Protein 3I7U (pdb70)

Structure (mmCIF, N/CA/C/O backbone):
data_3I7U
#
_entry.id   3I7U
#
_cell.length_a   85.589
_cell.length_b   38.049
_cell.length_c   87.592
_cell.angle_alpha   90.00
_cell.angle_beta   93.10
_cell.angle_gamma   90.00
#
_symmetry.space_group_name_H-M   'P 1 21 1'
#
loop_
_entity.id
_entity.type
_entity.pdbx_description
1 polymer 'AP4A hydrolase'
2 non-polymer 'CHLORIDE ION'
3 non-polymer 1,2-ETHANEDIOL
4 non-polymer DI(HYDROXYETHYL)ETHER
5 non-polymer 2-AMINO-2-HYDROXYMETHYL-PROPANE-1,3-DIOL
6 non-polymer 'TRIETHYLENE GLYCOL'
7 non-polymer 'TETRAETHYLENE GLYCOL'
8 water water
#
loop_
_atom_site.group_PDB
_atom_site.id
_atom_site.type_symbol
_atom_site.label_atom_id
_atom_site.label_alt_id
_atom_site.label_comp_id
_atom_site.label_asym_id
_atom_site.label_entity_id
_atom_site.label_seq_id
_atom_site.pdbx_PDB_ins_code
_atom_site.Cartn_x
_atom_site.Cartn_y
_atom_site.Cartn_z
_atom_site.occupancy
_atom_site.B_iso_or_equiv
_atom_site.auth_seq_id
_atom_site.auth_comp_id
_atom_site.auth_asym_id
_atom_site.auth_atom_id
_atom_site.pdbx_PDB_model_num
ATOM 1 N N . MET A 1 1 ? 95.328 -3.117 47.151 1.00 33.37 1 MET A N 1
ATOM 2 C CA . MET A 1 1 ? 94.194 -3.164 48.115 1.00 32.14 1 MET A CA 1
ATOM 3 C C . MET A 1 1 ? 94.278 -2.037 49.138 1.00 31.42 1 MET A C 1
ATOM 4 O O . MET A 1 1 ? 95.339 -1.449 49.350 1.00 27.94 1 MET A O 1
ATOM 9 N N . LYS A 1 2 ? 93.149 -1.741 49.772 1.00 29.95 2 LYS A N 1
ATOM 10 C CA . LYS A 1 2 ? 93.094 -0.680 50.765 1.00 29.26 2 LYS A CA 1
ATOM 11 C C . LYS A 1 2 ? 92.026 -0.954 51.813 1.00 27.40 2 LYS A C 1
ATOM 12 O O . LYS A 1 2 ? 91.223 -1.881 51.681 1.00 25.48 2 LYS A O 1
ATOM 18 N N . LYS A 1 3 ? 92.02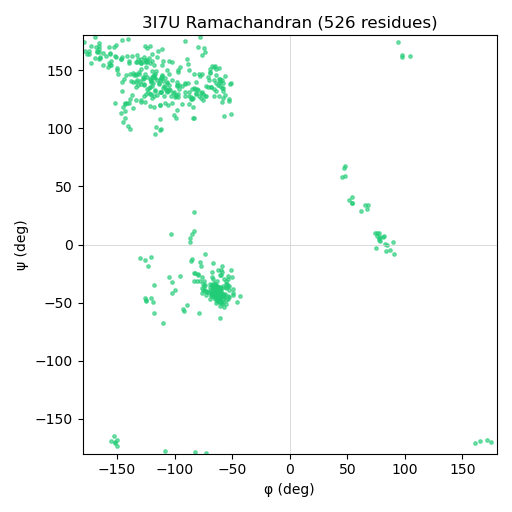3 -0.135 52.855 1.00 26.03 3 LYS A N 1
ATOM 19 C CA . LYS A 1 3 ? 91.064 -0.279 53.936 1.00 24.49 3 LYS A CA 1
ATOM 20 C C . LYS A 1 3 ? 90.090 0.893 53.911 1.00 23.55 3 LYS A C 1
ATOM 21 O O . LYS A 1 3 ? 90.453 2.016 53.560 1.00 22.67 3 LYS A O 1
ATOM 27 N N . GLU A 1 4 ? 88.848 0.622 54.285 1.00 21.40 4 GLU A N 1
ATOM 28 C CA . GLU A 1 4 ? 87.822 1.651 54.303 1.00 20.58 4 GLU A CA 1
ATOM 29 C C . GLU A 1 4 ? 87.269 1.753 55.715 1.00 20.04 4 GLU A C 1
ATOM 30 O O . GLU A 1 4 ? 87.001 0.736 56.357 1.00 20.40 4 GLU A O 1
ATOM 36 N N . PHE A 1 5 ? 87.109 2.982 56.197 1.00 18.75 5 PHE A N 1
ATOM 37 C CA . PHE A 1 5 ? 86.586 3.226 57.536 1.00 19.57 5 PHE A CA 1
ATOM 38 C C . PHE A 1 5 ? 85.216 3.888 57.456 1.00 19.55 5 PHE A C 1
ATOM 39 O O . PHE A 1 5 ? 85.079 4.980 56.896 1.00 18.67 5 PHE A O 1
ATOM 47 N N . SER A 1 6 ? 84.208 3.224 58.015 1.00 18.77 6 SER A N 1
ATOM 48 C CA . SER A 1 6 ? 82.850 3.754 58.009 1.00 18.15 6 SER A CA 1
ATOM 49 C C . SER A 1 6 ? 82.231 3.665 59.394 1.00 16.91 6 SER A C 1
ATOM 50 O O . SER A 1 6 ? 82.675 2.897 60.248 1.00 15.87 6 SER A O 1
ATOM 53 N N . ALA A 1 7 ? 81.199 4.466 59.610 1.00 16.11 7 ALA A N 1
ATOM 54 C CA . ALA A 1 7 ? 80.498 4.468 60.876 1.00 15.53 7 ALA A CA 1
ATOM 55 C C . ALA A 1 7 ? 79.052 4.821 60.573 1.00 17.14 7 ALA A C 1
ATOM 56 O O . ALA A 1 7 ? 78.767 5.572 59.638 1.00 16.92 7 ALA A O 1
ATOM 58 N N . GLY A 1 8 ? 78.137 4.258 61.349 1.00 17.25 8 GLY A N 1
ATOM 59 C CA . GLY A 1 8 ? 76.734 4.529 61.123 1.00 17.50 8 GLY A CA 1
ATOM 60 C C . GLY A 1 8 ? 75.972 4.375 62.414 1.00 16.76 8 GLY A C 1
ATOM 61 O O . GLY A 1 8 ? 76.566 4.324 63.491 1.00 16.89 8 GLY A O 1
ATOM 62 N N . GLY A 1 9 ? 74.654 4.282 62.320 1.00 17.50 9 GLY A N 1
ATOM 63 C CA . GLY A 1 9 ? 73.887 4.140 63.535 1.00 16.18 9 GLY A CA 1
ATOM 64 C C . GLY A 1 9 ? 72.580 3.398 63.416 1.00 18.59 9 GLY A C 1
ATOM 65 O O . GLY A 1 9 ? 72.039 3.196 62.327 1.00 16.12 9 GLY A O 1
ATOM 66 N N . VAL A 1 10 ? 72.107 2.948 64.567 1.00 18.75 10 VAL A N 1
ATOM 67 C CA . VAL A 1 10 ? 70.833 2.267 64.674 1.00 20.63 10 VAL A CA 1
ATOM 68 C C . VAL A 1 10 ? 70.082 3.324 65.471 1.00 23.46 10 VAL A C 1
ATOM 69 O O . VAL A 1 10 ? 70.244 3.438 66.689 1.00 23.26 10 VAL A O 1
ATOM 73 N N . LEU A 1 11 ? 69.299 4.123 64.753 1.00 24.74 11 LEU A N 1
ATOM 74 C CA . LEU A 1 11 ? 68.557 5.229 65.331 1.00 26.75 11 LEU A CA 1
ATOM 75 C C . LEU A 1 11 ? 67.093 4.886 65.580 1.00 27.87 11 LEU A C 1
ATOM 76 O O . LEU A 1 11 ? 66.383 4.439 64.677 1.00 28.04 11 LEU A O 1
ATOM 81 N N . PHE A 1 12 ? 66.655 5.115 66.812 1.00 28.94 12 PHE A N 1
ATOM 82 C CA . PHE A 1 12 ? 65.286 4.820 67.224 1.00 31.93 12 PHE A CA 1
ATOM 83 C C . PHE A 1 12 ? 64.405 6.047 67.418 1.00 33.96 12 PHE A C 1
ATOM 84 O O . PHE A 1 12 ? 64.845 7.063 67.954 1.00 33.36 12 PHE A O 1
ATOM 92 N N . LYS A 1 13 ? 63.154 5.937 66.981 1.00 36.86 13 LYS A N 1
ATOM 93 C CA . LYS A 1 13 ? 62.188 7.015 67.138 1.00 40.80 13 LYS A CA 1
ATOM 94 C C . LYS A 1 13 ? 60.847 6.413 67.543 1.00 41.44 13 LYS A C 1
ATOM 95 O O . LYS A 1 13 ? 60.107 5.899 66.703 1.00 41.29 13 LYS A O 1
ATOM 101 N N . ASP A 1 14 ? 60.557 6.466 68.839 1.00 42.40 14 ASP A N 1
ATOM 102 C CA . ASP A 1 14 ? 59.310 5.943 69.386 1.00 43.19 14 ASP A CA 1
ATOM 103 C C . ASP A 1 14 ? 58.974 4.538 68.896 1.00 43.01 14 ASP A C 1
ATOM 104 O O . ASP A 1 14 ? 58.013 4.343 68.150 1.00 42.70 14 ASP A O 1
ATOM 109 N N . GLY A 1 15 ? 59.776 3.564 69.316 1.00 42.57 15 GLY A N 1
ATOM 110 C CA . GLY A 1 15 ? 59.536 2.186 68.929 1.00 42.01 15 GLY A CA 1
ATOM 111 C C . GLY A 1 15 ? 59.901 1.816 67.504 1.00 41.64 15 GLY A C 1
ATOM 112 O O . GLY A 1 15 ? 59.773 0.653 67.118 1.00 41.38 15 GLY A O 1
ATOM 113 N N . GLU A 1 16 ? 60.349 2.787 66.715 1.00 40.57 16 GLU A N 1
ATOM 114 C CA . GLU A 1 16 ? 60.727 2.510 65.333 1.00 40.41 16 GLU A CA 1
ATOM 115 C C . GLU A 1 16 ? 62.212 2.764 65.103 1.00 39.00 16 GLU A C 1
ATOM 116 O O . GLU A 1 16 ? 62.816 3.621 65.747 1.00 38.92 16 GLU A O 1
ATOM 122 N N . VAL A 1 17 ? 62.793 2.007 64.180 1.00 37.87 17 VAL A N 1
ATOM 123 C CA . VAL A 1 17 ? 64.205 2.141 63.858 1.00 35.68 17 VAL A CA 1
ATOM 124 C C . VAL A 1 17 ? 64.373 2.571 62.403 1.00 34.53 17 VAL A C 1
ATOM 125 O O . VAL A 1 17 ? 63.584 2.192 61.535 1.00 34.11 17 VAL A O 1
ATOM 129 N N . LEU A 1 18 ? 65.404 3.368 62.147 1.00 32.53 18 LEU A N 1
ATOM 130 C CA . LEU A 1 18 ? 65.678 3.867 60.807 1.00 31.33 18 LEU A CA 1
ATOM 131 C C . LEU A 1 18 ? 66.487 2.868 59.991 1.00 31.20 18 LEU A C 1
ATOM 132 O O . LEU A 1 18 ? 67.556 2.424 60.413 1.00 28.76 18 LEU A O 1
ATOM 137 N N . LEU A 1 19 ? 65.965 2.516 58.819 1.00 30.51 19 LEU A N 1
ATOM 138 C CA . LEU A 1 19 ? 66.636 1.568 57.940 1.00 29.83 19 LEU A CA 1
ATOM 139 C C . LEU A 1 19 ? 66.758 2.127 56.529 1.00 29.39 19 LEU A C 1
ATOM 140 O O . LEU A 1 19 ? 66.033 3.046 56.151 1.00 30.18 19 LEU A O 1
ATOM 145 N N . ILE A 1 20 ? 67.689 1.571 55.761 1.00 28.52 20 ILE A N 1
ATOM 146 C CA . ILE A 1 20 ? 67.892 1.984 54.380 1.00 27.43 20 ILE A CA 1
ATOM 147 C C . ILE A 1 20 ? 67.982 0.733 53.512 1.00 27.89 20 ILE A C 1
ATOM 148 O O . ILE A 1 20 ? 68.292 -0.353 54.006 1.00 26.94 20 ILE A O 1
ATOM 153 N N . LYS A 1 21 ? 67.693 0.880 52.223 1.00 27.49 21 LYS A N 1
ATOM 154 C CA . LYS A 1 21 ? 67.757 -0.247 51.302 1.00 28.50 21 LYS A CA 1
ATOM 155 C C . LYS A 1 21 ? 68.903 0.007 50.334 1.00 28.35 21 LYS A C 1
ATOM 156 O O . LYS A 1 21 ? 68.912 1.008 49.621 1.00 28.27 21 LYS A O 1
ATOM 162 N N . THR A 1 22 ? 69.872 -0.903 50.321 1.00 30.49 22 THR A N 1
ATOM 163 C CA . THR A 1 22 ? 71.042 -0.772 49.459 1.00 31.85 22 THR A CA 1
ATOM 164 C C . THR A 1 22 ? 70.729 -1.108 48.003 1.00 33.52 22 THR A C 1
ATOM 165 O O . THR A 1 22 ? 69.707 -1.728 47.701 1.00 33.62 22 THR A O 1
ATOM 169 N N . PRO A 1 23 ? 71.615 -0.700 47.079 1.00 34.40 23 PRO A N 1
ATOM 170 C CA . PRO A 1 23 ? 71.429 -0.963 45.649 1.00 35.43 23 PRO A CA 1
ATOM 171 C C . PRO A 1 23 ? 71.122 -2.432 45.362 1.00 35.98 23 PRO A C 1
ATOM 172 O O . PRO A 1 23 ? 70.452 -2.752 44.378 1.00 36.26 23 PRO A O 1
ATOM 176 N N . SER A 1 24 ? 71.615 -3.316 46.225 1.00 36.12 24 SER A N 1
ATOM 177 C CA . SER A 1 24 ? 71.402 -4.753 46.069 1.00 36.55 24 SER A CA 1
ATOM 178 C C . SER A 1 24 ? 70.056 -5.210 46.627 1.00 35.95 24 SER A C 1
ATOM 179 O O . SER A 1 24 ? 69.817 -6.410 46.775 1.00 36.65 24 SER A O 1
ATOM 182 N N . ASN A 1 25 ? 69.188 -4.249 46.936 1.00 34.91 25 ASN A N 1
ATOM 183 C CA . ASN A 1 25 ? 67.857 -4.527 47.475 1.00 34.34 25 ASN A CA 1
ATOM 184 C C . ASN A 1 25 ? 67.880 -5.135 48.870 1.00 33.80 25 ASN A C 1
ATOM 185 O O . ASN A 1 25 ? 66.991 -5.904 49.237 1.00 34.34 25 ASN A O 1
ATOM 190 N N . VAL A 1 26 ? 68.895 -4.784 49.652 1.00 32.79 26 VAL A N 1
ATOM 191 C CA . VAL A 1 26 ? 69.010 -5.305 51.005 1.00 32.47 26 VAL A CA 1
ATOM 192 C C . VAL A 1 26 ? 68.794 -4.201 52.024 1.00 31.83 26 VAL A C 1
ATOM 193 O O . VAL A 1 26 ? 69.377 -3.123 51.913 1.00 30.63 26 VAL A O 1
ATOM 197 N N . TRP A 1 27 ? 67.945 -4.465 53.011 1.00 31.45 27 TRP A N 1
ATOM 198 C CA . TRP A 1 27 ? 67.695 -3.480 54.051 1.00 31.03 27 TRP A CA 1
ATOM 199 C C . TRP A 1 27 ? 68.775 -3.596 55.116 1.00 30.31 27 TRP A C 1
ATOM 200 O O . TRP A 1 27 ? 69.027 -4.678 55.651 1.00 29.41 27 TRP A O 1
ATOM 211 N N . SER A 1 28 ? 69.424 -2.475 55.405 1.00 27.96 28 SER A N 1
ATOM 212 C CA . SER A 1 28 ? 70.474 -2.451 56.404 1.00 27.19 28 SER A CA 1
ATOM 213 C C . SER A 1 28 ? 70.478 -1.063 57.027 1.00 25.77 28 SER A C 1
ATOM 214 O O . SER A 1 28 ? 69.608 -0.240 56.740 1.00 24.71 28 SER A O 1
ATOM 217 N N . PHE A 1 29 ? 71.461 -0.803 57.880 1.00 24.37 29 PHE A N 1
ATOM 218 C CA . PHE A 1 29 ? 71.561 0.491 58.541 1.00 23.66 29 PHE A CA 1
ATOM 219 C C . PHE A 1 29 ? 72.321 1.591 57.822 1.00 23.11 29 PHE A C 1
ATOM 220 O O . PHE A 1 29 ? 73.250 1.322 57.057 1.00 24.26 29 PHE A O 1
ATOM 228 N N . PRO A 1 30 ? 71.926 2.851 58.050 1.00 21.14 30 PRO A N 1
ATOM 229 C CA . PRO A 1 30 ? 72.596 3.986 57.417 1.00 20.80 30 PRO A CA 1
ATOM 230 C C . PRO A 1 30 ? 74.022 4.102 57.936 1.00 22.08 30 PRO A C 1
ATOM 231 O O . PRO A 1 30 ? 74.261 4.021 59.141 1.00 21.86 30 PRO A O 1
ATOM 235 N N . LYS A 1 31 ? 74.966 4.287 57.020 1.00 22.37 31 LYS A N 1
ATOM 236 C CA . LYS A 1 31 ? 76.370 4.414 57.386 1.00 23.00 31 LYS A CA 1
ATOM 237 C C . LYS A 1 31 ? 77.121 5.149 56.287 1.00 23.33 31 LYS A C 1
ATOM 238 O O . LYS A 1 31 ? 76.577 5.382 55.206 1.00 24.25 31 LYS A O 1
ATOM 244 N N . GLY A 1 32 ? 78.367 5.517 56.568 1.00 21.88 32 GLY A N 1
ATOM 245 C CA . GLY A 1 32 ? 79.167 6.223 55.581 1.00 21.43 32 GLY A CA 1
ATOM 246 C C . GLY A 1 32 ? 80.638 6.309 55.945 1.00 22.19 32 GLY A C 1
ATOM 247 O O . GLY A 1 32 ? 81.019 6.046 57.086 1.00 19.88 32 GLY A O 1
ATOM 248 N N . ASN A 1 33 ? 81.457 6.685 54.964 1.00 22.79 33 ASN A N 1
ATOM 249 C CA . ASN A 1 33 ? 82.908 6.815 55.123 1.00 23.20 33 ASN A CA 1
ATOM 250 C C . ASN A 1 33 ? 83.376 7.967 56.003 1.00 21.92 33 ASN A C 1
ATOM 251 O O . ASN A 1 33 ? 82.752 9.029 56.055 1.00 22.92 33 ASN A O 1
ATOM 256 N N . ILE A 1 34 ? 84.502 7.749 56.673 1.00 21.45 34 ILE A N 1
ATOM 257 C CA . ILE A 1 34 ? 85.107 8.747 57.543 1.00 21.76 34 ILE A CA 1
ATOM 258 C C . ILE A 1 34 ? 85.589 9.950 56.733 1.00 23.30 34 ILE A C 1
ATOM 259 O O . ILE A 1 34 ? 85.892 9.834 55.547 1.00 22.45 34 ILE A O 1
ATOM 264 N N . GLU A 1 35 ? 85.635 11.104 57.386 1.00 25.87 35 GLU A N 1
ATOM 265 C CA . GLU A 1 35 ? 86.122 12.332 56.774 1.00 29.03 35 GLU A CA 1
ATOM 266 C C . GLU A 1 35 ? 87.418 12.565 57.536 1.00 29.31 35 GLU A C 1
ATOM 267 O O . GLU A 1 35 ? 87.566 12.105 58.666 1.00 27.97 35 GLU A O 1
ATOM 273 N N . PRO A 1 36 ? 88.375 13.282 56.929 1.00 31.55 36 PRO A N 1
ATOM 274 C CA . PRO A 1 36 ? 89.663 13.560 57.572 1.00 31.65 36 PRO A CA 1
ATOM 275 C C . PRO A 1 36 ? 89.543 14.175 58.970 1.00 32.05 36 PRO A C 1
ATOM 276 O O . PRO A 1 36 ? 88.902 15.211 59.153 1.00 32.20 36 PRO A O 1
ATOM 280 N N . GLY A 1 37 ? 90.158 13.517 59.949 1.00 31.16 37 GLY A N 1
ATOM 281 C CA . GLY A 1 37 ? 90.151 14.012 61.315 1.00 31.97 37 GLY A CA 1
ATOM 282 C C . GLY A 1 37 ? 88.939 13.697 62.177 1.00 31.70 37 GLY A C 1
ATOM 283 O O . GLY A 1 37 ? 88.895 14.101 63.337 1.00 33.35 37 GLY A O 1
ATOM 284 N N . GLU A 1 38 ? 87.959 12.984 61.637 1.00 31.06 38 GLU A N 1
ATOM 285 C CA . GLU A 1 38 ? 86.766 12.654 62.416 1.00 29.06 38 GLU A CA 1
ATOM 286 C C . GLU A 1 38 ? 86.956 11.426 63.296 1.00 27.78 38 GLU A C 1
ATOM 287 O O . GLU A 1 38 ? 87.680 10.493 62.936 1.00 27.71 38 GLU A O 1
ATOM 293 N N . LYS A 1 39 ? 86.300 11.432 64.452 1.00 26.44 39 LYS A N 1
ATOM 294 C CA . LYS A 1 39 ? 86.329 10.283 65.346 1.00 25.06 39 LYS A CA 1
ATOM 295 C C . LYS A 1 39 ? 85.136 9.489 64.826 1.00 22.65 39 LYS A C 1
ATOM 296 O O . LYS A 1 39 ? 84.264 10.053 64.165 1.00 21.67 39 LYS A O 1
ATOM 302 N N . PRO A 1 40 ? 85.073 8.180 65.106 1.00 21.88 40 PRO A N 1
ATOM 303 C CA . PRO A 1 40 ? 83.933 7.403 64.604 1.00 21.19 40 PRO A CA 1
ATOM 304 C C . PRO A 1 40 ? 82.551 7.932 64.999 1.00 21.00 40 PRO A C 1
ATOM 305 O O . PRO A 1 40 ? 81.609 7.854 64.210 1.00 20.38 40 PRO A O 1
ATOM 309 N N . GLU A 1 41 ? 82.420 8.468 66.210 1.00 22.78 41 GLU A N 1
ATOM 310 C CA . GLU A 1 41 ? 81.131 9.004 66.641 1.00 24.46 41 GLU A CA 1
ATOM 311 C C . GLU A 1 41 ? 80.717 10.172 65.758 1.00 23.72 41 GLU A C 1
ATOM 312 O O . GLU A 1 41 ? 79.539 10.344 65.455 1.00 23.67 41 GLU A O 1
ATOM 318 N N . GLU A 1 42 ? 81.693 10.974 65.345 1.00 25.01 42 GLU A N 1
ATOM 319 C CA . GLU A 1 42 ? 81.417 12.126 64.496 1.00 24.21 42 GLU A CA 1
ATOM 320 C C . GLU A 1 42 ? 80.972 11.668 63.114 1.00 23.23 42 GLU A C 1
ATOM 321 O O . GLU A 1 42 ? 80.015 12.198 62.545 1.00 23.28 42 GLU A O 1
ATOM 327 N N . THR A 1 43 ? 81.678 10.678 62.578 1.00 21.34 43 THR A N 1
ATOM 328 C CA . THR A 1 43 ? 81.361 10.136 61.265 1.00 19.48 43 THR A CA 1
ATOM 329 C C . THR A 1 43 ? 79.950 9.551 61.260 1.00 18.88 43 THR A C 1
ATOM 330 O O . THR A 1 43 ? 79.179 9.779 60.330 1.00 20.64 43 THR A O 1
ATOM 334 N N . ALA A 1 44 ? 79.626 8.797 62.305 1.00 18.23 44 ALA A N 1
ATOM 335 C CA . ALA A 1 44 ? 78.323 8.151 62.431 1.00 19.20 44 ALA A CA 1
ATOM 336 C C . ALA A 1 44 ? 77.161 9.133 62.324 1.00 21.03 44 ALA A C 1
ATOM 337 O O . ALA A 1 44 ? 76.232 8.929 61.544 1.00 20.89 44 ALA A O 1
ATOM 339 N N . VAL A 1 45 ? 77.212 10.197 63.110 1.00 22.61 45 VAL A N 1
ATOM 340 C CA . VAL A 1 45 ? 76.145 11.189 63.090 1.00 26.09 45 VAL A CA 1
ATOM 341 C C . VAL A 1 45 ? 75.998 11.866 61.731 1.00 26.21 45 VAL A C 1
ATOM 342 O O . VAL A 1 45 ? 74.893 11.958 61.195 1.00 27.46 45 VAL A O 1
ATOM 346 N N . ARG A 1 46 ? 77.116 12.329 61.178 1.00 26.49 46 ARG A N 1
ATOM 347 C CA . ARG A 1 46 ? 77.121 13.017 59.893 1.00 26.38 46 ARG A CA 1
ATOM 348 C C . ARG A 1 46 ? 76.604 12.158 58.739 1.00 27.45 46 ARG A C 1
ATOM 349 O O . ARG A 1 46 ? 75.767 12.604 57.954 1.00 28.10 46 ARG A O 1
ATOM 357 N N . GLU A 1 47 ? 77.095 10.928 58.635 1.00 25.14 47 GLU A N 1
ATOM 358 C CA . GLU A 1 47 ? 76.675 10.045 57.554 1.00 26.36 47 GLU A CA 1
ATOM 359 C C . GLU A 1 47 ? 75.214 9.604 57.623 1.00 25.61 47 GLU A C 1
ATOM 360 O O . GLU A 1 47 ? 74.564 9.439 56.587 1.00 25.07 47 GLU A O 1
ATOM 366 N N . VAL A 1 48 ? 74.693 9.410 58.830 1.00 25.30 48 VAL A N 1
ATOM 367 C CA . VAL A 1 48 ? 73.296 9.013 58.971 1.00 26.28 48 VAL A CA 1
ATOM 368 C C . VAL A 1 48 ? 72.416 10.143 58.445 1.00 28.44 48 VAL A C 1
ATOM 369 O O . VAL A 1 48 ? 71.447 9.905 57.724 1.00 26.64 48 VAL A O 1
ATOM 373 N N . TRP A 1 49 ? 72.768 11.375 58.799 1.00 30.71 49 TRP A N 1
ATOM 374 C CA . TRP A 1 49 ? 72.011 12.534 58.353 1.00 34.84 49 TRP A CA 1
ATOM 375 C C . TRP A 1 49 ? 72.098 12.721 56.839 1.00 34.70 49 TRP A C 1
ATOM 376 O O . TRP A 1 49 ? 71.101 13.019 56.184 1.00 34.59 49 TRP A O 1
ATOM 387 N N . GLU A 1 50 ? 73.293 12.554 56.284 1.00 32.06 50 GLU A N 1
ATOM 388 C CA . GLU A 1 50 ? 73.484 12.722 54.850 1.00 32.88 50 GLU A CA 1
ATOM 389 C C . GLU A 1 50 ? 72.783 11.646 54.032 1.00 32.51 50 GLU A C 1
ATOM 390 O O . GLU A 1 50 ? 72.285 11.910 52.935 1.00 30.82 50 GLU A O 1
ATOM 396 N N . GLU A 1 51 ? 72.737 10.434 54.571 1.00 31.01 51 GLU A N 1
ATOM 397 C CA . GLU A 1 51 ? 72.122 9.322 53.860 1.00 31.26 51 GLU A CA 1
ATOM 398 C C . GLU A 1 51 ? 70.608 9.237 54.010 1.00 31.90 51 GLU A C 1
ATOM 399 O O . GLU A 1 51 ? 69.914 8.802 53.088 1.00 32.46 51 GLU A O 1
ATOM 405 N N . THR A 1 52 ? 70.095 9.664 55.158 1.00 31.54 52 THR A N 1
ATOM 406 C CA . THR A 1 52 ? 68.659 9.591 55.413 1.00 32.99 52 THR A CA 1
ATOM 407 C C . THR A 1 52 ? 68.004 10.938 55.691 1.00 34.64 52 THR A C 1
ATOM 408 O O . THR A 1 52 ? 66.779 11.035 55.737 1.00 35.96 52 THR A O 1
ATOM 412 N N . GLY A 1 53 ? 68.817 11.969 55.888 1.00 36.71 53 GLY A N 1
ATOM 413 C CA . GLY A 1 53 ? 68.270 13.284 56.170 1.00 38.82 53 GLY A CA 1
ATOM 414 C C . GLY A 1 53 ? 67.758 13.375 57.594 1.00 40.12 53 GLY A C 1
ATOM 415 O O . GLY A 1 53 ? 67.138 14.367 57.977 1.00 40.62 53 GLY A O 1
ATOM 416 N N . VAL A 1 54 ? 68.018 12.335 58.380 1.00 40.89 54 VAL A N 1
ATOM 417 C CA . VAL A 1 54 ? 67.584 12.294 59.771 1.00 42.23 54 VAL A CA 1
ATOM 418 C C . VAL A 1 54 ? 68.759 12.560 60.704 1.00 43.29 54 VAL A C 1
ATOM 419 O O . VAL A 1 54 ? 69.830 11.974 60.545 1.00 42.45 54 VAL A O 1
ATOM 423 N N . LYS A 1 55 ? 68.553 13.445 61.675 1.00 43.79 55 LYS A N 1
ATOM 424 C CA . LYS A 1 55 ? 69.596 13.784 62.638 1.00 45.91 55 LYS A CA 1
ATOM 425 C C . LYS A 1 55 ? 69.375 13.007 63.930 1.00 45.59 55 LYS A C 1
ATOM 426 O O . LYS A 1 55 ? 68.284 13.035 64.496 1.00 45.90 55 LYS A O 1
ATOM 432 N N . GLY A 1 56 ? 70.411 12.314 64.394 1.00 45.08 56 GLY A N 1
ATOM 433 C CA . GLY A 1 56 ? 70.280 11.533 65.611 1.00 44.79 56 GLY A CA 1
ATOM 434 C C . GLY A 1 56 ? 71.301 11.836 66.691 1.00 43.92 56 GLY A C 1
ATOM 435 O O . GLY A 1 56 ? 72.273 12.557 66.465 1.00 44.21 56 GLY A O 1
ATOM 436 N N . GLU A 1 57 ? 71.071 11.269 67.872 1.00 42.73 57 GLU A N 1
ATOM 437 C CA . GLU A 1 57 ? 71.945 11.453 69.026 1.00 42.51 57 GLU A CA 1
ATOM 438 C C . GLU A 1 57 ? 72.549 10.122 69.464 1.00 41.28 57 GLU A C 1
ATOM 439 O O . GLU A 1 57 ? 71.828 9.149 69.680 1.00 40.90 57 GLU A O 1
ATOM 445 N N . ILE A 1 58 ? 73.871 10.085 69.605 1.00 39.98 58 ILE A N 1
ATOM 446 C CA . ILE A 1 58 ? 74.563 8.865 70.015 1.00 38.18 58 ILE A CA 1
ATOM 447 C C . ILE A 1 58 ? 74.405 8.575 71.502 1.00 38.71 58 ILE A C 1
ATOM 448 O O . ILE A 1 58 ? 74.728 9.413 72.343 1.00 40.04 58 ILE A O 1
ATOM 453 N N . LEU A 1 59 ? 73.912 7.381 71.819 1.00 37.27 59 LEU A N 1
ATOM 454 C CA . LEU A 1 59 ? 73.725 6.974 73.205 1.00 35.73 59 LEU A CA 1
ATOM 455 C C . LEU A 1 59 ? 74.828 6.024 73.650 1.00 34.83 59 LEU A C 1
ATOM 456 O O . LEU A 1 59 ? 75.210 6.018 74.823 1.00 34.70 59 LEU A O 1
ATOM 461 N N . ASP A 1 60 ? 75.335 5.222 72.717 1.00 31.40 60 ASP A N 1
ATOM 462 C CA . ASP A 1 60 ? 76.402 4.281 73.034 1.00 30.50 60 ASP A CA 1
ATOM 463 C C . ASP A 1 60 ? 76.945 3.542 71.811 1.00 28.19 60 ASP A C 1
ATOM 464 O O . ASP A 1 60 ? 76.345 3.567 70.737 1.00 28.80 60 ASP A O 1
ATOM 469 N N . TYR A 1 61 ? 78.094 2.895 71.986 1.00 26.62 61 TYR A N 1
ATOM 470 C CA . TYR A 1 61 ? 78.733 2.126 70.921 1.00 24.76 61 TYR A CA 1
ATOM 471 C C . TYR A 1 61 ? 78.170 0.711 70.961 1.00 24.67 61 TYR A C 1
ATOM 472 O O . TYR A 1 61 ? 78.172 0.075 72.011 1.00 24.98 61 TYR A O 1
ATOM 481 N N . ILE A 1 62 ? 77.689 0.223 69.822 1.00 22.59 62 ILE A N 1
ATOM 482 C CA . ILE A 1 62 ? 77.115 -1.115 69.757 1.00 21.56 62 ILE A CA 1
ATOM 483 C C . ILE A 1 62 ? 78.153 -2.150 69.386 1.00 21.44 62 ILE A C 1
ATOM 484 O O . ILE A 1 62 ? 78.371 -3.119 70.112 1.00 21.20 62 ILE A O 1
ATOM 489 N N . GLY A 1 63 ? 78.783 -1.947 68.238 1.00 20.12 63 GLY A N 1
ATOM 490 C CA . GLY A 1 63 ? 79.781 -2.888 67.787 1.00 20.94 63 GLY A CA 1
ATOM 491 C C . GLY A 1 63 ? 80.304 -2.559 66.408 1.00 22.49 63 GLY A C 1
ATOM 492 O O . GLY A 1 63 ? 80.013 -1.506 65.840 1.00 21.37 63 GLY A O 1
ATOM 493 N N . GLU A 1 64 ? 81.062 -3.492 65.855 1.00 22.40 64 GLU A N 1
ATOM 494 C CA . GLU A 1 64 ? 81.668 -3.304 64.555 1.00 25.10 64 GLU A CA 1
ATOM 495 C C . GLU A 1 64 ? 81.575 -4.566 63.705 1.00 26.11 64 GLU A C 1
ATOM 496 O O . GLU A 1 64 ? 81.705 -5.675 64.217 1.00 27.35 64 GLU A O 1
ATOM 502 N N . ILE A 1 65 ? 81.310 -4.396 62.414 1.00 26.68 65 ILE A N 1
ATOM 503 C CA . ILE A 1 65 ? 81.265 -5.529 61.494 1.00 27.80 65 ILE A CA 1
ATOM 504 C C . ILE A 1 65 ? 82.237 -5.166 60.382 1.00 28.06 65 ILE A C 1
ATOM 505 O O . ILE A 1 65 ? 82.529 -3.986 60.164 1.00 27.25 65 ILE A O 1
ATOM 510 N N . HIS A 1 66 ? 82.746 -6.173 59.686 1.00 28.07 66 HIS A N 1
ATOM 511 C CA . HIS A 1 66 ? 83.712 -5.935 58.627 1.00 29.43 66 HIS A CA 1
ATOM 512 C C . HIS A 1 66 ? 83.543 -6.941 57.502 1.00 29.92 66 HIS A C 1
ATOM 513 O O . HIS A 1 66 ? 82.971 -8.013 57.696 1.00 30.36 66 HIS A O 1
ATOM 520 N N . TYR A 1 67 ? 84.050 -6.593 56.326 1.00 29.82 67 TYR A N 1
ATOM 521 C CA . TYR A 1 67 ? 83.956 -7.481 55.176 1.00 30.79 67 TYR A CA 1
ATOM 522 C C . TYR A 1 67 ? 84.752 -6.975 53.990 1.00 30.89 67 TYR A C 1
ATOM 523 O O . TYR A 1 67 ? 85.027 -5.778 53.871 1.00 29.50 67 TYR A O 1
ATOM 532 N N . TRP A 1 68 ? 85.128 -7.906 53.121 1.00 31.39 68 TRP A N 1
ATOM 533 C CA . TRP A 1 68 ? 85.879 -7.577 51.922 1.00 31.82 68 TRP A CA 1
ATOM 534 C C . TRP A 1 68 ? 84.916 -7.420 50.758 1.00 31.93 68 TRP A C 1
ATOM 535 O O . TRP A 1 68 ? 83.836 -8.006 50.748 1.00 32.27 68 TRP A O 1
ATOM 546 N N . TYR A 1 69 ? 85.315 -6.619 49.780 1.00 31.78 69 TYR A N 1
ATOM 547 C CA . TYR A 1 69 ? 84.516 -6.402 48.586 1.00 32.22 69 TYR A CA 1
ATOM 548 C C . TYR A 1 69 ? 85.433 -5.745 47.564 1.00 33.50 69 TYR A C 1
ATOM 549 O O . TYR A 1 69 ? 86.472 -5.194 47.926 1.00 33.13 69 TYR A O 1
ATOM 558 N N . THR A 1 70 ? 85.064 -5.821 46.290 1.00 34.97 70 THR A N 1
ATOM 559 C CA . THR A 1 70 ? 85.888 -5.245 45.239 1.00 36.25 70 THR A CA 1
ATOM 560 C C . THR A 1 70 ? 85.225 -4.047 44.576 1.00 37.72 70 THR A C 1
ATOM 561 O O . THR A 1 70 ? 84.009 -4.015 44.390 1.00 37.54 70 THR A O 1
ATOM 565 N N . LEU A 1 71 ? 86.041 -3.061 44.225 1.00 38.31 71 LEU A N 1
ATOM 566 C CA . LEU A 1 71 ? 85.553 -1.854 43.580 1.00 40.18 71 LEU A CA 1
ATOM 567 C C . LEU A 1 71 ? 86.568 -1.398 42.540 1.00 40.72 71 LEU A C 1
ATOM 568 O O . LEU A 1 71 ? 87.653 -0.931 42.881 1.00 40.49 71 LEU A O 1
ATOM 573 N N . LYS A 1 72 ? 86.204 -1.549 41.270 1.00 41.70 72 LYS A N 1
ATOM 574 C CA . LYS A 1 72 ? 87.061 -1.165 40.155 1.00 42.10 72 LYS A CA 1
ATOM 575 C C . LYS A 1 72 ? 88.328 -2.013 40.096 1.00 40.71 72 LYS A C 1
ATOM 576 O O . LYS A 1 72 ? 89.394 -1.530 39.719 1.00 39.74 72 LYS A O 1
ATOM 582 N N . GLY A 1 73 ? 88.208 -3.280 40.479 1.00 39.62 73 GLY A N 1
ATOM 583 C CA . GLY A 1 73 ? 89.350 -4.175 40.434 1.00 38.61 73 GLY A CA 1
ATOM 584 C C . GLY A 1 73 ? 90.223 -4.257 41.675 1.00 37.54 73 GLY A C 1
ATOM 585 O O . GLY A 1 73 ? 91.109 -5.107 41.743 1.00 38.16 73 GLY A O 1
ATOM 586 N N . GLU A 1 74 ? 89.995 -3.391 42.658 1.00 36.28 74 GLU A N 1
ATOM 587 C CA . GLU A 1 74 ? 90.810 -3.433 43.869 1.00 35.19 74 GLU A CA 1
ATOM 588 C C . GLU A 1 74 ? 90.041 -4.000 45.053 1.00 33.71 74 GLU A C 1
ATOM 589 O O . GLU A 1 74 ? 88.862 -3.699 45.247 1.00 32.96 74 GLU A O 1
ATOM 595 N N . ARG A 1 75 ? 90.717 -4.831 45.838 1.00 31.44 75 ARG A N 1
ATOM 596 C CA . ARG A 1 75 ? 90.111 -5.443 47.013 1.00 29.60 75 ARG A CA 1
ATOM 597 C C . ARG A 1 75 ? 90.082 -4.432 48.149 1.00 29.27 75 ARG A C 1
ATOM 598 O O . ARG A 1 75 ? 91.103 -3.834 48.486 1.00 27.61 75 ARG A O 1
ATOM 606 N N . ILE A 1 76 ? 88.904 -4.251 48.738 1.00 27.48 76 ILE A N 1
ATOM 607 C CA . ILE A 1 76 ? 88.728 -3.299 49.824 1.00 25.68 76 ILE A CA 1
ATOM 608 C C . ILE A 1 76 ? 88.248 -3.969 51.104 1.00 24.86 76 ILE A C 1
ATOM 609 O O . ILE A 1 76 ? 87.249 -4.686 51.102 1.00 25.85 76 ILE A O 1
ATOM 614 N N . PHE A 1 77 ? 88.968 -3.747 52.199 1.00 22.81 77 PHE A N 1
ATOM 615 C CA . PHE A 1 77 ? 88.559 -4.306 53.477 1.00 21.70 77 PHE A CA 1
ATOM 616 C C . PHE A 1 77 ? 87.826 -3.184 54.193 1.00 21.62 77 PHE A C 1
ATOM 617 O O . PHE A 1 77 ? 88.413 -2.148 54.509 1.00 21.06 77 PHE A O 1
ATOM 625 N N . LYS A 1 78 ? 86.540 -3.388 54.443 1.00 20.68 78 LYS A N 1
ATOM 626 C CA . LYS A 1 78 ? 85.737 -2.362 55.082 1.00 21.54 78 LYS A CA 1
ATOM 627 C C . LYS A 1 78 ? 85.332 -2.697 56.506 1.00 21.59 78 LYS A C 1
ATOM 628 O O . LYS A 1 78 ? 84.951 -3.829 56.809 1.00 21.40 78 LYS A O 1
ATOM 634 N N . THR A 1 79 ? 85.438 -1.702 57.382 1.00 19.76 79 THR A N 1
ATOM 635 C CA . THR A 1 79 ? 85.043 -1.859 58.774 1.00 19.52 79 THR A CA 1
ATOM 636 C C . THR A 1 79 ? 84.018 -0.775 59.064 1.00 19.43 79 THR A C 1
ATOM 637 O O . THR A 1 79 ? 84.208 0.386 58.691 1.00 18.30 79 THR A O 1
ATOM 641 N N . VAL A 1 80 ? 82.923 -1.159 59.709 1.00 17.62 80 VAL A N 1
ATOM 642 C CA . VAL A 1 80 ? 81.879 -0.205 60.041 1.00 17.67 80 VAL A CA 1
ATOM 643 C C . VAL A 1 80 ? 81.586 -0.261 61.531 1.00 16.45 80 VAL A C 1
ATOM 644 O O . VAL A 1 80 ? 81.270 -1.321 62.069 1.00 17.89 80 VAL A O 1
ATOM 648 N N . LYS A 1 81 ? 81.718 0.874 62.205 1.00 14.60 81 LYS A N 1
ATOM 649 C CA . LYS A 1 81 ? 81.410 0.928 63.627 1.00 13.87 81 LYS A CA 1
ATOM 650 C C . LYS A 1 81 ? 79.982 1.438 63.729 1.00 15.67 81 LYS A C 1
ATOM 651 O O . LYS A 1 81 ? 79.620 2.392 63.042 1.00 12.64 81 LYS A O 1
ATOM 657 N N . TYR A 1 82 ? 79.171 0.790 64.562 1.00 13.40 82 TYR A N 1
ATOM 658 C CA . TYR A 1 82 ? 77.777 1.190 64.738 1.00 14.94 82 TYR A CA 1
ATOM 659 C C . TYR A 1 82 ? 77.490 1.747 66.126 1.00 15.04 82 TYR A C 1
ATOM 660 O O . TYR A 1 82 ? 78.010 1.255 67.127 1.00 14.54 82 TYR A O 1
ATOM 669 N N . TYR A 1 83 ? 76.656 2.780 66.171 1.00 14.64 83 TYR A N 1
ATOM 670 C CA . TYR A 1 83 ? 76.295 3.432 67.427 1.00 18.94 83 TYR A CA 1
ATOM 671 C C . TYR A 1 83 ? 74.785 3.508 67.623 1.00 20.41 83 TYR A C 1
ATOM 672 O O . TYR A 1 83 ? 74.033 3.705 66.669 1.00 20.14 83 TYR A O 1
ATOM 681 N N . LEU A 1 84 ? 74.356 3.354 68.871 1.00 22.29 84 LEU A N 1
ATOM 682 C CA . LEU A 1 84 ? 72.942 3.434 69.223 1.00 24.14 84 LEU A CA 1
ATOM 683 C C . LEU A 1 84 ? 72.571 4.911 69.235 1.00 24.33 84 LEU A C 1
ATOM 684 O O . LEU A 1 84 ? 73.224 5.709 69.905 1.00 24.36 84 LEU A O 1
ATOM 689 N N . MET A 1 85 ? 71.531 5.277 68.494 1.00 26.96 85 MET A N 1
ATOM 690 C CA . MET A 1 85 ? 71.106 6.671 68.427 1.00 30.21 85 MET A CA 1
ATOM 691 C C . MET A 1 85 ? 69.632 6.862 68.747 1.00 33.50 85 MET A C 1
ATOM 692 O O . MET A 1 85 ? 68.845 5.919 68.691 1.00 33.06 85 MET A O 1
ATOM 697 N N . LYS A 1 86 ? 69.269 8.099 69.074 1.00 37.40 86 LYS A N 1
ATOM 698 C CA . LYS A 1 86 ? 67.888 8.442 69.370 1.00 42.24 86 LYS A CA 1
ATOM 699 C C . LYS A 1 86 ? 67.505 9.620 68.479 1.00 44.71 86 LYS A C 1
ATOM 700 O O . LYS A 1 86 ? 68.291 10.549 68.291 1.00 44.67 86 LYS A O 1
ATOM 706 N N . TYR A 1 87 ? 66.297 9.566 67.928 1.00 47.83 87 TYR A N 1
ATOM 707 C CA . TYR A 1 87 ? 65.789 10.602 67.033 1.00 50.83 87 TYR A CA 1
ATOM 708 C C . TYR A 1 87 ? 65.893 12.024 67.579 1.00 52.41 87 TYR A C 1
ATOM 709 O O . TYR A 1 87 ? 65.624 12.272 68.753 1.00 52.30 87 TYR A O 1
ATOM 718 N N . LYS A 1 88 ? 66.288 12.951 66.710 1.00 55.47 88 LYS A N 1
ATOM 719 C CA . LYS A 1 88 ? 66.410 14.363 67.064 1.00 58.53 88 LYS A CA 1
ATOM 720 C C . LYS A 1 88 ? 65.449 15.184 66.208 1.00 59.94 88 LYS A C 1
ATOM 721 O O . LYS A 1 88 ? 64.573 15.875 66.728 1.00 60.41 88 LYS A O 1
ATOM 727 N N . GLU A 1 89 ? 65.623 15.103 64.891 1.00 61.15 89 GLU A N 1
ATOM 728 C CA . GLU A 1 89 ? 64.767 15.831 63.960 1.00 62.86 89 GLU A CA 1
ATOM 729 C C . GLU A 1 89 ? 64.994 15.379 62.521 1.00 63.21 89 GLU A C 1
ATOM 730 O O . GLU A 1 89 ? 65.843 14.528 62.250 1.00 62.80 89 GLU A O 1
ATOM 736 N N . GLY A 1 90 ? 64.230 15.963 61.602 1.00 62.83 90 GLY A N 1
ATOM 737 C CA . GLY A 1 90 ? 64.361 15.622 60.198 1.00 63.48 90 GLY A CA 1
ATOM 738 C C . GLY A 1 90 ? 63.401 14.538 59.756 1.00 62.99 90 GLY A C 1
ATOM 739 O O . GLY A 1 90 ? 62.687 13.960 60.572 1.00 62.31 90 GLY A O 1
ATOM 740 N N . GLU A 1 91 ? 63.384 14.261 58.456 1.00 62.93 91 GLU A N 1
ATOM 741 C CA . GLU A 1 91 ? 62.505 13.238 57.908 1.00 62.55 91 GLU A CA 1
ATOM 742 C C . GLU A 1 91 ? 63.275 12.339 56.946 1.00 60.48 91 GLU A C 1
ATOM 743 O O . GLU A 1 91 ? 64.107 12.809 56.168 1.00 59.15 91 GLU A O 1
ATOM 749 N N . PRO A 1 92 ? 63.001 11.026 56.985 1.00 58.65 92 PRO A N 1
ATOM 750 C CA . PRO A 1 92 ? 63.670 10.049 56.121 1.00 57.57 92 PRO A CA 1
ATOM 751 C C . PRO A 1 92 ? 63.556 10.301 54.619 1.00 56.30 92 PRO A C 1
ATOM 752 O O . PRO A 1 92 ? 62.483 10.174 54.030 1.00 55.30 92 PRO A O 1
ATOM 756 N N . ARG A 1 93 ? 64.682 10.664 54.013 1.00 54.54 93 ARG A N 1
ATOM 757 C CA . ARG A 1 93 ? 64.762 10.915 52.579 1.00 53.20 93 ARG A CA 1
ATOM 758 C C . ARG A 1 93 ? 66.081 10.352 52.070 1.00 50.88 93 ARG A C 1
ATOM 759 O O . ARG A 1 93 ? 67.134 10.966 52.236 1.00 49.94 93 ARG A O 1
ATOM 767 N N . PRO A 1 94 ? 66.036 9.172 51.435 1.00 48.94 94 PRO A N 1
ATOM 768 C CA . PRO A 1 94 ? 67.221 8.502 50.896 1.00 47.85 94 PRO A CA 1
ATOM 769 C C . PRO A 1 94 ? 68.005 9.302 49.863 1.00 46.10 94 PRO A C 1
ATOM 770 O O . PRO A 1 94 ? 67.429 9.903 48.957 1.00 45.21 94 PRO A O 1
ATOM 774 N N . SER A 1 95 ? 69.326 9.309 50.016 1.00 43.92 95 SER A N 1
ATOM 775 C CA . SER A 1 95 ? 70.198 10.000 49.079 1.00 41.57 95 SER A CA 1
ATOM 776 C C . SER A 1 95 ? 70.171 9.137 47.826 1.00 41.31 95 SER A C 1
ATOM 777 O O . SER A 1 95 ? 69.493 8.108 47.799 1.00 40.42 95 SER A O 1
ATOM 780 N N . TRP A 1 96 ? 70.906 9.539 46.796 1.00 40.45 96 TRP A N 1
ATOM 781 C CA . TRP A 1 96 ? 70.928 8.765 45.562 1.00 40.10 96 TRP A CA 1
ATOM 782 C C . TRP A 1 96 ? 71.732 7.473 45.707 1.00 40.25 96 TRP A C 1
ATOM 783 O O . TRP A 1 96 ? 71.717 6.626 44.813 1.00 39.02 96 TRP A O 1
ATOM 794 N N . GLU A 1 97 ? 72.422 7.318 46.836 1.00 40.19 97 GLU A N 1
ATOM 795 C CA . GLU A 1 97 ? 73.234 6.127 47.076 1.00 40.67 97 GLU A CA 1
ATOM 796 C C . GLU A 1 97 ? 72.465 4.944 47.656 1.00 39.99 97 GLU A C 1
ATOM 797 O O . GLU A 1 97 ? 72.973 3.823 47.693 1.00 38.43 97 GLU A O 1
ATOM 803 N N . VAL A 1 98 ? 71.247 5.195 48.118 1.00 40.32 98 VAL A N 1
ATOM 804 C CA . VAL A 1 98 ? 70.422 4.135 48.681 1.00 41.05 98 VAL A CA 1
ATOM 805 C C . VAL A 1 98 ? 69.066 4.130 47.996 1.00 41.44 98 VAL A C 1
ATOM 806 O O . VAL A 1 98 ? 68.539 5.184 47.645 1.00 42.16 98 VAL A O 1
ATOM 810 N N . LYS A 1 99 ? 68.510 2.939 47.801 1.00 41.41 99 LYS A N 1
ATOM 811 C CA . LYS A 1 99 ? 67.217 2.808 47.148 1.00 42.15 99 LYS A CA 1
ATOM 812 C C . LYS A 1 99 ? 66.099 3.403 47.993 1.00 42.10 99 LYS A C 1
ATOM 813 O O . LYS A 1 99 ? 65.096 3.877 47.459 1.00 41.99 99 LYS A O 1
ATOM 819 N N . ASP A 1 100 ? 66.269 3.382 49.311 1.00 42.23 100 ASP A N 1
ATOM 820 C CA . ASP A 1 100 ? 65.252 3.934 50.196 1.00 41.79 100 ASP A CA 1
ATOM 821 C C . ASP A 1 100 ? 65.709 4.076 51.646 1.00 41.57 100 ASP A C 1
ATOM 822 O O . ASP A 1 100 ? 66.678 3.448 52.078 1.00 40.00 100 ASP A O 1
ATOM 827 N N . ALA A 1 101 ? 64.994 4.925 52.378 1.00 42.34 101 ALA A N 1
ATOM 828 C CA . ALA A 1 101 ? 65.252 5.194 53.788 1.00 42.97 101 ALA A CA 1
ATOM 829 C C . ALA A 1 101 ? 63.886 5.380 54.442 1.00 43.77 101 ALA A C 1
ATOM 830 O O . ALA A 1 101 ? 63.163 6.327 54.125 1.00 43.50 101 ALA A O 1
ATOM 832 N N . LYS A 1 102 ? 63.535 4.480 55.354 1.00 44.03 102 LYS A N 1
ATOM 833 C CA . LYS A 1 102 ? 62.237 4.549 56.014 1.00 44.55 102 LYS A CA 1
ATOM 834 C C . LYS A 1 102 ? 62.267 3.991 57.434 1.00 44.06 102 LYS A C 1
ATOM 835 O O . LYS A 1 102 ? 63.060 3.100 57.748 1.00 42.82 102 LYS A O 1
ATOM 841 N N . PHE A 1 103 ? 61.402 4.531 58.288 1.00 43.12 103 PHE A N 1
ATOM 842 C CA . PHE A 1 103 ? 61.293 4.075 59.669 1.00 42.64 103 PHE A CA 1
ATOM 843 C C . PHE A 1 103 ? 60.435 2.818 59.702 1.00 42.64 103 PHE A C 1
ATOM 844 O O . PHE A 1 103 ? 59.431 2.719 58.996 1.00 42.72 103 PHE A O 1
ATOM 852 N N . PHE A 1 104 ? 60.833 1.857 60.524 1.00 41.59 104 PHE A N 1
ATOM 853 C CA . PHE A 1 104 ? 60.093 0.612 60.642 1.00 41.65 104 PHE A CA 1
ATOM 854 C C . PHE A 1 104 ? 59.955 0.201 62.094 1.00 40.71 104 PHE A C 1
ATOM 855 O O . PHE A 1 104 ? 60.891 0.344 62.879 1.00 40.79 104 PHE A O 1
ATOM 863 N N . PRO A 1 105 ? 58.775 -0.303 62.478 1.00 39.90 105 PRO A N 1
ATOM 864 C CA . PRO A 1 105 ? 58.603 -0.724 63.869 1.00 38.81 105 PRO A CA 1
ATOM 865 C C . PRO A 1 105 ? 59.634 -1.819 64.131 1.00 37.53 105 PRO A C 1
ATOM 866 O O . PRO A 1 105 ? 59.913 -2.629 63.246 1.00 37.83 105 PRO A O 1
ATOM 870 N N . ILE A 1 106 ? 60.205 -1.834 65.331 1.00 35.58 106 ILE A N 1
ATOM 871 C CA . ILE A 1 106 ? 61.212 -2.829 65.692 1.00 35.06 106 ILE A CA 1
ATOM 872 C C . ILE A 1 106 ? 60.828 -4.231 65.221 1.00 36.22 106 ILE A C 1
ATOM 873 O O . ILE A 1 106 ? 61.657 -4.969 64.688 1.00 34.96 106 ILE A O 1
ATOM 878 N N . LYS A 1 107 ? 59.564 -4.582 65.428 1.00 37.90 107 LYS A N 1
ATOM 879 C CA . LYS A 1 107 ? 59.014 -5.877 65.038 1.00 39.90 107 LYS A CA 1
ATOM 880 C C . LYS A 1 107 ? 59.206 -6.129 63.540 1.00 40.26 107 LYS A C 1
ATOM 881 O O . LYS A 1 107 ? 59.605 -7.218 63.119 1.00 38.78 107 LYS A O 1
ATOM 887 N N . GLU A 1 108 ? 58.928 -5.101 62.748 1.00 41.10 108 GLU A N 1
ATOM 888 C CA . GLU A 1 108 ? 59.037 -5.174 61.297 1.00 43.19 108 GLU A CA 1
ATOM 889 C C . GLU A 1 108 ? 60.496 -5.230 60.839 1.00 43.85 108 GLU A C 1
ATOM 890 O O . GLU A 1 108 ? 60.846 -5.979 59.924 1.00 44.26 108 GLU A O 1
ATOM 896 N N . ALA A 1 109 ? 61.342 -4.439 61.492 1.00 42.28 109 ALA A N 1
ATOM 897 C CA . ALA A 1 109 ? 62.759 -4.373 61.159 1.00 41.30 109 ALA A CA 1
ATOM 898 C C . ALA A 1 109 ? 63.496 -5.700 61.323 1.00 40.87 109 ALA A C 1
ATOM 899 O O . ALA A 1 109 ? 64.301 -6.076 60.472 1.00 39.92 109 ALA A O 1
ATOM 901 N N . LYS A 1 110 ? 63.224 -6.406 62.415 1.00 41.60 110 LYS A N 1
ATOM 902 C CA . LYS A 1 110 ? 63.887 -7.681 62.679 1.00 42.14 110 LYS A CA 1
ATOM 903 C C . LYS A 1 110 ? 63.874 -8.652 61.504 1.00 42.77 110 LYS A C 1
ATOM 904 O O . LYS A 1 110 ? 64.876 -9.308 61.223 1.00 42.21 110 LYS A O 1
ATOM 910 N N . LYS A 1 111 ? 62.738 -8.746 60.821 1.00 43.34 111 LYS A N 1
ATOM 911 C CA . LYS A 1 111 ? 62.607 -9.668 59.698 1.00 43.96 111 LYS A CA 1
ATOM 912 C C . LYS A 1 111 ? 63.296 -9.192 58.422 1.00 43.70 111 LYS A C 1
ATOM 913 O O . LYS A 1 111 ? 63.871 -9.994 57.687 1.00 43.94 111 LYS A O 1
ATOM 919 N N . LEU A 1 112 ? 63.246 -7.889 58.169 1.00 43.89 112 LEU A N 1
ATOM 920 C CA . LEU A 1 112 ? 63.851 -7.313 56.971 1.00 43.72 112 LEU A CA 1
ATOM 921 C C . LEU A 1 112 ? 65.366 -7.499 56.853 1.00 44.15 112 LEU A C 1
ATOM 922 O O . LEU A 1 112 ? 65.886 -7.699 55.755 1.00 43.10 112 LEU A O 1
ATOM 927 N N . LEU A 1 113 ? 66.072 -7.432 57.978 1.00 44.42 113 LEU A N 1
ATOM 928 C CA . LEU A 1 113 ? 67.525 -7.584 57.976 1.00 45.47 113 LEU A CA 1
ATOM 929 C C . LEU A 1 113 ? 67.976 -8.917 57.381 1.00 47.06 113 LEU A C 1
ATOM 930 O O . LEU A 1 113 ? 67.372 -9.958 57.638 1.00 47.57 113 LEU A O 1
ATOM 935 N N . LYS A 1 114 ? 69.044 -8.876 56.587 1.00 48.08 114 LYS A N 1
ATOM 936 C CA . LYS A 1 114 ? 69.582 -10.076 55.952 1.00 49.94 114 LYS A CA 1
ATOM 937 C C . LYS A 1 114 ? 70.930 -10.504 56.519 1.00 49.85 114 LYS A C 1
ATOM 938 O O . LYS A 1 114 ? 71.043 -11.553 57.154 1.00 50.31 114 LYS A O 1
ATOM 944 N N . TYR A 1 115 ? 71.953 -9.690 56.276 1.00 50.02 115 TYR A N 1
ATOM 945 C CA . TYR A 1 115 ? 73.300 -9.985 56.746 1.00 49.92 115 TYR A CA 1
ATOM 946 C C . TYR A 1 115 ? 73.325 -10.271 58.241 1.00 50.66 115 TYR A C 1
ATOM 947 O O . TYR A 1 115 ? 72.864 -9.463 59.051 1.00 50.10 115 TYR A O 1
ATOM 956 N N . LYS A 1 116 ? 73.867 -11.429 58.602 1.00 50.67 116 LYS A N 1
ATOM 957 C CA . LYS A 1 116 ? 73.955 -11.824 59.999 1.00 51.09 116 LYS A CA 1
ATOM 958 C C . LYS A 1 116 ? 74.643 -10.730 60.809 1.00 49.76 116 LYS A C 1
ATOM 959 O O . LYS A 1 116 ? 74.363 -10.552 61.995 1.00 49.27 116 LYS A O 1
ATOM 965 N N . GLY A 1 117 ? 75.538 -9.994 60.157 1.00 48.72 117 GLY A N 1
ATOM 966 C CA . GLY A 1 117 ? 76.244 -8.918 60.830 1.00 46.58 117 GLY A CA 1
ATOM 967 C C . GLY A 1 117 ? 75.288 -7.845 61.318 1.00 45.53 117 GLY A C 1
ATOM 968 O O . GLY A 1 117 ? 75.364 -7.416 62.473 1.00 44.85 117 GLY A O 1
ATOM 969 N N . ASP A 1 118 ? 74.386 -7.411 60.442 1.00 42.46 118 ASP A N 1
ATOM 970 C CA . ASP A 1 118 ? 73.414 -6.388 60.803 1.00 41.36 118 ASP A CA 1
ATOM 971 C C . ASP A 1 118 ? 72.459 -6.893 61.878 1.00 40.85 118 ASP A C 1
ATOM 972 O O . ASP A 1 118 ? 72.086 -6.152 62.785 1.00 39.19 118 ASP A O 1
ATOM 977 N N . LYS A 1 119 ? 72.062 -8.157 61.772 1.00 40.49 119 LYS A N 1
ATOM 978 C CA . LYS A 1 119 ? 71.141 -8.729 62.743 1.00 40.25 119 LYS A CA 1
ATOM 979 C C . LYS A 1 119 ? 71.773 -8.813 64.130 1.00 39.48 119 LYS A C 1
ATOM 980 O O . LYS A 1 119 ? 71.096 -8.613 65.140 1.00 38.95 119 LYS A O 1
ATOM 986 N N . GLU A 1 120 ? 73.069 -9.099 64.182 1.00 37.99 120 GLU A N 1
ATOM 987 C CA . GLU A 1 120 ? 73.764 -9.176 65.463 1.00 38.99 120 GLU A CA 1
ATOM 988 C C . GLU A 1 120 ? 73.809 -7.781 66.074 1.00 36.63 120 GLU A C 1
ATOM 989 O O . GLU A 1 120 ? 73.589 -7.607 67.272 1.00 36.16 120 GLU A O 1
ATOM 995 N N . ILE A 1 121 ? 74.098 -6.791 65.235 1.00 34.76 121 ILE A N 1
ATOM 996 C CA . ILE A 1 121 ? 74.171 -5.403 65.675 1.00 31.88 121 ILE A CA 1
ATOM 997 C C . ILE A 1 121 ? 72.824 -4.946 66.220 1.00 31.37 121 ILE A C 1
ATOM 998 O O . ILE A 1 121 ? 72.753 -4.315 67.274 1.00 29.66 121 ILE A O 1
ATOM 1003 N N . PHE A 1 122 ? 71.756 -5.269 65.495 1.00 31.52 122 PHE A N 1
ATOM 1004 C CA . PHE A 1 122 ? 70.408 -4.888 65.904 1.00 31.51 122 PHE A CA 1
ATOM 1005 C C . PHE A 1 122 ? 70.076 -5.515 67.251 1.00 32.45 122 PHE A C 1
ATOM 1006 O O . PHE A 1 122 ? 69.541 -4.852 68.138 1.00 30.75 122 PHE A O 1
ATOM 1014 N N . GLU A 1 123 ? 70.400 -6.796 67.397 1.00 33.98 123 GLU A N 1
ATOM 1015 C CA . GLU A 1 123 ? 70.150 -7.512 68.642 1.00 36.74 123 GLU A CA 1
ATOM 1016 C C . GLU A 1 123 ? 70.847 -6.781 69.785 1.00 35.89 123 GLU A C 1
ATOM 1017 O O . GLU A 1 123 ? 70.222 -6.441 70.791 1.00 34.64 123 GLU A O 1
ATOM 1023 N N . LYS A 1 124 ? 72.146 -6.541 69.621 1.00 35.53 124 LYS A N 1
ATOM 1024 C CA . LYS A 1 124 ? 72.926 -5.832 70.630 1.00 34.93 124 LYS A CA 1
ATOM 1025 C C . LYS A 1 124 ? 72.274 -4.487 70.907 1.00 33.66 124 LYS A C 1
ATOM 1026 O O . LYS A 1 124 ? 72.074 -4.106 72.060 1.00 34.21 124 LYS A O 1
ATOM 1032 N N . ALA A 1 125 ? 71.945 -3.773 69.835 1.00 31.43 125 ALA A N 1
ATOM 1033 C CA . ALA A 1 125 ? 71.320 -2.460 69.938 1.00 31.36 125 ALA A CA 1
ATOM 1034 C C . ALA A 1 125 ? 70.058 -2.476 70.801 1.00 31.80 125 ALA A C 1
ATOM 1035 O O . ALA A 1 125 ? 69.879 -1.618 71.667 1.00 30.44 125 ALA A O 1
ATOM 1037 N N . LEU A 1 126 ? 69.180 -3.447 70.565 1.00 32.66 126 LEU A N 1
ATOM 1038 C CA . LEU A 1 126 ? 67.946 -3.537 71.337 1.00 34.56 126 LEU A CA 1
ATOM 1039 C C . LEU A 1 126 ? 68.238 -3.687 72.831 1.00 35.73 126 LEU A C 1
ATOM 1040 O O . LEU A 1 126 ? 67.604 -3.034 73.661 1.00 35.19 126 LEU A O 1
ATOM 1045 N N . LYS A 1 127 ? 69.205 -4.538 73.164 1.00 38.10 127 LYS A N 1
ATOM 1046 C CA . LYS A 1 127 ? 69.591 -4.766 74.555 1.00 40.61 127 LYS A CA 1
ATOM 1047 C C . LYS A 1 127 ? 70.073 -3.474 75.209 1.00 41.84 127 LYS A C 1
ATOM 1048 O O . LYS A 1 127 ? 69.641 -3.123 76.310 1.00 42.03 127 LYS A O 1
ATOM 1054 N N . LEU A 1 128 ? 70.974 -2.772 74.529 1.00 42.84 128 LEU A N 1
ATOM 1055 C CA . LEU A 1 128 ? 71.503 -1.513 75.039 1.00 44.16 128 LEU A CA 1
ATOM 1056 C C . LEU A 1 128 ? 70.379 -0.490 75.142 1.00 46.55 128 LEU A C 1
ATOM 1057 O O . LEU A 1 128 ? 70.356 0.334 76.054 1.00 46.72 128 LEU A O 1
ATOM 1062 N N . LYS A 1 129 ? 69.444 -0.550 74.199 1.00 49.40 129 LYS A N 1
ATOM 1063 C CA . LYS A 1 129 ? 68.315 0.371 74.185 1.00 52.57 129 LYS A CA 1
ATOM 1064 C C . LYS A 1 129 ? 67.560 0.310 75.510 1.00 55.02 129 LYS A C 1
ATOM 1065 O O . LYS A 1 129 ? 67.030 1.317 75.982 1.00 54.84 129 LYS A O 1
ATOM 1071 N N . GLU A 1 130 ? 67.520 -0.876 76.108 1.00 58.07 130 GLU A N 1
ATOM 1072 C CA . GLU A 1 130 ? 66.827 -1.077 77.376 1.00 61.30 130 GLU A CA 1
ATOM 1073 C C . GLU A 1 130 ? 67.397 -0.212 78.495 1.00 62.12 130 GLU A C 1
ATOM 1074 O O . GLU A 1 130 ? 66.704 0.648 79.038 1.00 61.60 130 GLU A O 1
ATOM 1080 N N . LYS A 1 131 ? 68.662 -0.444 78.833 1.00 63.05 131 LYS A N 1
ATOM 1081 C CA . LYS A 1 131 ? 69.322 0.302 79.898 1.00 64.29 131 LYS A CA 1
ATOM 1082 C C . LYS A 1 131 ? 69.201 1.817 79.756 1.00 64.49 131 LYS A C 1
ATOM 1083 O O . LYS A 1 131 ? 69.335 2.546 80.738 1.00 64.10 131 LYS A O 1
ATOM 1089 N N . PHE A 1 132 ? 68.948 2.292 78.540 1.00 65.18 132 PHE A N 1
ATOM 1090 C CA . PHE A 1 132 ? 68.818 3.728 78.304 1.00 66.04 132 PHE A CA 1
ATOM 1091 C C . PHE A 1 132 ? 67.374 4.214 78.333 1.00 66.98 132 PHE A C 1
ATOM 1092 O O . PHE A 1 132 ? 67.110 5.373 78.651 1.00 67.29 132 PHE A O 1
ATOM 1100 N N . LYS A 1 133 ? 66.443 3.328 77.999 1.00 68.19 133 LYS A N 1
ATOM 1101 C CA . LYS A 1 133 ? 65.031 3.687 77.978 1.00 69.38 133 LYS A CA 1
ATOM 1102 C C . LYS A 1 133 ? 64.187 2.628 78.674 1.00 70.21 133 LYS A C 1
ATOM 1103 O O . LYS A 1 133 ? 63.475 2.986 79.636 1.00 70.95 133 LYS A O 1
ATOM 1109 N N . MET B 1 1 ? 119.862 -2.226 65.902 1.00 23.10 1 MET B N 1
ATOM 1110 C CA . MET B 1 1 ? 118.853 -3.133 66.514 1.00 21.28 1 MET B CA 1
ATOM 1111 C C . MET B 1 1 ? 117.528 -2.397 66.725 1.00 20.23 1 MET B C 1
ATOM 1112 O O . MET B 1 1 ? 117.478 -1.412 67.459 1.00 18.74 1 MET B O 1
ATOM 1117 N N . LYS B 1 2 ? 116.457 -2.868 66.090 1.00 18.21 2 LYS B N 1
ATOM 1118 C CA . LYS B 1 2 ? 115.162 -2.211 66.250 1.00 17.34 2 LYS B CA 1
ATOM 1119 C C . LYS B 1 2 ? 114.600 -2.502 67.638 1.00 17.33 2 LYS B C 1
ATOM 1120 O O . LYS B 1 2 ? 114.518 -3.657 68.057 1.00 15.15 2 LYS B O 1
ATOM 1126 N N . LYS B 1 3 ? 114.219 -1.445 68.346 1.00 15.19 3 LYS B N 1
ATOM 1127 C CA . LYS B 1 3 ? 113.677 -1.575 69.695 1.00 15.99 3 LYS B CA 1
ATOM 1128 C C . LYS B 1 3 ? 112.366 -0.811 69.771 1.00 16.72 3 LYS B C 1
ATOM 1129 O O . LYS B 1 3 ? 112.314 0.380 69.467 1.00 17.98 3 LYS B O 1
ATOM 1135 N N . GLU B 1 4 ? 111.305 -1.495 70.175 1.00 14.14 4 GLU B N 1
ATOM 1136 C CA . GLU B 1 4 ? 110.002 -0.865 70.279 1.00 13.81 4 GLU B CA 1
ATOM 1137 C C . GLU B 1 4 ? 109.571 -0.784 71.736 1.00 15.35 4 GLU B C 1
ATOM 1138 O O . GLU B 1 4 ? 109.232 -1.790 72.354 1.00 15.35 4 GLU B O 1
ATOM 1144 N N . PHE B 1 5 ? 109.594 0.426 72.284 1.00 11.71 5 PHE B N 1
ATOM 1145 C CA . PHE B 1 5 ? 109.214 0.628 73.674 1.00 12.46 5 PHE B CA 1
ATOM 1146 C C . PHE B 1 5 ? 107.840 1.280 73.763 1.00 11.16 5 PHE B C 1
ATOM 1147 O O . PHE B 1 5 ? 107.616 2.376 73.238 1.00 10.11 5 PHE B O 1
ATOM 1155 N N . SER B 1 6 ? 106.914 0.586 74.417 1.00 10.31 6 SER B N 1
ATOM 1156 C CA . SER B 1 6 ? 105.544 1.072 74.572 1.00 10.74 6 SER B CA 1
ATOM 1157 C C . SER B 1 6 ? 105.160 1.211 76.047 1.00 10.34 6 SER B C 1
ATOM 1158 O O . SER B 1 6 ? 105.895 0.778 76.941 1.00 11.02 6 SER B O 1
ATOM 1161 N N . ALA B 1 7 ? 104.006 1.826 76.289 1.00 10.47 7 ALA B N 1
ATOM 1162 C CA . ALA B 1 7 ? 103.487 2.006 77.644 1.00 10.59 7 ALA B CA 1
ATOM 1163 C C . ALA B 1 7 ? 101.971 1.865 77.608 1.00 10.51 7 ALA B C 1
ATOM 1164 O O . ALA B 1 7 ? 101.322 2.308 76.663 1.00 11.93 7 ALA B O 1
ATOM 1166 N N . GLY B 1 8 ? 101.410 1.252 78.642 1.00 12.30 8 GLY B N 1
ATOM 1167 C CA . GLY B 1 8 ? 99.973 1.066 78.687 1.00 12.35 8 GLY B CA 1
ATOM 1168 C C . GLY B 1 8 ? 99.402 1.266 80.075 1.00 14.01 8 GLY B C 1
ATOM 1169 O O . GLY B 1 8 ? 100.138 1.494 81.041 1.00 13.00 8 GLY B O 1
ATOM 1170 N N . GLY B 1 9 ? 98.082 1.176 80.182 1.00 13.82 9 GLY B N 1
ATOM 1171 C CA . GLY B 1 9 ? 97.459 1.368 81.476 1.00 16.21 9 GLY B CA 1
ATOM 1172 C C . GLY B 1 9 ? 96.455 0.308 81.873 1.00 15.45 9 GLY B C 1
ATOM 1173 O O . GLY B 1 9 ? 95.765 -0.265 81.029 1.00 16.15 9 GLY B O 1
ATOM 1174 N N . VAL B 1 10 ? 96.402 0.037 83.173 1.00 15.62 10 VAL B N 1
ATOM 1175 C CA . VAL B 1 10 ? 95.455 -0.913 83.742 1.00 16.67 10 VAL B CA 1
ATOM 1176 C C . VAL B 1 10 ? 94.628 0.006 84.637 1.00 18.70 10 VAL B C 1
ATOM 1177 O O . VAL B 1 10 ? 95.016 0.305 85.767 1.00 18.86 10 VAL B O 1
ATOM 1181 N N . LEU B 1 11 ? 93.506 0.478 84.102 1.00 20.50 11 LEU B N 1
ATOM 1182 C CA . LEU B 1 11 ? 92.643 1.416 84.809 1.00 22.00 11 LEU B CA 1
ATOM 1183 C C . LEU B 1 11 ? 91.458 0.758 85.508 1.00 22.35 11 LEU B C 1
ATOM 1184 O O . LEU B 1 11 ? 90.788 -0.111 84.946 1.00 20.69 11 LEU B O 1
ATOM 1189 N N . PHE B 1 12 ? 91.211 1.192 86.741 1.00 23.30 12 PHE B N 1
ATOM 1190 C CA . PHE B 1 12 ? 90.129 0.656 87.559 1.00 25.59 12 PHE B CA 1
ATOM 1191 C C . PHE B 1 12 ? 89.057 1.682 87.909 1.00 28.17 12 PHE B C 1
ATOM 1192 O O . PHE B 1 12 ? 89.342 2.867 88.097 1.00 26.89 12 PHE B O 1
ATOM 1200 N N . LYS B 1 13 ? 87.821 1.202 88.002 1.00 31.95 13 LYS B N 1
ATOM 1201 C CA . LYS B 1 13 ? 86.682 2.031 88.374 1.00 36.12 13 LYS B CA 1
ATOM 1202 C C . LYS B 1 13 ? 85.733 1.176 89.207 1.00 36.86 13 LYS B C 1
ATOM 1203 O O . LYS B 1 13 ? 85.039 0.310 88.676 1.00 37.17 13 LYS B O 1
ATOM 1209 N N . ASP B 1 14 ? 85.724 1.412 90.513 1.00 39.31 14 ASP B N 1
ATOM 1210 C CA . ASP B 1 14 ? 84.855 0.683 91.430 1.00 40.38 14 ASP B CA 1
ATOM 1211 C C . ASP B 1 14 ? 84.875 -0.836 91.255 1.00 39.57 14 ASP B C 1
ATOM 1212 O O . ASP B 1 14 ? 83.841 -1.449 90.987 1.00 40.18 14 ASP B O 1
ATOM 1217 N N . GLY B 1 15 ? 86.051 -1.438 91.406 1.00 38.07 15 GLY B N 1
ATOM 1218 C CA . GLY B 1 15 ? 86.162 -2.881 91.282 1.00 36.29 15 GLY B CA 1
ATOM 1219 C C . GLY B 1 15 ? 86.164 -3.445 89.873 1.00 35.01 15 GLY B C 1
ATOM 1220 O O . GLY B 1 15 ? 86.170 -4.661 89.693 1.00 35.95 15 GLY B O 1
ATOM 1221 N N . GLU B 1 16 ? 86.150 -2.575 88.869 1.00 33.78 16 GLU B N 1
ATOM 1222 C CA . GLU B 1 16 ? 86.168 -3.023 87.479 1.00 32.36 16 GLU B CA 1
ATOM 1223 C C . GLU B 1 16 ? 87.430 -2.522 86.786 1.00 28.42 16 GLU B C 1
ATOM 1224 O O . GLU B 1 16 ? 88.004 -1.512 87.186 1.00 28.03 16 GLU B O 1
ATOM 1230 N N . VAL B 1 17 ? 87.852 -3.229 85.743 1.00 26.68 17 VAL B N 1
ATOM 1231 C CA . VAL B 1 17 ? 89.041 -2.834 84.996 1.00 24.01 17 VAL B CA 1
ATOM 1232 C C . VAL B 1 17 ? 88.677 -2.556 83.539 1.00 23.18 17 VAL B C 1
ATOM 1233 O O . VAL B 1 17 ? 87.809 -3.215 82.968 1.00 22.33 17 VAL B O 1
ATOM 1237 N N . LEU B 1 18 ? 89.341 -1.568 82.950 1.00 22.31 18 LEU B N 1
ATOM 1238 C CA . LEU B 1 18 ? 89.093 -1.179 81.568 1.00 21.24 18 LEU B CA 1
ATOM 1239 C C . LEU B 1 18 ? 89.894 -2.021 80.581 1.00 22.09 18 LEU B C 1
ATOM 1240 O O . LEU B 1 18 ? 91.118 -2.119 80.680 1.00 23.69 18 LEU B O 1
ATOM 1245 N N . LEU B 1 19 ? 89.199 -2.626 79.624 1.00 21.99 19 LEU B N 1
ATOM 1246 C CA . LEU B 1 19 ? 89.855 -3.448 78.616 1.00 21.78 19 LEU B CA 1
ATOM 1247 C C . LEU B 1 19 ? 89.410 -3.039 77.224 1.00 21.29 19 LEU B C 1
ATOM 1248 O O . LEU B 1 19 ? 88.341 -2.456 77.053 1.00 20.55 19 LEU B O 1
ATOM 1253 N N . ILE B 1 20 ? 90.243 -3.339 76.235 1.00 21.51 20 ILE B N 1
ATOM 1254 C CA . ILE B 1 20 ? 89.915 -3.047 74.849 1.00 19.35 20 ILE B CA 1
ATOM 1255 C C . ILE B 1 20 ? 90.025 -4.345 74.068 1.00 20.35 20 ILE B C 1
ATOM 1256 O O . ILE B 1 20 ? 90.756 -5.256 74.461 1.00 21.00 20 ILE B O 1
ATOM 1261 N N . LYS B 1 21 ? 89.275 -4.445 72.976 1.00 20.03 21 LYS B N 1
ATOM 1262 C CA . LYS B 1 21 ? 89.317 -5.633 72.143 1.00 21.10 21 LYS B CA 1
ATOM 1263 C C . LYS B 1 21 ? 90.174 -5.295 70.929 1.00 20.80 21 LYS B C 1
ATOM 1264 O O . LYS B 1 21 ? 89.881 -4.348 70.205 1.00 23.01 21 LYS B O 1
ATOM 1270 N N . THR B 1 22 ? 91.237 -6.060 70.719 1.00 21.50 22 THR B N 1
ATOM 1271 C CA . THR B 1 22 ? 92.141 -5.818 69.597 1.00 23.37 22 THR B CA 1
ATOM 1272 C C . THR B 1 22 ? 91.590 -6.373 68.289 1.00 25.57 22 THR B C 1
ATOM 1273 O O . THR B 1 22 ? 90.593 -7.101 68.281 1.00 24.95 22 THR B O 1
ATOM 1277 N N . PRO B 1 23 ? 92.230 -6.022 67.160 1.00 27.80 23 PRO B N 1
ATOM 1278 C CA . PRO B 1 23 ? 91.798 -6.499 65.845 1.00 30.24 23 PRO B CA 1
ATOM 1279 C C . PRO B 1 23 ? 91.814 -8.025 65.768 1.00 31.59 23 PRO B C 1
ATOM 1280 O O . PRO B 1 23 ? 91.180 -8.618 64.896 1.00 34.07 23 PRO B O 1
ATOM 1284 N N . SER B 1 24 ? 92.543 -8.652 66.688 1.00 33.02 24 SER B N 1
ATOM 1285 C CA . SER B 1 24 ? 92.634 -10.109 66.742 1.00 32.17 24 SER B CA 1
ATOM 1286 C C . SER B 1 24 ? 91.488 -10.683 67.571 1.00 32.65 24 SER B C 1
ATOM 1287 O O . SER B 1 24 ? 91.412 -11.893 67.783 1.00 33.12 24 SER B O 1
ATOM 1290 N N . ASN B 1 25 ? 90.609 -9.803 68.044 1.00 31.20 25 ASN B N 1
ATOM 1291 C CA . ASN B 1 25 ? 89.459 -10.188 68.862 1.00 32.69 25 ASN B CA 1
ATOM 1292 C C . ASN B 1 25 ? 89.836 -10.568 70.290 1.00 30.96 25 ASN B C 1
ATOM 1293 O O . ASN B 1 25 ? 89.009 -11.082 71.044 1.00 32.24 25 ASN B O 1
ATOM 1298 N N . VAL B 1 26 ? 91.084 -10.307 70.660 1.00 29.42 26 VAL B N 1
ATOM 1299 C CA . VAL B 1 26 ? 91.553 -10.610 72.007 1.00 26.14 26 VAL B CA 1
ATOM 1300 C C . VAL B 1 26 ? 91.405 -9.378 72.897 1.00 25.19 26 VAL B C 1
ATOM 1301 O O . VAL B 1 26 ? 91.712 -8.260 72.475 1.00 22.71 26 VAL B O 1
ATOM 1305 N N . TRP B 1 27 ? 90.921 -9.574 74.121 1.00 22.12 27 TRP B N 1
ATOM 1306 C CA . TRP B 1 27 ? 90.779 -8.457 75.048 1.00 21.97 27 TRP B CA 1
ATOM 1307 C C . TRP B 1 27 ? 92.126 -8.227 75.728 1.00 20.46 27 TRP B C 1
ATOM 1308 O O . TRP B 1 27 ? 92.778 -9.175 76.170 1.00 19.45 27 TRP B O 1
ATOM 1319 N N . SER B 1 28 ? 92.541 -6.967 75.808 1.00 20.20 28 SER B N 1
ATOM 1320 C CA . SER B 1 28 ? 93.825 -6.620 76.413 1.00 19.98 28 SER B CA 1
ATOM 1321 C C . SER B 1 28 ? 93.769 -5.208 77.001 1.00 19.61 28 SER B C 1
ATOM 1322 O O . SER B 1 28 ? 92.700 -4.604 77.080 1.00 19.41 28 SER B O 1
ATOM 1325 N N . PHE B 1 29 ? 94.922 -4.687 77.415 1.00 18.68 29 PHE B N 1
ATOM 1326 C CA . PHE B 1 29 ? 94.995 -3.345 77.989 1.00 18.07 29 PHE B CA 1
ATOM 1327 C C . PHE B 1 29 ? 95.414 -2.334 76.923 1.00 16.80 29 PHE B C 1
ATOM 1328 O O . PHE B 1 29 ? 96.133 -2.673 75.986 1.00 18.70 29 PHE B O 1
ATOM 1336 N N . PRO B 1 30 ? 94.959 -1.078 77.047 1.00 17.16 30 PRO B N 1
ATOM 1337 C CA . PRO B 1 30 ? 95.337 -0.056 76.063 1.00 16.09 30 PRO B CA 1
ATOM 1338 C C . PRO B 1 30 ? 96.833 0.235 76.218 1.00 14.55 30 PRO B C 1
ATOM 1339 O O . PRO B 1 30 ? 97.326 0.382 77.337 1.00 13.35 30 PRO B O 1
ATOM 1343 N N . LYS B 1 31 ? 97.544 0.320 75.100 1.00 12.00 31 LYS B N 1
ATOM 1344 C CA . LYS B 1 31 ? 98.977 0.598 75.118 1.00 11.63 31 LYS B CA 1
ATOM 1345 C C . LYS B 1 31 ? 99.387 1.210 73.788 1.00 11.64 31 LYS B C 1
ATOM 1346 O O . LYS B 1 31 ? 98.649 1.130 72.808 1.00 11.84 31 LYS B O 1
ATOM 1352 N N . GLY B 1 32 ? 100.567 1.818 73.755 1.00 11.92 32 GLY B N 1
ATOM 1353 C CA . GLY B 1 32 ? 101.040 2.424 72.526 1.00 10.35 32 GLY B CA 1
ATOM 1354 C C . GLY B 1 32 ? 102.506 2.801 72.595 1.00 9.71 32 GLY B C 1
ATOM 1355 O O . GLY B 1 32 ? 103.096 2.839 73.672 1.00 9.51 32 GLY B O 1
ATOM 1356 N N . ASN B 1 33 ? 103.092 3.086 71.437 1.00 10.42 33 ASN B N 1
ATOM 1357 C CA . ASN B 1 33 ? 104.493 3.466 71.367 1.00 12.73 33 ASN B CA 1
ATOM 1358 C C . ASN B 1 33 ? 104.789 4.733 72.169 1.00 12.31 33 ASN B C 1
ATOM 1359 O O . ASN B 1 33 ? 104.000 5.679 72.170 1.00 14.04 33 ASN B O 1
ATOM 1364 N N . ILE B 1 34 ? 105.925 4.743 72.858 1.00 12.25 34 ILE B N 1
ATOM 1365 C CA . ILE B 1 34 ? 106.338 5.910 73.631 1.00 10.32 34 ILE B CA 1
ATOM 1366 C C . ILE B 1 34 ? 107.043 6.831 72.630 1.00 13.48 34 ILE B C 1
ATOM 1367 O O . ILE B 1 34 ? 108.138 6.525 72.156 1.00 13.16 34 ILE B O 1
ATOM 1372 N N . GLU B 1 35 ? 106.406 7.947 72.294 1.00 12.13 35 GLU B N 1
ATOM 1373 C CA . GLU B 1 35 ? 106.985 8.882 71.337 1.00 13.50 35 GLU B CA 1
ATOM 1374 C C . GLU B 1 35 ? 108.21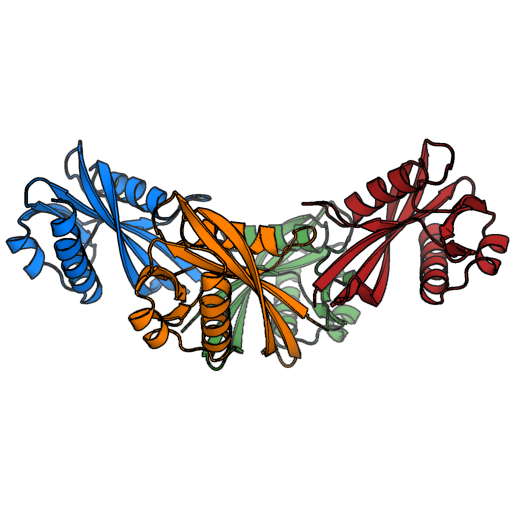4 9.578 71.910 1.00 13.48 35 GLU B C 1
ATOM 1375 O O . GLU B 1 35 ? 108.331 9.750 73.115 1.00 13.55 35 GLU B O 1
ATOM 1381 N N . PRO B 1 36 ? 109.163 9.965 71.044 1.00 14.13 36 PRO B N 1
ATOM 1382 C CA . PRO B 1 36 ? 110.372 10.642 71.524 1.00 15.18 36 PRO B CA 1
ATOM 1383 C C . PRO B 1 36 ? 110.012 11.895 72.323 1.00 15.90 36 PRO B C 1
ATOM 1384 O O . PRO B 1 36 ? 109.228 12.730 71.862 1.00 19.94 36 PRO B O 1
ATOM 1388 N N . GLY B 1 37 ? 110.572 12.013 73.519 1.00 16.77 37 GLY B N 1
ATOM 1389 C CA . GLY B 1 37 ? 110.308 13.171 74.351 1.00 19.37 37 GLY B CA 1
ATOM 1390 C C . GLY B 1 37 ? 109.106 13.007 75.258 1.00 21.35 37 GLY B C 1
ATOM 1391 O O . GLY B 1 37 ? 108.742 13.928 75.995 1.00 22.07 37 GLY B O 1
ATOM 1392 N N . GLU B 1 38 ? 108.484 11.836 75.203 1.00 18.97 38 GLU B N 1
ATOM 1393 C CA . GLU B 1 38 ? 107.317 11.550 76.024 1.00 18.89 38 GLU B CA 1
ATOM 1394 C C . GLU B 1 38 ? 107.719 10.628 77.169 1.00 18.64 38 GLU B C 1
ATOM 1395 O O . GLU B 1 38 ? 108.436 9.650 76.955 1.00 19.36 38 GLU B O 1
ATOM 1401 N N . LYS B 1 39 ? 107.275 10.944 78.383 1.00 17.03 39 LYS B N 1
ATOM 1402 C CA . LYS B 1 39 ? 107.567 10.098 79.534 1.00 17.92 39 LYS B CA 1
ATOM 1403 C C . LYS B 1 39 ? 106.620 8.904 79.401 1.00 18.00 39 LYS B C 1
ATOM 1404 O O . LYS B 1 39 ? 105.500 9.055 78.911 1.00 17.00 39 LYS B O 1
ATOM 1410 N N . PRO B 1 40 ? 107.049 7.708 79.834 1.00 17.43 40 PRO B N 1
ATOM 1411 C CA . PRO B 1 40 ? 106.164 6.542 79.717 1.00 17.02 40 PRO B CA 1
ATOM 1412 C C . PRO B 1 40 ? 104.788 6.777 80.338 1.00 16.75 40 PRO B C 1
ATOM 1413 O O . PRO B 1 40 ? 103.771 6.341 79.793 1.00 15.84 40 PRO B O 1
ATOM 1417 N N . GLU B 1 41 ? 104.759 7.472 81.473 1.00 16.94 41 GLU B N 1
ATOM 1418 C CA . GLU B 1 41 ? 103.503 7.764 82.165 1.00 18.03 41 GLU B CA 1
ATOM 1419 C C . GLU B 1 41 ? 102.565 8.585 81.282 1.00 18.00 41 GLU B C 1
ATOM 1420 O O . GLU B 1 41 ? 101.353 8.371 81.279 1.00 17.11 41 GLU B O 1
ATOM 1426 N N . GLU B 1 42 ? 103.127 9.535 80.544 1.00 17.36 42 GLU B N 1
ATOM 1427 C CA . GLU B 1 42 ? 102.324 10.382 79.668 1.00 16.49 42 GLU B CA 1
ATOM 1428 C C . GLU B 1 42 ? 101.785 9.560 78.502 1.00 15.23 42 GLU B C 1
ATOM 1429 O O . GLU B 1 42 ? 100.660 9.775 78.047 1.00 14.64 42 GLU B O 1
ATOM 1435 N N . THR B 1 43 ? 102.590 8.617 78.024 1.00 13.86 43 THR B N 1
ATOM 1436 C CA . THR B 1 43 ? 102.178 7.756 76.921 1.00 13.14 43 THR B CA 1
ATOM 1437 C C . THR B 1 43 ? 101.000 6.904 77.383 1.00 14.43 43 THR B C 1
ATOM 1438 O O . THR B 1 43 ? 100.006 6.773 76.677 1.00 12.94 43 THR B O 1
ATOM 1442 N N . ALA B 1 44 ? 101.123 6.325 78.573 1.00 14.39 44 ALA B N 1
ATOM 1443 C CA . ALA B 1 44 ? 100.063 5.485 79.127 1.00 15.11 44 ALA B CA 1
ATOM 1444 C C . ALA B 1 44 ? 98.731 6.234 79.247 1.00 14.84 44 ALA B C 1
ATOM 1445 O O . ALA B 1 44 ? 97.690 5.743 78.809 1.00 14.66 44 ALA B O 1
ATOM 1447 N N . VAL B 1 45 ? 98.758 7.422 79.840 1.00 15.49 45 VAL B N 1
ATOM 1448 C CA . VAL B 1 45 ? 97.530 8.200 79.995 1.00 15.65 45 VAL B CA 1
ATOM 1449 C C . VAL B 1 45 ? 96.930 8.557 78.640 1.00 15.98 45 VAL B C 1
ATOM 1450 O O . VAL B 1 45 ? 95.718 8.431 78.434 1.00 16.11 45 VAL B O 1
ATOM 1454 N N . ARG B 1 46 ? 97.779 8.997 77.715 1.00 14.59 46 ARG B N 1
ATOM 1455 C CA . ARG B 1 46 ? 97.332 9.372 76.378 1.00 15.88 46 ARG B CA 1
ATOM 1456 C C . ARG B 1 46 ? 96.719 8.207 75.605 1.00 15.74 46 ARG B C 1
ATOM 1457 O O . ARG B 1 46 ? 95.651 8.349 75.007 1.00 15.16 46 ARG B O 1
ATOM 1465 N N . GLU B 1 47 ? 97.393 7.058 75.606 1.00 14.30 47 GLU B N 1
ATOM 1466 C CA . GLU B 1 47 ? 96.880 5.901 74.886 1.00 14.16 47 GLU B CA 1
ATOM 1467 C C . GLU B 1 47 ? 95.554 5.413 75.449 1.00 13.83 47 GLU B C 1
ATOM 1468 O O . GLU B 1 47 ? 94.671 5.004 74.698 1.00 14.45 47 GLU B O 1
ATOM 1474 N N . VAL B 1 48 ? 95.410 5.433 76.766 1.00 14.41 48 VAL B N 1
ATOM 1475 C CA . VAL B 1 48 ? 94.146 5.000 77.350 1.00 16.12 48 VAL B CA 1
ATOM 1476 C C . VAL B 1 48 ? 93.075 5.975 76.883 1.00 17.59 48 VAL B C 1
ATOM 1477 O O . VAL B 1 48 ? 91.984 5.576 76.483 1.00 17.61 48 VAL B O 1
ATOM 1481 N N . TRP B 1 49 ? 93.411 7.258 76.923 1.00 19.69 49 TRP B N 1
ATOM 1482 C CA . TRP B 1 49 ? 92.495 8.308 76.503 1.00 21.35 49 TRP B CA 1
ATOM 1483 C C . TRP B 1 49 ? 92.101 8.150 75.033 1.00 22.67 49 TRP B C 1
ATOM 1484 O O . TRP B 1 49 ? 90.920 8.118 74.696 1.00 22.43 49 TRP B O 1
ATOM 1495 N N . GLU B 1 50 ? 93.098 8.038 74.162 1.00 21.73 50 GLU B N 1
ATOM 1496 C CA . GLU B 1 50 ? 92.848 7.904 72.733 1.00 20.92 50 GLU B CA 1
ATOM 1497 C C . GLU B 1 50 ? 92.074 6.660 72.324 1.00 21.50 50 GLU B C 1
ATOM 1498 O O . GLU B 1 50 ? 91.196 6.731 71.466 1.00 21.02 50 GLU B O 1
ATOM 1504 N N . GLU B 1 51 ? 92.395 5.521 72.929 1.00 19.40 51 GLU B N 1
ATOM 1505 C CA . GLU B 1 51 ? 91.733 4.279 72.559 1.00 20.58 51 GLU B CA 1
ATOM 1506 C C . GLU B 1 51 ? 90.380 4.020 73.193 1.00 21.43 51 GLU B C 1
ATOM 1507 O O . GLU B 1 51 ? 89.568 3.283 72.624 1.00 21.48 51 GLU B O 1
ATOM 1513 N N . THR B 1 52 ? 90.130 4.621 74.352 1.00 20.09 52 THR B N 1
ATOM 1514 C CA . THR B 1 52 ? 88.872 4.383 75.054 1.00 21.85 52 THR B CA 1
ATOM 1515 C C . THR B 1 52 ? 88.022 5.601 75.374 1.00 21.82 52 THR B C 1
ATOM 1516 O O . THR B 1 52 ? 86.836 5.463 75.668 1.00 24.39 52 THR B O 1
ATOM 1520 N N . GLY B 1 53 ? 88.618 6.785 75.338 1.00 23.46 53 GLY B N 1
ATOM 1521 C CA . GLY B 1 53 ? 87.865 7.984 75.656 1.00 24.89 53 GLY B CA 1
ATOM 1522 C C . GLY B 1 53 ? 87.747 8.173 77.159 1.00 25.67 53 GLY B C 1
ATOM 1523 O O . GLY B 1 53 ? 87.041 9.064 77.634 1.00 25.14 53 GLY B O 1
ATOM 1524 N N . VAL B 1 54 ? 88.444 7.326 77.909 1.00 24.92 54 VAL B N 1
ATOM 1525 C CA . VAL B 1 54 ? 88.434 7.396 79.364 1.00 24.85 54 VAL B CA 1
ATOM 1526 C C . VAL B 1 54 ? 89.696 8.087 79.862 1.00 27.36 54 VAL B C 1
ATOM 1527 O O . VAL B 1 54 ? 90.807 7.756 79.440 1.00 26.39 54 VAL B O 1
ATOM 1531 N N . LYS B 1 55 ? 89.525 9.056 80.752 1.00 27.00 55 LYS B N 1
ATOM 1532 C CA . LYS B 1 55 ? 90.667 9.759 81.307 1.00 29.24 55 LYS B CA 1
ATOM 1533 C C . LYS B 1 55 ? 91.008 9.123 82.646 1.00 29.08 55 LYS B C 1
ATOM 1534 O O . LYS B 1 55 ? 90.137 8.941 83.497 1.00 29.39 55 LYS B O 1
ATOM 1540 N N . GLY B 1 56 ? 92.277 8.775 82.825 1.00 28.90 56 GLY B N 1
ATOM 1541 C CA . GLY B 1 56 ? 92.690 8.162 84.071 1.00 29.58 56 GLY B CA 1
ATOM 1542 C C . GLY B 1 56 ? 93.843 8.881 84.735 1.00 29.85 56 GLY B C 1
ATOM 1543 O O . GLY B 1 56 ? 94.581 9.627 84.090 1.00 29.92 56 GLY B O 1
ATOM 1544 N N . GLU B 1 57 ? 93.984 8.662 86.038 1.00 29.98 57 GLU B N 1
A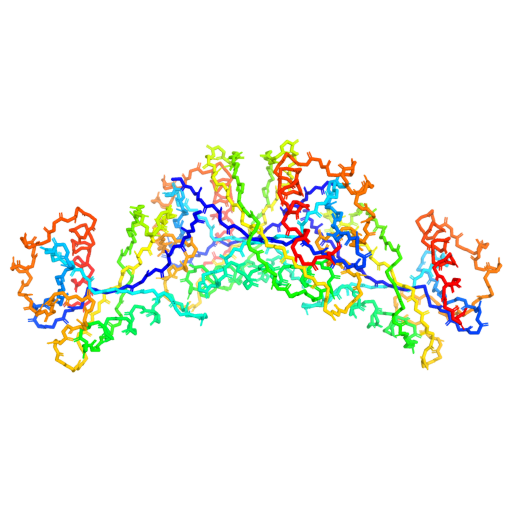TOM 1545 C CA . GLU B 1 57 ? 95.056 9.259 86.820 1.00 30.18 57 GLU B CA 1
ATOM 1546 C C . GLU B 1 57 ? 95.977 8.123 87.250 1.00 28.73 57 GLU B C 1
ATOM 1547 O O . GLU B 1 57 ? 95.511 7.102 87.755 1.00 27.09 57 GLU B O 1
ATOM 1553 N N . ILE B 1 58 ? 97.276 8.299 87.046 1.00 27.34 58 ILE B N 1
ATOM 1554 C CA . ILE B 1 58 ? 98.243 7.269 87.409 1.00 27.30 58 ILE B CA 1
ATOM 1555 C C . ILE B 1 58 ? 98.485 7.206 88.910 1.00 26.33 58 ILE B C 1
ATOM 1556 O O . ILE B 1 58 ? 98.752 8.222 89.549 1.00 27.66 58 ILE B O 1
ATOM 1561 N N . LEU B 1 59 ? 98.385 6.000 89.461 1.00 24.92 59 LEU B N 1
ATOM 1562 C CA . LEU B 1 59 ? 98.588 5.776 90.886 1.00 25.09 59 LEU B CA 1
ATOM 1563 C C . LEU B 1 59 ? 99.982 5.245 91.172 1.00 25.81 59 LEU B C 1
ATOM 1564 O O . LEU B 1 59 ? 100.607 5.630 92.158 1.00 27.17 59 LEU B O 1
ATOM 1569 N N . ASP B 1 60 ? 100.469 4.355 90.314 1.00 25.05 60 ASP B N 1
ATOM 1570 C CA . ASP B 1 60 ? 101.795 3.784 90.513 1.00 25.68 60 ASP B CA 1
ATOM 1571 C C . ASP B 1 60 ? 102.273 3.014 89.283 1.00 23.76 60 ASP B C 1
ATOM 1572 O O . ASP B 1 60 ? 101.507 2.779 88.347 1.00 22.47 60 ASP B O 1
ATOM 1577 N N . TYR B 1 61 ? 103.548 2.630 89.299 1.00 22.37 61 TYR B N 1
ATOM 1578 C CA . TYR B 1 61 ? 104.160 1.872 88.212 1.00 20.98 61 TYR B CA 1
ATOM 1579 C C . TYR B 1 61 ? 104.061 0.384 88.532 1.00 20.16 61 TYR B C 1
ATOM 1580 O O . TYR B 1 61 ? 104.572 -0.077 89.555 1.00 21.23 61 TYR B O 1
ATOM 1589 N N . ILE B 1 62 ? 103.408 -0.367 87.653 1.00 18.24 62 ILE B N 1
ATOM 1590 C CA . ILE B 1 62 ? 103.224 -1.797 87.867 1.00 19.08 62 ILE B CA 1
ATOM 1591 C C . ILE B 1 62 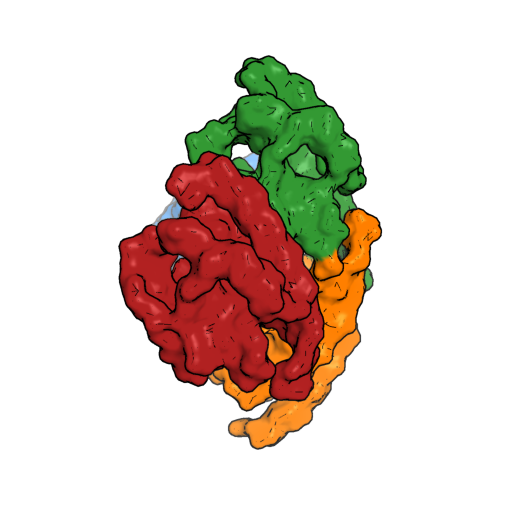? 104.457 -2.623 87.529 1.00 18.51 62 ILE B C 1
ATOM 1592 O O . ILE B 1 62 ? 104.996 -3.342 88.371 1.00 17.96 62 ILE B O 1
ATOM 1597 N N . GLY B 1 63 ? 104.901 -2.524 86.287 1.00 18.32 63 GLY B N 1
ATOM 1598 C CA . GLY B 1 63 ? 106.053 -3.292 85.878 1.00 16.10 63 GLY B CA 1
ATOM 1599 C C . GLY B 1 63 ? 106.239 -3.193 84.386 1.00 15.66 63 GLY B C 1
ATOM 1600 O O . GLY B 1 63 ? 105.580 -2.399 83.721 1.00 14.16 63 GLY B O 1
ATOM 1601 N N . GLU B 1 64 ? 107.108 -4.043 83.863 1.00 16.03 64 GLU B N 1
ATOM 1602 C CA . GLU B 1 64 ? 107.442 -4.036 82.452 1.00 16.50 64 GLU B CA 1
ATOM 1603 C C . GLU B 1 64 ? 107.551 -5.464 81.934 1.00 18.11 64 GLU B C 1
ATOM 1604 O O . GLU B 1 64 ? 107.951 -6.364 82.671 1.00 19.00 64 GLU B O 1
ATOM 1610 N N . ILE B 1 65 ? 107.182 -5.671 80.674 1.00 17.16 65 ILE B N 1
ATOM 1611 C CA . ILE B 1 65 ? 107.285 -6.987 80.053 1.00 18.17 65 ILE B CA 1
ATOM 1612 C C . ILE B 1 65 ? 108.092 -6.862 78.763 1.00 18.05 65 ILE B C 1
ATOM 1613 O O . ILE B 1 65 ? 108.038 -5.833 78.080 1.00 16.76 65 ILE B O 1
ATOM 1618 N N . HIS B 1 66 ? 108.851 -7.907 78.447 1.00 17.88 66 HIS B N 1
ATOM 1619 C CA . HIS B 1 66 ? 109.696 -7.931 77.255 1.00 17.96 66 HIS B CA 1
ATOM 1620 C C . HIS B 1 66 ? 109.383 -9.125 76.366 1.00 18.05 66 HIS B C 1
ATOM 1621 O O . HIS B 1 66 ? 109.078 -10.211 76.853 1.00 17.61 66 HIS B O 1
ATOM 1628 N N . TYR B 1 67 ? 109.472 -8.922 75.059 1.00 16.47 67 TYR B N 1
ATOM 1629 C CA . TYR B 1 67 ? 109.266 -10.007 74.114 1.00 18.03 67 TYR B CA 1
ATOM 1630 C C . TYR B 1 67 ? 109.835 -9.634 72.757 1.00 19.12 67 TYR B C 1
ATOM 1631 O O . TYR B 1 67 ? 109.992 -8.455 72.434 1.00 19.28 67 TYR B O 1
ATOM 1640 N N . TRP B 1 68 ? 110.186 -10.648 71.979 1.00 18.86 68 TRP B N 1
ATOM 1641 C CA . TRP B 1 68 ? 110.746 -10.426 70.657 1.00 17.82 68 TRP B CA 1
ATOM 1642 C C . TRP B 1 68 ? 109.795 -10.969 69.611 1.00 18.16 68 TRP B C 1
ATOM 1643 O O . TRP B 1 68 ? 108.914 -11.771 69.909 1.00 19.50 68 TRP B O 1
ATOM 1654 N N . TYR B 1 69 ? 109.979 -10.514 68.380 1.00 15.46 69 TYR B N 1
ATOM 1655 C CA . TYR B 1 69 ? 109.194 -11.011 67.272 1.00 15.48 69 TYR B CA 1
ATOM 1656 C C . TYR B 1 69 ? 110.016 -10.784 66.016 1.00 15.16 69 TYR B C 1
ATOM 1657 O O . TYR B 1 69 ? 110.936 -9.968 66.006 1.00 16.02 69 TYR B O 1
ATOM 1666 N N . THR B 1 70 ? 109.713 -11.539 64.969 1.00 14.73 70 THR B N 1
ATOM 1667 C CA . THR B 1 70 ? 110.456 -11.431 63.731 1.00 15.31 70 THR B CA 1
ATOM 1668 C C . THR B 1 70 ? 109.611 -10.797 62.646 1.00 14.55 70 THR B C 1
ATOM 1669 O O . THR B 1 70 ? 108.442 -11.150 62.456 1.00 14.27 70 THR B O 1
ATOM 1673 N N . LEU B 1 71 ? 110.225 -9.855 61.942 1.00 14.65 71 LEU B N 1
ATOM 1674 C CA . LEU B 1 71 ? 109.565 -9.126 60.869 1.00 14.81 71 LEU B CA 1
ATOM 1675 C C . LEU B 1 71 ? 110.531 -8.932 59.707 1.00 14.32 71 LEU B C 1
ATOM 1676 O O . LEU B 1 71 ? 111.600 -8.342 59.864 1.00 14.98 71 LEU B O 1
ATOM 1681 N N . LYS B 1 72 ? 110.146 -9.427 58.537 1.00 16.11 72 LYS B N 1
ATOM 1682 C CA . LYS B 1 72 ? 110.973 -9.321 57.344 1.00 17.88 72 LYS B CA 1
ATOM 1683 C C . LYS B 1 72 ? 112.374 -9.880 57.586 1.00 18.71 72 LYS B C 1
ATOM 1684 O O . LYS B 1 72 ? 113.373 -9.301 57.150 1.00 16.70 72 LYS B O 1
ATOM 1690 N N . GLY B 1 73 ? 112.442 -11.006 58.293 1.00 18.26 73 GLY B N 1
ATOM 1691 C CA . GLY B 1 73 ? 113.725 -11.633 58.559 1.00 17.64 73 GLY B CA 1
ATOM 1692 C C . GLY B 1 73 ? 114.566 -10.988 59.645 1.00 17.39 73 GLY B C 1
ATOM 1693 O O . GLY B 1 73 ? 115.711 -11.393 59.864 1.00 17.51 73 GLY B O 1
ATOM 1694 N N . GLU B 1 74 ? 114.012 -9.994 60.334 1.00 14.71 74 GLU B N 1
ATOM 1695 C CA . GLU B 1 74 ? 114.752 -9.316 61.390 1.00 15.23 74 GLU B CA 1
ATOM 1696 C C . GLU B 1 74 ? 114.122 -9.479 62.763 1.00 15.55 74 GLU B C 1
ATOM 1697 O O . GLU B 1 74 ? 112.896 -9.485 62.909 1.00 14.88 74 GLU B O 1
ATOM 1703 N N . ARG B 1 75 ? 114.972 -9.606 63.778 1.00 14.37 75 ARG B N 1
ATOM 1704 C CA . ARG B 1 75 ? 114.496 -9.752 65.144 1.00 16.07 75 ARG B CA 1
ATOM 1705 C C . ARG B 1 75 ? 114.256 -8.378 65.750 1.00 16.48 75 ARG B C 1
ATOM 1706 O O . ARG B 1 75 ? 115.135 -7.518 65.729 1.00 19.43 75 ARG B O 1
ATOM 1714 N N . ILE B 1 76 ? 113.062 -8.177 66.285 1.00 14.84 76 ILE B N 1
ATOM 1715 C CA . ILE B 1 76 ? 112.709 -6.904 66.899 1.00 15.86 76 ILE B CA 1
ATOM 1716 C C . ILE B 1 76 ? 112.439 -7.131 68.379 1.00 13.81 76 ILE B C 1
ATOM 1717 O O . ILE B 1 76 ? 111.746 -8.073 68.759 1.00 14.37 76 ILE B O 1
ATOM 1722 N N . PHE B 1 77 ? 113.018 -6.270 69.204 1.00 14.97 77 PHE B N 1
ATOM 1723 C CA . PHE B 1 77 ? 112.869 -6.335 70.653 1.00 13.17 77 PHE B CA 1
ATOM 1724 C C . PHE B 1 77 ? 111.807 -5.331 71.072 1.00 14.30 77 PHE B C 1
ATOM 1725 O O . PHE B 1 77 ? 111.874 -4.157 70.695 1.00 13.15 77 PHE B O 1
ATOM 1733 N N . LYS B 1 78 ? 110.828 -5.792 71.845 1.00 13.57 78 LYS B N 1
ATOM 1734 C CA . LYS B 1 78 ? 109.759 -4.923 72.307 1.00 15.51 78 LYS B CA 1
ATOM 1735 C C . LYS B 1 78 ? 109.551 -5.033 73.810 1.00 16.84 78 LYS B C 1
ATOM 1736 O O . LYS B 1 78 ? 109.650 -6.120 74.384 1.00 15.61 78 LYS B O 1
ATOM 1742 N N . THR B 1 79 ? 109.286 -3.896 74.445 1.00 14.61 79 THR B N 1
ATOM 1743 C CA . THR B 1 79 ? 109.033 -3.856 75.883 1.00 15.59 79 THR B CA 1
ATOM 1744 C C . THR B 1 79 ? 107.844 -2.940 76.123 1.00 15.61 79 THR B C 1
ATOM 1745 O O . THR B 1 79 ? 107.641 -1.967 75.389 1.00 14.33 79 THR B O 1
ATOM 1749 N N . VAL B 1 80 ? 107.062 -3.255 77.148 1.00 11.96 80 VAL B N 1
ATOM 1750 C CA . VAL B 1 80 ? 105.897 -2.450 77.486 1.00 12.47 80 VAL B CA 1
ATOM 1751 C C . VAL B 1 80 ? 105.858 -2.190 78.987 1.00 12.72 80 VAL B C 1
ATOM 1752 O O . VAL B 1 80 ? 105.912 -3.120 79.792 1.00 12.23 80 VAL B O 1
ATOM 1756 N N . LYS B 1 81 ? 105.798 -0.916 79.356 1.00 10.96 81 LYS B N 1
ATOM 1757 C CA . LYS B 1 81 ? 105.707 -0.528 80.759 1.00 12.35 81 LYS B CA 1
ATOM 1758 C C . LYS B 1 81 ? 104.228 -0.309 81.062 1.00 12.78 81 LYS B C 1
ATOM 1759 O O . LYS B 1 81 ? 103.516 0.296 80.262 1.00 13.22 81 LYS B O 1
ATOM 1765 N N . TYR B 1 82 ? 103.770 -0.795 82.208 1.00 12.84 82 TYR B N 1
ATOM 1766 C CA . TYR B 1 82 ? 102.370 -0.639 82.596 1.00 13.53 82 TYR B CA 1
ATOM 1767 C C . TYR B 1 82 ? 102.199 0.152 83.882 1.00 13.43 82 TYR B C 1
ATOM 1768 O O . TYR B 1 82 ? 102.955 -0.027 84.839 1.00 14.67 82 TYR B O 1
ATOM 1777 N N . TYR B 1 83 ? 101.194 1.028 83.889 1.00 14.50 83 TYR B N 1
ATOM 1778 C CA . TYR B 1 83 ? 100.889 1.870 85.040 1.00 13.45 83 TYR B CA 1
ATOM 1779 C C . TYR B 1 83 ? 99.476 1.629 85.562 1.00 15.56 83 TYR B C 1
ATOM 1780 O O . TYR B 1 83 ? 98.537 1.430 84.787 1.00 14.89 83 TYR B O 1
ATOM 1789 N N . LEU B 1 84 ? 99.347 1.632 86.886 1.00 16.46 84 LEU B N 1
ATOM 1790 C CA . LEU B 1 84 ? 98.068 1.442 87.557 1.00 17.39 84 LEU B CA 1
ATOM 1791 C C . LEU B 1 84 ? 97.359 2.784 87.533 1.00 18.26 84 LEU B C 1
ATOM 1792 O O . LEU B 1 84 ? 97.939 3.809 87.910 1.00 18.92 84 LEU B O 1
ATOM 1797 N N . MET B 1 85 ? 96.108 2.782 87.092 1.00 17.99 85 MET B N 1
ATOM 1798 C CA . MET B 1 85 ? 95.343 4.013 87.005 1.00 19.99 85 MET B CA 1
ATOM 1799 C C . MET B 1 85 ? 93.985 3.902 87.681 1.00 20.58 85 MET B C 1
ATOM 1800 O O . MET B 1 85 ? 93.443 2.806 87.848 1.00 19.79 85 MET B O 1
ATOM 1805 N N . LYS B 1 86 ? 93.448 5.051 88.070 1.00 23.21 86 LYS B N 1
ATOM 1806 C CA . LYS B 1 86 ? 92.129 5.105 88.678 1.00 25.93 86 LYS B CA 1
ATOM 1807 C C . LYS B 1 86 ? 91.301 5.997 87.759 1.00 26.72 86 LYS B C 1
ATOM 1808 O O . LYS B 1 86 ? 91.799 7.000 87.240 1.00 26.49 86 LYS B O 1
ATOM 1814 N N . TYR B 1 87 ? 90.049 5.610 87.540 1.00 28.32 87 TYR B N 1
ATOM 1815 C CA . TYR B 1 87 ? 89.134 6.356 86.682 1.00 29.77 87 TYR B CA 1
ATOM 1816 C C . TYR B 1 87 ? 88.985 7.804 87.132 1.00 31.37 87 TYR B C 1
ATOM 1817 O O . TYR B 1 87 ? 89.020 8.100 88.326 1.00 31.74 87 TYR B O 1
ATOM 1826 N N . LYS B 1 88 ? 88.824 8.704 86.168 1.00 32.93 88 LYS B N 1
ATOM 1827 C CA . LYS B 1 88 ? 88.636 10.119 86.464 1.00 35.22 88 LYS B CA 1
ATOM 1828 C C . LYS B 1 88 ? 87.373 10.638 85.792 1.00 35.78 88 LYS B C 1
ATOM 1829 O O . LYS B 1 88 ? 86.574 11.340 86.412 1.00 35.85 88 LYS B O 1
ATOM 1835 N N . GLU B 1 89 ? 87.197 10.287 84.523 1.00 36.03 89 GLU B N 1
ATOM 1836 C CA . GLU B 1 89 ? 86.026 10.714 83.773 1.00 36.44 89 GLU B CA 1
ATOM 1837 C C . GLU B 1 89 ? 86.040 10.155 82.361 1.00 36.10 89 GLU B C 1
ATOM 1838 O O . GLU B 1 89 ? 87.010 9.527 81.939 1.00 34.82 89 GLU B O 1
ATOM 1844 N N . GLY B 1 90 ? 84.956 10.396 81.634 1.00 35.60 90 GLY B N 1
ATOM 1845 C CA . GLY B 1 90 ? 84.855 9.909 80.275 1.00 34.98 90 GLY B CA 1
ATOM 1846 C C . GLY B 1 90 ? 84.067 8.621 80.226 1.00 35.77 90 GLY B C 1
ATOM 1847 O O . GLY B 1 90 ? 83.900 7.947 81.243 1.00 35.16 90 GLY B O 1
ATOM 1848 N N . GLU B 1 91 ? 83.575 8.278 79.042 1.00 36.40 91 GLU B N 1
ATOM 1849 C CA . GLU B 1 91 ? 82.804 7.059 78.866 1.00 37.02 91 GLU B CA 1
ATOM 1850 C C . GLU B 1 91 ? 83.489 6.190 77.817 1.00 36.13 91 GLU B C 1
ATOM 1851 O O . GLU B 1 91 ? 83.907 6.683 76.768 1.00 36.03 91 GLU B O 1
ATOM 1857 N N . PRO B 1 92 ? 83.623 4.883 78.094 1.00 34.05 92 PRO B N 1
ATOM 1858 C CA . PRO B 1 92 ? 84.261 3.928 77.184 1.00 33.41 92 PRO B CA 1
ATOM 1859 C C . PRO B 1 92 ? 83.731 3.953 75.753 1.00 32.04 92 PRO B C 1
ATOM 1860 O O . PRO B 1 92 ? 82.585 3.582 75.499 1.00 31.43 92 PRO B O 1
ATOM 1864 N N . ARG B 1 93 ? 84.582 4.394 74.830 1.00 29.68 93 ARG B N 1
ATOM 1865 C CA . ARG B 1 93 ? 84.258 4.473 73.406 1.00 28.44 93 ARG B CA 1
ATOM 1866 C C . ARG B 1 93 ? 85.525 4.154 72.621 1.00 25.74 93 ARG B C 1
ATOM 1867 O O . ARG B 1 93 ? 86.517 4.872 72.715 1.00 26.23 93 ARG B O 1
ATOM 1875 N N . PRO B 1 94 ? 85.503 3.076 71.824 1.00 24.81 94 PRO B N 1
ATOM 1876 C CA . PRO B 1 94 ? 86.662 2.667 71.028 1.00 23.62 94 PRO B CA 1
ATOM 1877 C C . PRO B 1 94 ? 87.076 3.649 69.944 1.00 23.75 94 PRO B C 1
ATOM 1878 O O . PRO B 1 94 ? 86.265 4.426 69.437 1.00 22.78 94 PRO B O 1
ATOM 1882 N N . SER B 1 95 ? 88.357 3.607 69.599 1.00 23.61 95 SER B N 1
ATOM 1883 C CA . SER B 1 95 ? 88.897 4.458 68.549 1.00 22.84 95 SER B CA 1
ATOM 1884 C C . SER B 1 95 ? 88.775 3.641 67.267 1.00 22.30 95 SER B C 1
ATOM 1885 O O . SER B 1 95 ? 88.364 2.481 67.311 1.00 21.84 95 SER B O 1
ATOM 1888 N N . TRP B 1 96 ? 89.118 4.233 66.126 1.00 23.06 96 TRP B N 1
ATOM 1889 C CA . TRP B 1 96 ? 89.052 3.495 64.870 1.00 24.83 96 TRP B CA 1
ATOM 1890 C C . TRP B 1 96 ? 89.977 2.287 64.973 1.00 27.50 96 TRP B C 1
ATOM 1891 O O . TRP B 1 96 ? 89.813 1.300 64.260 1.00 29.23 96 TRP B O 1
ATOM 1902 N N . GLU B 1 97 ? 90.944 2.380 65.880 1.00 31.64 97 GLU B N 1
ATOM 1903 C CA . GLU B 1 97 ? 91.942 1.335 66.091 1.00 34.88 97 GLU B CA 1
ATOM 1904 C C . GLU B 1 97 ? 91.429 0.033 66.703 1.00 34.48 97 GLU B C 1
ATOM 1905 O O . GLU B 1 97 ? 91.757 -1.054 66.224 1.00 35.29 97 GLU B O 1
ATOM 1911 N N . VAL B 1 98 ? 90.633 0.138 67.762 1.00 31.88 98 VAL B N 1
ATOM 1912 C CA . VAL B 1 98 ? 90.136 -1.053 68.435 1.00 29.90 98 VAL B CA 1
ATOM 1913 C C . VAL B 1 98 ? 88.672 -1.395 68.170 1.00 28.66 98 VAL B C 1
ATOM 1914 O O . VAL B 1 98 ? 87.873 -0.536 67.791 1.00 26.90 98 VAL B O 1
ATOM 1918 N N . LYS B 1 99 ? 88.343 -2.667 68.381 1.00 27.45 99 LYS B N 1
ATOM 1919 C CA . LYS B 1 99 ? 86.996 -3.188 68.166 1.00 28.77 99 LYS B CA 1
ATOM 1920 C C . LYS B 1 99 ? 85.998 -2.815 69.254 1.00 27.50 99 LYS B C 1
ATOM 1921 O O . LYS B 1 99 ? 84.798 -2.725 68.995 1.00 28.69 99 LYS B O 1
ATOM 1927 N N . ASP B 1 100 ? 86.485 -2.611 70.471 1.00 25.79 100 ASP B N 1
ATOM 1928 C CA . ASP B 1 100 ? 85.599 -2.274 71.576 1.00 25.42 100 ASP B CA 1
ATOM 1929 C C . ASP B 1 100 ? 86.415 -1.756 72.754 1.00 25.86 100 ASP B C 1
ATOM 1930 O O . ASP B 1 100 ? 87.647 -1.826 72.755 1.00 25.67 100 ASP B O 1
ATOM 1935 N N . ALA B 1 101 ? 85.708 -1.236 73.747 1.00 24.46 101 ALA B N 1
ATOM 1936 C CA . ALA B 1 101 ? 86.300 -0.714 74.973 1.00 25.55 101 ALA B CA 1
ATOM 1937 C C . ALA B 1 101 ? 85.216 -0.904 76.028 1.00 25.59 101 ALA B C 1
ATOM 1938 O O . ALA B 1 101 ? 84.105 -0.392 75.879 1.00 24.16 101 ALA B O 1
ATOM 1940 N N . LYS B 1 102 ? 85.530 -1.644 77.085 1.00 24.76 102 LYS B N 1
ATOM 1941 C CA . LYS B 1 102 ? 84.540 -1.907 78.121 1.00 25.98 102 LYS B CA 1
ATOM 1942 C C . LYS B 1 102 ? 85.158 -2.211 79.481 1.00 26.26 102 LYS B C 1
ATOM 1943 O O . LYS B 1 102 ? 86.300 -2.659 79.570 1.00 24.53 102 LYS B O 1
ATOM 1949 N N . PHE B 1 103 ? 84.392 -1.947 80.537 1.00 26.53 103 PHE B N 1
ATOM 1950 C CA . PHE B 1 103 ? 84.819 -2.216 81.902 1.00 27.40 103 PHE B CA 1
ATOM 1951 C C . PHE B 1 103 ? 84.348 -3.621 82.254 1.00 29.33 103 PHE B C 1
ATOM 1952 O O . PHE B 1 103 ? 83.226 -4.001 81.922 1.00 30.19 103 PHE B O 1
ATOM 1960 N N . PHE B 1 104 ? 85.203 -4.391 82.918 1.00 29.22 104 PHE B N 1
ATOM 1961 C CA . PHE B 1 104 ? 84.851 -5.753 83.300 1.00 30.84 104 PHE B CA 1
ATOM 1962 C C . PHE B 1 104 ? 85.173 -6.063 84.752 1.00 32.01 104 PHE B C 1
ATOM 1963 O O . PHE B 1 104 ? 86.188 -5.615 85.284 1.00 30.80 104 PHE B O 1
ATOM 1971 N N . PRO B 1 105 ? 84.299 -6.828 85.422 1.00 32.93 105 PRO B N 1
ATOM 1972 C CA . PRO B 1 105 ? 84.582 -7.162 86.818 1.00 33.30 105 PRO B CA 1
ATOM 1973 C C . PRO B 1 105 ? 85.894 -7.944 86.813 1.00 33.36 105 PRO B C 1
ATOM 1974 O O . PRO B 1 105 ? 86.145 -8.729 85.899 1.00 33.68 105 PRO B O 1
ATOM 1978 N N . ILE B 1 106 ? 86.727 -7.720 87.821 1.00 34.25 106 ILE B N 1
ATOM 1979 C CA . ILE B 1 106 ? 88.016 -8.395 87.914 1.00 34.54 106 ILE B CA 1
ATOM 1980 C C . ILE B 1 106 ? 87.941 -9.893 87.635 1.00 35.23 106 ILE B C 1
ATOM 1981 O O . ILE B 1 106 ? 88.721 -10.417 86.840 1.00 33.41 106 ILE B O 1
ATOM 1986 N N . LYS B 1 107 ? 87.001 -10.578 88.281 1.00 36.59 107 LYS B N 1
ATOM 1987 C CA . LYS B 1 107 ? 86.845 -12.018 88.095 1.00 38.06 107 LYS B CA 1
ATOM 1988 C C . LYS B 1 107 ? 86.714 -12.385 86.622 1.00 37.42 107 LYS B C 1
ATOM 1989 O O . LYS B 1 107 ? 87.336 -13.335 86.152 1.00 37.54 107 LYS B O 1
ATOM 1995 N N . GLU B 1 108 ? 85.897 -11.627 85.901 1.00 37.60 108 GLU B N 1
ATOM 1996 C CA . GLU B 1 108 ? 85.673 -11.875 84.482 1.00 38.26 108 GLU B CA 1
ATOM 1997 C C . GLU B 1 108 ? 86.867 -11.455 83.630 1.00 36.97 108 GLU B C 1
ATOM 1998 O O . GLU B 1 108 ? 87.179 -12.097 82.626 1.00 36.18 108 GLU B O 1
ATOM 2004 N N . ALA B 1 109 ? 87.533 -10.378 84.035 1.00 35.96 109 ALA B N 1
ATOM 2005 C CA . ALA B 1 109 ? 88.695 -9.887 83.302 1.00 34.88 109 ALA B CA 1
ATOM 2006 C C . ALA B 1 109 ? 89.777 -10.959 83.253 1.00 34.29 109 ALA B C 1
ATOM 2007 O O . ALA B 1 109 ? 90.380 -11.196 82.207 1.00 32.60 109 ALA B O 1
ATOM 2009 N N . LYS B 1 110 ? 90.018 -11.611 84.387 1.00 34.44 110 LYS B N 1
ATOM 2010 C CA . LYS B 1 110 ? 91.030 -12.660 84.455 1.00 35.38 110 LYS B CA 1
ATOM 2011 C C . LYS B 1 110 ? 90.737 -13.744 83.429 1.00 35.30 110 LYS B C 1
ATOM 2012 O O . LYS B 1 110 ? 91.648 -14.401 82.925 1.00 35.85 110 LYS B O 1
ATOM 2018 N N . LYS B 1 111 ? 89.458 -13.923 83.123 1.00 35.95 111 LYS B N 1
ATOM 2019 C CA . LYS B 1 111 ? 89.036 -14.937 82.168 1.00 37.20 111 LYS B CA 1
ATOM 2020 C C . LYS B 1 111 ? 89.299 -14.509 80.727 1.00 35.09 111 LYS B C 1
ATOM 2021 O O . LYS B 1 111 ? 89.744 -15.308 79.905 1.00 35.48 111 LYS B O 1
ATOM 2027 N N . LEU B 1 112 ? 89.020 -13.243 80.430 1.00 33.79 112 LEU B N 1
ATOM 2028 C CA . LEU B 1 112 ? 89.204 -12.710 79.085 1.00 32.30 112 LEU B CA 1
ATOM 2029 C C . LEU B 1 112 ? 90.662 -12.590 78.647 1.00 31.42 112 LEU B C 1
ATOM 2030 O O . LEU B 1 112 ? 90.999 -12.924 77.510 1.00 30.91 112 LEU B O 1
ATOM 2035 N N . LEU B 1 113 ? 91.526 -12.114 79.537 1.00 29.98 113 LEU B N 1
ATOM 2036 C CA . LEU B 1 113 ? 92.939 -11.963 79.197 1.00 28.81 113 LEU B CA 1
ATOM 2037 C C . LEU B 1 113 ? 93.512 -13.247 78.603 1.00 29.07 113 LEU B C 1
ATOM 2038 O O . LEU B 1 113 ? 93.211 -14.348 79.067 1.00 27.66 113 LEU B O 1
ATOM 2043 N N . LYS B 1 114 ? 94.339 -13.096 77.572 1.00 28.69 114 LYS B N 1
ATOM 2044 C CA . LYS B 1 114 ? 94.949 -14.230 76.888 1.00 29.39 114 LYS B CA 1
ATOM 2045 C C . LYS B 1 114 ? 96.473 -14.237 76.960 1.00 29.84 114 LYS B C 1
ATOM 2046 O O . LYS B 1 114 ? 97.083 -15.251 77.299 1.00 30.25 114 LYS B O 1
ATOM 2052 N N . TYR B 1 115 ? 97.086 -13.107 76.629 1.00 29.66 115 TYR B N 1
ATOM 2053 C CA . TYR B 1 115 ? 98.538 -13.007 76.641 1.00 29.71 115 TYR B CA 1
ATOM 2054 C C . TYR B 1 115 ? 99.133 -13.181 78.031 1.00 30.21 115 TYR B C 1
ATOM 2055 O O . TYR B 1 115 ? 98.680 -12.571 79.002 1.00 28.86 115 TYR B O 1
ATOM 2064 N N . LYS B 1 116 ? 100.153 -14.028 78.110 1.00 30.80 116 LYS B N 1
ATOM 2065 C CA . LYS B 1 116 ? 100.833 -14.308 79.365 1.00 33.53 116 LYS B CA 1
ATOM 2066 C C . LYS B 1 116 ? 101.312 -13.013 80.007 1.00 32.32 116 LYS B C 1
ATOM 2067 O O . LYS B 1 116 ? 101.324 -12.885 81.231 1.00 32.45 116 LYS B O 1
ATOM 2073 N N . GLY B 1 117 ? 101.699 -12.054 79.171 1.00 30.88 117 GLY B N 1
ATOM 2074 C CA . GLY B 1 117 ? 102.167 -10.778 79.673 1.00 28.21 117 GLY B CA 1
ATOM 2075 C C . GLY B 1 117 ? 101.054 -10.013 80.359 1.00 26.75 117 GLY B C 1
ATOM 2076 O O . GLY B 1 117 ? 101.259 -9.444 81.434 1.00 26.15 117 GLY B O 1
ATOM 2077 N N . ASP B 1 118 ? 99.876 -9.992 79.741 1.00 24.11 118 ASP B N 1
ATOM 2078 C CA . ASP B 1 118 ? 98.734 -9.293 80.318 1.00 24.58 118 ASP B CA 1
ATOM 2079 C C . ASP B 1 118 ? 98.363 -9.903 81.668 1.00 24.14 118 ASP B C 1
ATOM 2080 O O . ASP B 1 118 ? 98.053 -9.188 82.619 1.00 23.25 118 ASP B O 1
ATOM 2085 N N . LYS B 1 119 ? 98.401 -11.227 81.746 1.00 24.89 119 LYS B N 1
ATOM 2086 C CA . LYS B 1 119 ? 98.064 -11.923 82.983 1.00 25.36 119 LYS B CA 1
ATOM 2087 C C . LYS B 1 119 ? 99.037 -11.565 84.105 1.00 24.58 119 LYS B C 1
ATOM 2088 O O . LYS B 1 119 ? 98.618 -11.235 85.213 1.00 24.19 119 LYS B O 1
ATOM 2094 N N . GLU B 1 120 ? 100.334 -11.622 83.812 1.00 24.68 120 GLU B N 1
ATOM 2095 C CA . GLU B 1 120 ? 101.350 -11.294 84.808 1.00 24.88 120 GLU B CA 1
ATOM 2096 C C . GLU B 1 120 ? 101.181 -9.856 85.281 1.00 22.88 120 GLU B C 1
ATOM 2097 O O . GLU B 1 120 ? 101.250 -9.568 86.473 1.00 20.73 120 GLU B O 1
ATOM 2103 N N . ILE B 1 121 ? 100.964 -8.954 84.333 1.00 21.77 121 ILE B N 1
ATOM 2104 C CA . ILE B 1 121 ? 100.787 -7.549 84.658 1.00 21.42 121 ILE B CA 1
ATOM 2105 C C . ILE B 1 121 ? 99.526 -7.310 85.481 1.00 21.56 121 ILE B C 1
ATOM 2106 O O . ILE B 1 121 ? 99.540 -6.525 86.429 1.00 22.74 121 ILE B O 1
ATOM 2111 N N . PHE B 1 122 ? 98.440 -7.987 85.119 1.00 21.65 122 PHE B N 1
ATOM 2112 C CA . PHE B 1 122 ? 97.174 -7.829 85.829 1.00 23.15 122 PHE B CA 1
ATOM 2113 C C . PHE B 1 122 ? 97.310 -8.295 87.280 1.00 23.34 122 PHE B C 1
ATOM 2114 O O . PHE B 1 122 ? 96.840 -7.630 88.201 1.00 23.01 122 PHE B O 1
ATOM 2122 N N . GLU B 1 123 ? 97.959 -9.436 87.481 1.00 25.01 123 GLU B N 1
ATOM 2123 C CA . GLU B 1 123 ? 98.156 -9.954 88.829 1.00 26.54 123 GLU B CA 1
ATOM 2124 C C . GLU B 1 123 ? 98.944 -8.949 89.675 1.00 25.57 123 GLU B C 1
ATOM 2125 O O . GLU B 1 123 ? 98.585 -8.680 90.823 1.00 24.61 123 GLU B O 1
ATOM 2131 N N . LYS B 1 124 ? 100.014 -8.393 89.108 1.00 23.43 124 LYS B N 1
ATOM 2132 C CA . LYS B 1 124 ? 100.823 -7.404 89.821 1.00 23.86 124 LYS B CA 1
ATOM 2133 C C . LYS B 1 124 ? 99.990 -6.159 90.122 1.00 23.18 124 LYS B C 1
ATOM 2134 O O . LYS B 1 124 ? 100.143 -5.535 91.173 1.00 23.09 124 LYS B O 1
ATOM 2140 N N . ALA B 1 125 ? 99.119 -5.800 89.183 1.00 23.15 125 ALA B N 1
ATOM 2141 C CA . ALA B 1 125 ? 98.272 -4.621 89.321 1.00 23.28 125 ALA B CA 1
ATOM 2142 C C . ALA B 1 125 ? 97.276 -4.760 90.465 1.00 24.32 125 ALA B C 1
ATOM 2143 O O . ALA B 1 125 ? 96.997 -3.797 91.177 1.00 24.30 125 ALA B O 1
ATOM 2145 N N . LEU B 1 126 ? 96.741 -5.963 90.635 1.00 25.46 126 LEU B N 1
ATOM 2146 C CA . LEU B 1 126 ? 95.780 -6.216 91.698 1.00 27.84 126 LEU B CA 1
ATOM 2147 C C . LEU B 1 126 ? 96.429 -6.100 93.078 1.00 29.43 126 LEU B C 1
ATOM 2148 O O . LEU B 1 126 ? 95.800 -5.634 94.024 1.00 30.70 126 LEU B O 1
ATOM 2153 N N . LYS B 1 127 ? 97.689 -6.510 93.192 1.00 29.95 127 LYS B N 1
ATOM 2154 C CA . LYS B 1 127 ? 98.387 -6.418 94.470 1.00 32.87 127 LYS B CA 1
ATOM 2155 C C . LYS B 1 127 ? 98.741 -4.971 94.791 1.00 32.60 127 LYS B C 1
ATOM 2156 O O . LYS B 1 127 ? 98.582 -4.515 95.923 1.00 32.32 127 LYS B O 1
ATOM 2162 N N . LEU B 1 128 ? 99.224 -4.254 93.784 1.00 32.61 128 LEU B N 1
ATOM 2163 C CA . LEU B 1 128 ? 99.614 -2.864 93.954 1.00 32.94 128 LEU B CA 1
ATOM 2164 C C . LEU B 1 128 ? 98.386 -2.003 94.231 1.00 33.63 128 LEU B C 1
ATOM 2165 O O . LEU B 1 128 ? 98.469 -0.970 94.897 1.00 32.24 128 LEU B O 1
ATOM 2170 N N . LYS B 1 129 ? 97.244 -2.453 93.723 1.00 36.44 129 LYS B N 1
ATOM 2171 C CA . LYS B 1 129 ? 95.975 -1.750 93.880 1.00 39.73 129 LYS B CA 1
ATOM 2172 C C . LYS B 1 129 ? 95.527 -1.645 95.337 1.00 41.89 129 LYS B C 1
ATOM 2173 O O . LYS B 1 129 ? 94.943 -0.638 95.745 1.00 40.89 129 LYS B O 1
ATOM 2179 N N . GLU B 1 130 ? 95.800 -2.686 96.115 1.00 44.44 130 GLU B N 1
ATOM 2180 C CA . GLU B 1 130 ? 95.418 -2.705 97.522 1.00 47.89 130 GLU B CA 1
ATOM 2181 C C . GLU B 1 130 ? 96.022 -1.532 98.279 1.00 49.29 130 GLU B C 1
ATOM 2182 O O . GLU B 1 130 ? 95.402 -0.985 99.195 1.00 49.19 130 GLU B O 1
ATOM 2188 N N . LYS B 1 131 ? 97.237 -1.156 97.894 1.00 50.35 131 LYS B N 1
ATOM 2189 C CA . LYS B 1 131 ? 97.932 -0.047 98.530 1.00 51.70 131 LYS B CA 1
ATOM 2190 C C . LYS B 1 131 ? 96.971 1.133 98.586 1.00 52.34 131 LYS B C 1
ATOM 2191 O O . LYS B 1 131 ? 96.938 1.878 99.563 1.00 52.62 131 LYS B O 1
ATOM 2197 N N . PHE B 1 132 ? 96.186 1.286 97.523 1.00 53.59 132 PHE B N 1
ATOM 2198 C CA . PHE B 1 132 ? 95.208 2.361 97.426 1.00 54.54 132 PHE B CA 1
ATOM 2199 C C . PHE B 1 132 ? 93.820 1.749 97.566 1.00 57.52 132 PHE B C 1
ATOM 2200 O O . PHE B 1 132 ? 93.686 0.541 97.768 1.00 58.14 132 PHE B O 1
ATOM 2208 N N . LYS B 1 133 ? 92.796 2.591 97.451 1.00 60.18 133 LYS B N 1
ATOM 2209 C CA . LYS B 1 133 ? 91.403 2.162 97.546 1.00 62.62 133 LYS B CA 1
ATOM 2210 C C . LYS B 1 133 ? 90.492 3.356 97.798 1.00 63.06 133 LYS B C 1
ATOM 2211 O O . LYS B 1 133 ? 91.021 4.482 97.911 1.00 63.29 133 LYS B O 1
ATOM 2217 N N . MET C 1 1 ? 91.855 -11.786 61.440 1.00 41.14 1 MET C N 1
ATOM 2218 C CA . MET C 1 1 ? 93.249 -11.460 61.853 1.00 39.01 1 MET C CA 1
ATOM 2219 C C . MET C 1 1 ? 93.541 -9.986 61.602 1.00 36.53 1 MET C C 1
ATOM 2220 O O . MET C 1 1 ? 92.896 -9.352 60.766 1.00 36.18 1 MET C O 1
ATOM 2225 N N . LYS C 1 2 ? 94.520 -9.450 62.324 1.00 32.44 2 LYS C N 1
ATOM 2226 C CA . LYS C 1 2 ? 94.900 -8.052 62.176 1.00 28.30 2 LYS C CA 1
ATOM 2227 C C . LYS C 1 2 ? 95.549 -7.802 60.819 1.00 26.17 2 LYS C C 1
ATOM 2228 O O . LYS C 1 2 ? 96.392 -8.578 60.367 1.00 25.15 2 LYS C O 1
ATOM 2234 N N . LYS C 1 3 ? 95.148 -6.710 60.178 1.00 25.27 3 LYS C N 1
ATOM 2235 C CA . LYS C 1 3 ? 95.673 -6.330 58.870 1.00 24.43 3 LYS C CA 1
ATOM 2236 C C . LYS C 1 3 ? 96.196 -4.899 58.927 1.00 23.29 3 LYS C C 1
ATOM 2237 O O . LYS C 1 3 ? 95.480 -3.990 59.349 1.00 23.74 3 LYS C O 1
ATOM 2243 N N . GLU C 1 4 ? 97.441 -4.704 58.501 1.00 20.41 4 GLU C N 1
ATOM 2244 C CA . GLU C 1 4 ? 98.060 -3.378 58.517 1.00 19.28 4 GLU C CA 1
ATOM 2245 C C . GLU C 1 4 ? 98.298 -2.848 57.106 1.00 18.71 4 GLU C C 1
ATOM 2246 O O . GLU C 1 4 ? 98.842 -3.548 56.254 1.00 19.00 4 GLU C O 1
ATOM 2252 N N . PHE C 1 5 ? 97.890 -1.602 56.877 1.00 16.84 5 PHE C N 1
ATOM 2253 C CA . PHE C 1 5 ? 98.017 -0.959 55.576 1.00 16.08 5 PHE C CA 1
ATOM 2254 C C . PHE C 1 5 ? 98.917 0.266 55.660 1.00 16.06 5 PHE C C 1
ATOM 2255 O O . PHE C 1 5 ? 98.615 1.227 56.370 1.00 15.57 5 PHE C O 1
ATOM 2263 N N . SER C 1 6 ? 100.019 0.230 54.922 1.00 15.19 6 SER C N 1
ATOM 2264 C CA . SER C 1 6 ? 100.968 1.331 54.919 1.00 14.87 6 SER C CA 1
ATOM 2265 C C . SER C 1 6 ? 101.215 1.860 53.512 1.00 14.01 6 SER C C 1
ATOM 2266 O O . SER C 1 6 ? 100.802 1.251 52.529 1.00 13.68 6 SER C O 1
ATOM 2269 N N . ALA C 1 7 ? 101.883 3.006 53.434 1.00 12.78 7 ALA C N 1
ATOM 2270 C CA . ALA C 1 7 ? 102.223 3.627 52.161 1.00 13.17 7 ALA C CA 1
ATOM 2271 C C . ALA C 1 7 ? 103.606 4.244 52.306 1.00 14.54 7 ALA C C 1
ATOM 2272 O O . ALA C 1 7 ? 103.962 4.739 53.377 1.00 13.57 7 ALA C O 1
ATOM 2274 N N . GLY C 1 8 ? 104.373 4.225 51.224 1.00 12.51 8 GLY C N 1
ATOM 2275 C CA . GLY C 1 8 ? 105.714 4.778 51.260 1.00 13.78 8 GLY C CA 1
ATOM 2276 C C . GLY C 1 8 ? 106.099 5.424 49.948 1.00 14.33 8 GLY C C 1
ATOM 2277 O O . GLY C 1 8 ? 105.341 5.380 48.981 1.00 16.42 8 GLY C O 1
ATOM 2278 N N . GLY C 1 9 ? 107.282 6.026 49.905 1.00 14.15 9 GLY C N 1
ATOM 2279 C CA . GLY C 1 9 ? 107.703 6.686 48.687 1.00 14.53 9 GLY C CA 1
ATOM 2280 C C . GLY C 1 9 ? 109.115 6.415 48.211 1.00 14.58 9 GLY C C 1
ATOM 2281 O O . GLY C 1 9 ? 110.036 6.200 49.003 1.00 12.90 9 GLY C O 1
ATOM 2282 N N . VAL C 1 10 ? 109.260 6.410 46.890 1.00 12.98 10 VAL C N 1
ATOM 2283 C CA . VAL C 1 10 ? 110.543 6.222 46.224 1.00 13.07 10 VAL C CA 1
ATOM 2284 C C . VAL C 1 10 ? 110.713 7.555 45.510 1.00 13.10 10 VAL C C 1
ATOM 2285 O O . VAL C 1 10 ? 110.097 7.796 44.468 1.00 13.24 10 VAL C O 1
ATOM 2289 N N . LEU C 1 11 ? 111.534 8.419 46.090 1.00 13.49 11 LEU C N 1
ATOM 2290 C CA . LEU C 1 11 ? 111.755 9.760 45.571 1.00 14.40 11 LEU C CA 1
ATOM 2291 C C . LEU C 1 11 ? 113.108 9.925 44.898 1.00 16.26 11 LEU C C 1
ATOM 2292 O O . LEU C 1 11 ? 114.142 9.550 45.448 1.00 13.53 11 LEU C O 1
ATOM 2297 N N . PHE C 1 12 ? 113.083 10.503 43.701 1.00 15.52 12 PHE C N 1
ATOM 2298 C CA . PHE C 1 12 ? 114.294 10.725 42.928 1.00 18.16 12 PHE C CA 1
ATOM 2299 C C . PHE C 1 12 ? 114.628 12.203 42.830 1.00 19.80 12 PHE C C 1
ATOM 2300 O O . PHE C 1 12 ? 113.736 13.047 42.772 1.00 18.66 12 PHE C O 1
ATOM 2308 N N . LYS C 1 13 ? 115.923 12.501 42.830 1.00 21.71 13 LYS C N 1
ATOM 2309 C CA . LYS C 1 13 ? 116.411 13.868 42.690 1.00 24.63 13 LYS C CA 1
ATOM 2310 C C . LYS C 1 13 ? 117.676 13.813 41.843 1.00 25.24 13 LYS C C 1
ATOM 2311 O O . LYS C 1 13 ? 118.642 13.139 42.201 1.00 23.92 13 LYS C O 1
ATOM 2317 N N . ASP C 1 14 ? 117.663 14.515 40.715 1.00 27.95 14 ASP C N 1
ATOM 2318 C CA . ASP C 1 14 ? 118.816 14.543 39.820 1.00 28.92 14 ASP C CA 1
ATOM 2319 C C . ASP C 1 14 ? 119.311 13.138 39.480 1.00 28.01 14 ASP C C 1
ATOM 2320 O O . ASP C 1 14 ? 120.515 12.902 39.394 1.00 28.72 14 ASP C O 1
ATOM 2325 N N . GLY C 1 15 ? 118.378 12.207 39.304 1.00 28.20 15 GLY C N 1
ATOM 2326 C CA . GLY C 1 15 ? 118.746 10.844 38.959 1.00 26.23 15 GLY C CA 1
ATOM 2327 C C . GLY C 1 15 ? 119.110 9.923 40.112 1.00 25.59 15 GLY C C 1
ATOM 2328 O O . GLY C 1 15 ? 119.414 8.756 39.889 1.00 28.31 15 GLY C O 1
ATOM 2329 N N . GLU C 1 16 ? 119.081 10.426 41.340 1.00 23.52 16 GLU C N 1
ATOM 2330 C CA . GLU C 1 16 ? 119.420 9.598 42.499 1.00 21.80 16 GLU C CA 1
ATOM 2331 C C . GLU C 1 16 ? 118.173 9.329 43.335 1.00 20.30 16 GLU C C 1
ATOM 2332 O O . GLU C 1 16 ? 117.205 10.086 43.268 1.00 20.92 16 GLU C O 1
ATOM 2338 N N . VAL C 1 17 ? 118.202 8.258 44.126 1.00 16.75 17 VAL C N 1
ATOM 2339 C CA . VAL C 1 17 ? 117.055 7.892 44.957 1.00 15.34 17 VAL C CA 1
ATOM 2340 C C . VAL C 1 17 ? 117.319 8.141 46.444 1.00 14.72 17 VAL C C 1
ATOM 2341 O O . VAL C 1 17 ? 118.431 7.953 46.936 1.00 14.97 17 VAL C O 1
ATOM 2345 N N . LEU C 1 18 ? 116.278 8.576 47.145 1.00 13.71 18 LEU C N 1
ATOM 2346 C CA . LEU C 1 18 ? 116.354 8.879 48.572 1.00 12.69 18 LEU C CA 1
ATOM 2347 C C . LEU C 1 18 ? 116.084 7.632 49.405 1.00 11.50 18 LEU C C 1
ATOM 2348 O O . LEU C 1 18 ? 115.016 7.025 49.297 1.00 12.47 18 LEU C O 1
ATOM 2353 N N . LEU C 1 19 ? 117.053 7.250 50.235 1.00 11.94 19 LEU C N 1
ATOM 2354 C CA . LEU C 1 19 ? 116.903 6.075 51.087 1.00 10.30 19 LEU C CA 1
ATOM 2355 C C . LEU C 1 19 ? 117.121 6.462 52.545 1.00 10.29 19 LEU C C 1
ATOM 2356 O O . LEU C 1 19 ? 117.746 7.481 52.837 1.00 10.47 19 LEU C O 1
ATOM 2361 N N . ILE C 1 20 ? 116.580 5.661 53.459 1.00 9.57 20 ILE C N 1
ATOM 2362 C CA . ILE C 1 20 ? 116.782 5.900 54.883 1.00 9.59 20 ILE C CA 1
ATOM 2363 C C . ILE C 1 20 ? 117.470 4.667 55.453 1.00 11.00 20 ILE C C 1
ATOM 2364 O O . ILE C 1 20 ? 117.280 3.560 54.950 1.00 11.53 20 ILE C O 1
ATOM 2369 N N . LYS C 1 21 ? 118.279 4.873 56.487 1.00 11.16 21 LYS C N 1
ATOM 2370 C CA . LYS C 1 21 ? 118.998 3.784 57.143 1.00 11.00 21 LYS C CA 1
ATOM 2371 C C . LYS C 1 21 ? 118.226 3.432 58.406 1.00 10.23 21 LYS C C 1
ATOM 2372 O O . LYS C 1 21 ? 118.155 4.222 59.351 1.00 9.63 21 LYS C O 1
ATOM 2378 N N . THR C 1 22 ? 117.630 2.246 58.407 1.00 11.09 22 THR C N 1
ATOM 2379 C CA . THR C 1 22 ? 116.829 1.798 59.537 1.00 11.99 22 THR C CA 1
ATOM 2380 C C . THR C 1 22 ? 117.690 1.391 60.727 1.00 12.10 22 THR C C 1
ATOM 2381 O O . THR C 1 22 ? 118.912 1.281 60.616 1.00 13.44 22 THR C O 1
ATOM 2385 N N . PRO C 1 23 ? 117.058 1.177 61.891 1.00 13.91 23 PRO C N 1
ATOM 2386 C CA . PRO C 1 23 ? 117.760 0.778 63.118 1.00 15.66 23 PRO C CA 1
ATOM 2387 C C . PRO C 1 23 ? 118.633 -0.468 62.949 1.00 16.13 23 PRO C C 1
ATOM 2388 O O . PRO C 1 23 ? 119.637 -0.634 63.648 1.00 16.81 23 PRO C O 1
ATOM 2392 N N . SER C 1 24 ? 118.259 -1.332 62.009 1.00 16.04 24 SER C N 1
ATOM 2393 C CA . SER C 1 24 ? 119.015 -2.560 61.753 1.00 15.67 24 SER C CA 1
ATOM 2394 C C . SER C 1 24 ? 120.164 -2.336 60.771 1.00 15.84 24 SER C C 1
ATOM 2395 O O . SER C 1 24 ? 120.843 -3.283 60.362 1.00 13.49 24 SER C O 1
ATOM 2398 N N . ASN C 1 25 ? 120.374 -1.077 60.400 1.00 13.20 25 ASN C N 1
ATOM 2399 C CA . ASN C 1 25 ? 121.417 -0.679 59.458 1.00 16.04 25 ASN C CA 1
ATOM 2400 C C . ASN C 1 25 ? 121.081 -0.989 58.006 1.00 15.11 25 ASN C C 1
ATOM 2401 O O . ASN C 1 25 ? 121.934 -0.872 57.126 1.00 19.03 25 ASN C O 1
ATOM 2406 N N . VAL C 1 26 ? 119.841 -1.384 57.751 1.00 14.56 26 VAL C N 1
ATOM 2407 C CA . VAL C 1 26 ? 119.414 -1.677 56.390 1.00 13.50 26 VAL C CA 1
ATOM 2408 C C . VAL C 1 26 ? 118.845 -0.414 55.752 1.00 13.02 26 VAL C C 1
ATOM 2409 O O . VAL C 1 26 ? 118.022 0.276 56.356 1.00 12.58 26 VAL C O 1
ATOM 2413 N N . TRP C 1 27 ? 119.303 -0.103 54.542 1.00 11.88 27 TRP C N 1
ATOM 2414 C CA . TRP C 1 27 ? 118.804 1.067 53.827 1.00 12.82 27 TRP C CA 1
ATOM 2415 C C . TRP C 1 27 ? 117.493 0.667 53.157 1.00 13.41 27 TRP C C 1
ATOM 2416 O O . TRP C 1 27 ? 117.399 -0.396 52.545 1.00 14.59 27 TRP C O 1
ATOM 2427 N N . SER C 1 28 ? 116.478 1.518 53.281 1.00 11.90 28 SER C N 1
ATOM 2428 C CA . SER C 1 28 ? 115.160 1.219 52.734 1.00 11.18 28 SER C CA 1
ATOM 2429 C C . SER C 1 28 ? 114.445 2.512 52.333 1.00 11.73 28 SER C C 1
ATOM 2430 O O . SER C 1 28 ? 115.063 3.577 52.288 1.00 10.13 28 SER C O 1
ATOM 2433 N N . PHE C 1 29 ? 113.152 2.412 52.039 1.00 10.89 29 PHE C N 1
ATOM 2434 C CA . PHE C 1 29 ? 112.348 3.577 51.651 1.00 11.48 29 PHE C CA 1
ATOM 2435 C C . PHE C 1 29 ? 111.445 3.999 52.804 1.00 11.09 29 PHE C C 1
ATOM 2436 O O . PHE C 1 29 ? 110.976 3.157 53.565 1.00 11.64 29 PHE C O 1
ATOM 2444 N N . PRO C 1 30 ? 111.177 5.309 52.944 1.00 9.71 30 PRO C N 1
ATOM 2445 C CA . PRO C 1 30 ? 110.299 5.779 54.027 1.00 10.45 30 PRO C CA 1
ATOM 2446 C C . PRO C 1 30 ? 108.884 5.248 53.787 1.00 11.88 30 PRO C C 1
ATOM 2447 O O . PRO C 1 30 ? 108.427 5.186 52.650 1.00 12.01 30 PRO C O 1
ATOM 2451 N N . LYS C 1 31 ? 108.200 4.862 54.859 1.00 11.88 31 LYS C N 1
ATOM 2452 C CA . LYS C 1 31 ? 106.835 4.358 54.767 1.00 13.22 31 LYS C CA 1
ATOM 2453 C C . LYS C 1 31 ? 106.179 4.479 56.129 1.00 14.74 31 LYS C C 1
ATOM 2454 O O . LYS C 1 31 ? 106.858 4.623 57.145 1.00 15.11 31 LYS C O 1
ATOM 2460 N N . GLY C 1 32 ? 104.857 4.421 56.153 1.00 14.70 32 GLY C N 1
ATOM 2461 C CA . GLY C 1 32 ? 104.159 4.537 57.417 1.00 14.96 32 GLY C CA 1
ATOM 2462 C C . GLY C 1 32 ? 102.715 4.104 57.308 1.00 14.06 32 GLY C C 1
ATOM 2463 O O . GLY C 1 32 ? 102.184 3.920 56.213 1.00 14.66 32 GLY C O 1
ATOM 2464 N N . ASN C 1 33 ? 102.076 3.949 58.459 1.00 15.72 33 ASN C N 1
ATOM 2465 C CA . ASN C 1 33 ? 100.689 3.526 58.506 1.00 13.37 33 ASN C CA 1
ATOM 2466 C C . ASN C 1 33 ? 99.772 4.554 57.861 1.00 13.61 33 ASN C C 1
ATOM 2467 O O . ASN C 1 33 ? 99.954 5.764 58.029 1.00 13.26 33 ASN C O 1
ATOM 2472 N N . ILE C 1 34 ? 98.797 4.070 57.098 1.00 13.42 34 ILE C N 1
ATOM 2473 C CA . ILE C 1 34 ? 97.835 4.955 56.466 1.00 15.03 34 ILE C CA 1
ATOM 2474 C C . ILE C 1 34 ? 96.785 5.229 57.535 1.00 16.19 34 ILE C C 1
ATOM 2475 O O . ILE C 1 34 ? 96.008 4.343 57.901 1.00 17.21 34 ILE C O 1
ATOM 2480 N N . GLU C 1 35 ? 96.777 6.453 58.046 1.00 16.94 35 GLU C N 1
ATOM 2481 C CA . GLU C 1 35 ? 95.830 6.832 59.086 1.00 19.15 35 GLU C CA 1
ATOM 2482 C C . GLU C 1 35 ? 94.393 6.870 58.580 1.00 17.35 35 GLU C C 1
ATOM 2483 O O . GLU C 1 35 ? 94.138 7.070 57.394 1.00 16.87 35 GLU C O 1
ATOM 2489 N N . PRO C 1 36 ? 93.427 6.662 59.483 1.00 19.27 36 PRO C N 1
ATOM 2490 C CA . PRO C 1 36 ? 92.024 6.691 59.067 1.00 19.04 36 PRO C CA 1
ATOM 2491 C C . PRO C 1 36 ? 91.697 8.040 58.433 1.00 19.69 36 PRO C C 1
ATOM 2492 O O . PRO C 1 36 ? 92.044 9.082 58.984 1.00 21.82 36 PRO C O 1
ATOM 2496 N N . GLY C 1 37 ? 91.046 8.015 57.275 1.00 21.06 37 GLY C N 1
ATOM 2497 C CA . GLY C 1 37 ? 90.679 9.246 56.597 1.00 23.22 37 GLY C CA 1
ATOM 2498 C C . GLY C 1 37 ? 91.801 9.860 55.780 1.00 24.90 37 GLY C C 1
ATOM 2499 O O . GLY C 1 37 ? 91.667 10.970 55.262 1.00 26.68 37 GLY C O 1
ATOM 2500 N N . GLU C 1 38 ? 92.905 9.133 55.657 1.00 23.99 38 GLU C N 1
ATOM 2501 C CA . GLU C 1 38 ? 94.063 9.610 54.912 1.00 23.93 38 GLU C CA 1
ATOM 2502 C C . GLU C 1 38 ? 94.220 8.848 53.599 1.00 23.21 38 GLU C C 1
ATOM 2503 O O . GLU C 1 38 ? 94.076 7.626 53.567 1.00 24.29 38 GLU C O 1
ATOM 2509 N N . LYS C 1 39 ? 94.491 9.566 52.512 1.00 22.51 39 LYS C N 1
ATOM 2510 C CA . LYS C 1 39 ? 94.701 8.914 51.225 1.00 22.84 39 LYS C CA 1
ATOM 2511 C C . LYS C 1 39 ? 96.118 8.343 51.272 1.00 23.78 39 LYS C C 1
ATOM 2512 O O . LYS C 1 39 ? 97.012 8.947 51.868 1.00 21.96 39 LYS C O 1
ATOM 2518 N N . PRO C 1 40 ? 96.342 7.179 50.644 1.00 22.40 40 PRO C N 1
ATOM 2519 C CA . PRO C 1 40 ? 97.686 6.594 50.666 1.00 22.88 40 PRO C CA 1
ATOM 2520 C C . PRO C 1 40 ? 98.757 7.544 50.135 1.00 22.05 40 PRO C C 1
ATOM 2521 O O . PRO C 1 40 ? 99.906 7.493 50.577 1.00 21.39 40 PRO C O 1
ATOM 2525 N N . GLU C 1 41 ? 98.381 8.410 49.194 1.00 21.29 41 GLU C N 1
ATOM 2526 C CA . GLU C 1 41 ? 99.326 9.374 48.638 1.00 21.60 41 GLU C CA 1
ATOM 2527 C C . GLU C 1 41 ? 99.717 10.394 49.697 1.00 21.04 41 GLU C C 1
ATOM 2528 O O . GLU C 1 41 ? 100.858 10.860 49.736 1.00 19.69 41 GLU C O 1
ATOM 2534 N N . GLU C 1 42 ? 98.764 10.749 50.556 1.00 18.85 42 GLU C N 1
ATOM 2535 C CA . GLU C 1 42 ? 99.027 11.721 51.611 1.00 18.62 42 GLU C CA 1
ATOM 2536 C C . GLU C 1 42 ? 99.974 11.091 52.626 1.00 16.23 42 GLU C C 1
ATOM 2537 O O . GLU C 1 42 ? 100.874 11.749 53.143 1.00 15.53 42 GLU C O 1
ATOM 2543 N N . THR C 1 43 ? 99.761 9.808 52.898 1.00 14.91 43 THR C N 1
ATOM 2544 C CA . THR C 1 43 ? 100.587 9.073 53.848 1.00 12.99 43 THR C CA 1
ATOM 2545 C C . THR C 1 43 ? 102.038 9.030 53.362 1.00 13.66 43 THR C C 1
ATOM 2546 O O . THR C 1 43 ? 102.969 9.300 54.117 1.00 11.13 43 THR C O 1
ATOM 2550 N N . ALA C 1 44 ? 102.218 8.691 52.093 1.00 13.83 44 ALA C N 1
ATOM 2551 C CA . ALA C 1 44 ? 103.552 8.598 51.514 1.00 14.10 44 ALA C CA 1
ATOM 2552 C C . ALA C 1 44 ? 104.306 9.926 51.547 1.00 13.22 44 ALA C C 1
ATOM 2553 O O . ALA C 1 44 ? 105.457 9.974 51.978 1.00 11.75 44 ALA C O 1
ATOM 2555 N N . VAL C 1 45 ? 103.672 11.007 51.102 1.00 13.27 45 VAL C N 1
ATOM 2556 C CA . VAL C 1 45 ? 104.346 12.300 51.108 1.00 14.18 45 VAL C CA 1
ATOM 2557 C C . VAL C 1 45 ? 104.698 12.716 52.536 1.00 13.49 45 VAL C C 1
ATOM 2558 O O . VAL C 1 45 ? 105.786 13.225 52.793 1.00 12.80 45 VAL C O 1
ATOM 2562 N N . ARG C 1 46 ? 103.776 12.486 53.465 1.00 14.57 46 ARG C N 1
ATOM 2563 C CA . ARG C 1 46 ? 104.002 12.834 54.865 1.00 12.99 46 ARG C CA 1
ATOM 2564 C C . ARG C 1 46 ? 105.159 12.037 55.477 1.00 12.34 46 ARG C C 1
ATOM 2565 O O . ARG C 1 46 ? 106.054 12.610 56.098 1.00 10.93 46 ARG C O 1
ATOM 2573 N N . GLU C 1 47 ? 105.137 10.716 55.306 1.00 11.93 47 GLU C N 1
ATOM 2574 C CA . GLU C 1 47 ? 106.196 9.869 55.851 1.00 12.17 47 GLU C CA 1
ATOM 2575 C C . GLU C 1 47 ? 107.567 10.206 55.267 1.00 12.09 47 GLU C C 1
ATOM 2576 O O . GLU C 1 47 ? 108.567 10.214 55.984 1.00 11.72 47 GLU C O 1
ATOM 2582 N N . VAL C 1 48 ? 107.635 10.469 53.968 1.00 10.16 48 VAL C N 1
ATOM 2583 C CA . VAL C 1 48 ? 108.922 10.823 53.399 1.00 11.60 48 VAL C CA 1
ATOM 2584 C C . VAL C 1 48 ? 109.392 12.121 54.049 1.00 11.73 48 VAL C C 1
ATOM 2585 O O . VAL C 1 48 ? 110.550 12.251 54.427 1.00 11.60 48 VAL C O 1
ATOM 2589 N N . TRP C 1 49 ? 108.481 13.074 54.203 1.00 12.14 49 TRP C N 1
ATOM 2590 C CA . TRP C 1 49 ? 108.852 14.346 54.806 1.00 13.15 49 TRP C CA 1
ATOM 2591 C C . TRP C 1 49 ? 109.287 14.213 56.265 1.00 11.55 49 TRP C C 1
ATOM 2592 O O . TRP C 1 49 ? 110.286 14.804 56.679 1.00 13.07 49 TRP C O 1
ATOM 2603 N N . GLU C 1 50 ? 108.543 13.439 57.048 1.00 13.15 50 GLU C N 1
ATOM 2604 C CA . GLU C 1 50 ? 108.879 13.258 58.460 1.00 13.81 50 GLU C CA 1
ATOM 2605 C C . GLU C 1 50 ? 110.177 12.478 58.677 1.00 12.94 50 GLU C C 1
ATOM 2606 O O . GLU C 1 50 ? 110.967 12.807 59.563 1.00 12.86 50 GLU C O 1
ATOM 2612 N N . GLU C 1 51 ? 110.404 11.446 57.874 1.00 9.66 51 GLU C N 1
ATOM 2613 C CA . GLU C 1 51 ? 111.607 10.632 58.039 1.00 10.91 51 GLU C CA 1
ATOM 2614 C C . GLU C 1 51 ? 112.890 11.215 57.452 1.00 10.03 51 GLU C C 1
ATOM 2615 O O . GLU C 1 51 ? 113.981 10.912 57.935 1.00 10.85 51 GLU C O 1
ATOM 2621 N N . THR C 1 52 ? 112.764 12.070 56.437 1.00 10.22 52 THR C N 1
ATOM 2622 C CA . THR C 1 52 ? 113.937 12.621 55.755 1.00 10.38 52 THR C CA 1
ATOM 2623 C C . THR C 1 52 ? 114.047 14.144 55.651 1.00 10.82 52 THR C C 1
ATOM 2624 O O . THR C 1 52 ? 115.107 14.657 55.292 1.00 12.13 52 THR C O 1
ATOM 2628 N N . GLY C 1 53 ? 112.965 14.857 55.939 1.00 13.21 53 GLY C N 1
ATOM 2629 C CA . GLY C 1 53 ? 113.007 16.307 55.838 1.00 15.40 53 GLY C CA 1
ATOM 2630 C C . GLY C 1 53 ? 112.889 16.764 54.392 1.00 17.53 53 GLY C C 1
ATOM 2631 O O . GLY C 1 53 ? 112.973 17.960 54.098 1.00 18.11 53 GLY C O 1
ATOM 2632 N N . VAL C 1 54 ? 112.699 15.809 53.484 1.00 15.26 54 VAL C N 1
ATOM 2633 C CA . VAL C 1 54 ? 112.567 16.115 52.064 1.00 16.01 54 VAL C CA 1
ATOM 2634 C C . VAL C 1 54 ? 111.109 16.089 51.634 1.00 16.10 54 VAL C C 1
ATOM 2635 O O . VAL C 1 54 ? 110.388 15.135 51.913 1.00 12.34 54 VAL C O 1
ATOM 2639 N N . LYS C 1 55 ? 110.680 17.141 50.945 1.00 17.13 55 LYS C N 1
ATOM 2640 C CA . LYS C 1 55 ? 109.308 17.220 50.466 1.00 18.33 55 LYS C CA 1
ATOM 2641 C C . LYS C 1 55 ? 109.288 16.759 49.013 1.00 17.09 55 LYS C C 1
ATOM 2642 O O . LYS C 1 55 ? 110.052 17.256 48.187 1.00 19.36 55 LYS C O 1
ATOM 2648 N N . GLY C 1 56 ? 108.425 15.795 48.716 1.00 17.52 56 GLY C N 1
ATOM 2649 C CA . GLY C 1 56 ? 108.327 15.284 47.363 1.00 19.11 56 GLY C CA 1
ATOM 2650 C C . GLY C 1 56 ? 106.954 15.468 46.753 1.00 20.31 56 GLY C C 1
ATOM 2651 O O . GLY C 1 56 ? 105.975 15.726 47.455 1.00 19.78 56 GLY C O 1
ATOM 2652 N N . GLU C 1 57 ? 106.884 15.341 45.433 1.00 20.89 57 GLU C N 1
ATOM 2653 C CA . GLU C 1 57 ? 105.625 15.483 44.721 1.00 21.04 57 GLU C CA 1
ATOM 2654 C C . GLU C 1 57 ? 105.310 14.149 44.064 1.00 20.99 57 GLU C C 1
ATOM 2655 O O . GLU C 1 57 ? 106.173 13.542 43.429 1.00 21.62 57 GLU C O 1
ATOM 2661 N N . ILE C 1 58 ? 104.080 13.683 44.235 1.00 21.94 58 ILE C N 1
ATOM 2662 C CA . ILE C 1 58 ? 103.668 12.412 43.657 1.00 22.65 58 ILE C CA 1
ATOM 2663 C C . ILE C 1 58 ? 103.660 12.468 42.130 1.00 23.86 58 ILE C C 1
ATOM 2664 O O . ILE C 1 58 ? 103.066 13.368 41.538 1.00 22.91 58 ILE C O 1
ATOM 2669 N N . LEU C 1 59 ? 104.327 11.507 41.500 1.00 23.42 59 LEU C N 1
ATOM 2670 C CA . LEU C 1 59 ? 104.364 11.437 40.044 1.00 23.97 59 LEU C CA 1
ATOM 2671 C C . LEU C 1 59 ? 103.388 10.360 39.592 1.00 24.49 59 LEU C C 1
ATOM 2672 O O . LEU C 1 59 ? 102.646 10.543 38.622 1.00 24.07 59 LEU C O 1
ATOM 2677 N N . ASP C 1 60 ? 103.379 9.238 40.309 1.00 23.32 60 ASP C N 1
ATOM 2678 C CA . ASP C 1 60 ? 102.486 8.138 39.976 1.00 23.84 60 ASP C CA 1
ATOM 2679 C C . ASP C 1 60 ? 102.603 6.981 40.965 1.00 23.76 60 ASP C C 1
ATOM 2680 O O . ASP C 1 60 ? 103.539 6.923 41.767 1.00 23.49 60 ASP C O 1
ATOM 2685 N N . TYR C 1 61 ? 101.635 6.073 40.906 1.00 23.07 61 TYR C N 1
ATOM 2686 C CA . TYR C 1 61 ? 101.596 4.896 41.767 1.00 21.34 61 TYR C CA 1
ATOM 2687 C C . TYR C 1 61 ? 102.513 3.816 41.195 1.00 22.43 61 TYR C C 1
ATOM 2688 O O . TYR C 1 61 ? 102.442 3.501 40.005 1.00 21.54 61 TYR C O 1
ATOM 2697 N N . ILE C 1 62 ? 103.375 3.250 42.036 1.00 20.77 62 ILE C N 1
ATOM 2698 C CA . ILE C 1 62 ? 104.300 2.214 41.582 1.00 19.22 62 ILE C CA 1
ATOM 2699 C C . ILE C 1 62 ? 103.712 0.818 41.691 1.00 20.18 62 ILE C C 1
ATOM 2700 O O . ILE C 1 62 ? 103.724 0.049 40.727 1.00 20.34 62 ILE C O 1
ATOM 2705 N N . GLY C 1 63 ? 103.212 0.495 42.876 1.00 20.58 63 GLY C N 1
ATOM 2706 C CA . GLY C 1 63 ? 102.639 -0.813 43.113 1.00 20.45 63 GLY C CA 1
ATOM 2707 C C . GLY C 1 63 ? 102.589 -1.089 44.601 1.00 20.96 63 GLY C C 1
ATOM 2708 O O . GLY C 1 63 ? 102.840 -0.200 45.418 1.00 18.42 63 GLY C O 1
ATOM 2709 N N . GLU C 1 64 ? 102.270 -2.322 44.962 1.00 20.96 64 GLU C N 1
ATOM 2710 C CA . GLU C 1 64 ? 102.191 -2.681 46.365 1.00 22.33 64 GLU C CA 1
ATOM 2711 C C . GLU C 1 64 ? 102.774 -4.053 46.614 1.00 22.27 64 GLU C C 1
ATOM 2712 O O . GLU C 1 64 ? 102.863 -4.882 45.710 1.00 22.15 64 GLU C O 1
ATOM 2718 N N . ILE C 1 65 ? 103.191 -4.271 47.853 1.00 21.67 65 ILE C N 1
ATOM 2719 C CA . ILE C 1 65 ? 103.759 -5.537 48.272 1.00 23.05 65 ILE C CA 1
ATOM 2720 C C . ILE C 1 65 ? 103.073 -5.907 49.574 1.00 23.94 65 ILE C C 1
ATOM 2721 O O . ILE C 1 65 ? 102.441 -5.058 50.208 1.00 21.95 65 ILE C O 1
ATOM 2726 N N . HIS C 1 66 ? 103.167 -7.172 49.962 1.00 23.30 66 HIS C N 1
ATOM 2727 C CA . HIS C 1 66 ? 102.561 -7.609 51.210 1.00 24.86 66 HIS C CA 1
ATOM 2728 C C . HIS C 1 66 ? 103.399 -8.711 51.830 1.00 24.51 66 HIS C C 1
ATOM 2729 O O . HIS C 1 66 ? 104.204 -9.351 51.153 1.00 24.38 66 HIS C O 1
ATOM 2736 N N . TYR C 1 67 ? 103.216 -8.916 53.127 1.00 23.78 67 TYR C N 1
ATOM 2737 C CA . TYR C 1 67 ? 103.949 -9.942 53.845 1.00 24.02 67 TYR C CA 1
ATOM 2738 C C . TYR C 1 67 ? 103.260 -10.260 55.157 1.00 24.22 67 TYR C C 1
ATOM 2739 O O . TYR C 1 67 ? 102.390 -9.521 55.606 1.00 24.16 67 TYR C O 1
ATOM 2748 N N . TRP C 1 68 ? 103.639 -11.379 55.756 1.00 24.59 68 TRP C N 1
ATOM 2749 C CA . TRP C 1 68 ? 103.050 -11.804 57.014 1.00 26.58 68 TRP C CA 1
ATOM 2750 C C . TRP C 1 68 ? 104.125 -11.944 58.068 1.00 25.60 68 TRP C C 1
ATOM 2751 O O . TRP C 1 68 ? 105.301 -12.138 57.750 1.00 25.55 68 TRP C O 1
ATOM 2762 N N . TYR C 1 69 ? 103.712 -11.839 59.324 1.00 23.32 69 TYR C N 1
ATOM 2763 C CA . TYR C 1 69 ? 104.622 -12.006 60.440 1.00 22.58 69 TYR C CA 1
ATOM 2764 C C . TYR C 1 69 ? 103.820 -12.413 61.668 1.00 21.39 69 TYR C C 1
ATOM 2765 O O . TYR C 1 69 ? 102.590 -12.309 61.685 1.00 23.01 69 TYR C O 1
ATOM 2774 N N . THR C 1 70 ? 104.518 -12.902 62.683 1.00 20.32 70 THR C N 1
ATOM 2775 C CA . THR C 1 70 ? 103.865 -13.338 63.905 1.00 21.04 70 THR C CA 1
ATOM 2776 C C . THR C 1 70 ? 104.252 -12.454 65.075 1.00 20.01 70 THR C C 1
ATOM 2777 O O . THR C 1 70 ? 105.411 -12.081 65.223 1.00 21.06 70 THR C O 1
ATOM 2781 N N . LEU C 1 71 ? 103.268 -12.125 65.902 1.00 20.80 71 LEU C N 1
ATOM 2782 C CA . LEU C 1 71 ? 103.492 -11.288 67.071 1.00 20.90 71 LEU C CA 1
ATOM 2783 C C . LEU C 1 71 ? 102.632 -11.832 68.203 1.00 21.68 71 LEU C C 1
ATOM 2784 O O . LEU C 1 71 ? 101.412 -11.917 68.080 1.00 19.13 71 LEU C O 1
ATOM 2789 N N . LYS C 1 72 ? 103.281 -12.201 69.303 1.00 22.60 72 LYS C N 1
ATOM 2790 C CA . LYS C 1 72 ? 102.591 -12.761 70.459 1.00 23.85 72 LYS C CA 1
ATOM 2791 C C . LYS C 1 72 ? 101.741 -13.963 70.059 1.00 24.79 72 LYS C C 1
ATOM 2792 O O . LYS C 1 72 ? 100.654 -14.177 70.600 1.00 25.23 72 LYS C O 1
ATOM 2798 N N . GLY C 1 73 ? 102.244 -14.739 69.103 1.00 25.29 73 GLY C N 1
ATOM 2799 C CA . GLY C 1 73 ? 101.536 -15.924 68.647 1.00 26.79 73 GLY C CA 1
ATOM 2800 C C . GLY C 1 73 ? 100.366 -15.665 67.718 1.00 27.42 73 GLY C C 1
ATOM 2801 O O . GLY C 1 73 ? 99.594 -16.578 67.423 1.00 28.90 73 GLY C O 1
ATOM 2802 N N . GLU C 1 74 ? 100.233 -14.427 67.252 1.00 26.80 74 GLU C N 1
ATOM 2803 C CA . GLU C 1 74 ? 99.146 -14.050 66.353 1.00 26.52 74 GLU C CA 1
ATOM 2804 C C . GLU C 1 74 ? 99.688 -13.777 64.955 1.00 26.16 74 GLU C C 1
ATOM 2805 O O . GLU C 1 74 ? 100.762 -13.200 64.805 1.00 24.48 74 GLU C O 1
ATOM 2811 N N . ARG C 1 75 ? 98.950 -14.194 63.931 1.00 25.35 75 ARG C N 1
ATOM 2812 C CA . ARG C 1 75 ? 99.377 -13.950 62.558 1.00 27.49 75 ARG C CA 1
ATOM 2813 C C . ARG C 1 75 ? 98.924 -12.558 62.138 1.00 25.36 75 ARG C C 1
ATOM 2814 O O . ARG C 1 75 ? 97.778 -12.173 62.369 1.00 24.05 75 ARG C O 1
ATOM 2822 N N . ILE C 1 76 ? 99.829 -11.804 61.526 1.00 23.12 76 ILE C N 1
ATOM 2823 C CA . ILE C 1 76 ? 99.509 -10.453 61.085 1.00 21.04 76 ILE C CA 1
ATOM 2824 C C . ILE C 1 76 ? 99.831 -10.271 59.610 1.00 19.58 76 ILE C C 1
ATOM 2825 O O . ILE C 1 76 ? 100.874 -10.717 59.131 1.00 19.38 76 ILE C O 1
ATOM 2830 N N . PHE C 1 77 ? 98.921 -9.615 58.896 1.00 19.13 77 PHE C N 1
ATOM 2831 C CA . PHE C 1 77 ? 99.082 -9.348 57.474 1.00 19.50 77 PHE C CA 1
ATOM 2832 C C . PHE C 1 77 ? 99.402 -7.874 57.294 1.00 19.41 77 PHE C C 1
ATOM 2833 O O . PHE C 1 77 ? 98.742 -7.017 57.873 1.00 19.92 77 PHE C O 1
ATOM 2841 N N . LYS C 1 78 ? 100.416 -7.577 56.494 1.00 18.01 78 LYS C N 1
ATOM 2842 C CA . LYS C 1 78 ? 100.780 -6.190 56.252 1.00 18.72 78 LYS C CA 1
ATOM 2843 C C . LYS C 1 78 ? 100.989 -5.959 54.762 1.00 19.04 78 LYS C C 1
ATOM 2844 O O . LYS C 1 78 ? 101.605 -6.776 54.072 1.00 19.56 78 LYS C O 1
ATOM 2850 N N . THR C 1 79 ? 100.453 -4.852 54.264 1.00 18.35 79 THR C N 1
ATOM 2851 C CA . THR C 1 79 ? 100.605 -4.503 52.860 1.00 17.58 79 THR C CA 1
ATOM 2852 C C . THR C 1 79 ? 101.054 -3.048 52.773 1.00 17.47 79 THR C C 1
ATOM 2853 O O . THR C 1 79 ? 100.706 -2.229 53.628 1.00 16.20 79 THR C O 1
ATOM 2857 N N . VAL C 1 80 ? 101.841 -2.731 51.750 1.00 16.18 80 VAL C N 1
ATOM 2858 C CA . VAL C 1 80 ? 102.351 -1.375 51.581 1.00 16.93 80 VAL C CA 1
ATOM 2859 C C . VAL C 1 80 ? 102.280 -0.899 50.134 1.00 16.87 80 VAL C C 1
ATOM 2860 O O . VAL C 1 80 ? 102.741 -1.591 49.227 1.00 17.70 80 VAL C O 1
ATOM 2864 N N . LYS C 1 81 ? 101.699 0.281 49.927 1.00 16.24 81 LYS C N 1
ATOM 2865 C CA . LYS C 1 81 ? 101.618 0.874 48.595 1.00 16.93 81 LYS C CA 1
ATOM 2866 C C . LYS C 1 81 ? 102.754 1.879 48.473 1.00 17.29 81 LYS C C 1
ATOM 2867 O O . LYS C 1 81 ? 103.045 2.611 49.424 1.00 17.15 81 LYS C O 1
ATOM 2873 N N . TYR C 1 82 ? 103.395 1.918 47.308 1.00 16.25 82 TYR C N 1
ATOM 2874 C CA . TYR C 1 82 ? 104.503 2.835 47.074 1.00 17.11 82 TYR C CA 1
ATOM 2875 C C . TYR C 1 82 ? 104.224 3.777 45.922 1.00 16.18 82 TYR C C 1
ATOM 2876 O O . TYR C 1 82 ? 103.645 3.385 44.909 1.00 17.39 82 TYR C O 1
ATOM 2885 N N . TYR C 1 83 ? 104.650 5.022 46.081 1.00 15.40 83 TYR C N 1
ATOM 2886 C CA . TYR C 1 83 ? 104.450 6.034 45.055 1.00 16.82 83 TYR C CA 1
ATOM 2887 C C . TYR C 1 83 ? 105.766 6.630 44.585 1.00 15.81 83 TYR C C 1
ATOM 2888 O O . TYR C 1 83 ? 106.690 6.840 45.376 1.00 14.03 83 TYR C O 1
ATOM 2897 N N . LEU C 1 84 ? 105.841 6.894 43.286 1.00 15.44 84 LEU C N 1
ATOM 2898 C CA . LEU C 1 84 ? 107.022 7.490 42.681 1.00 15.35 84 LEU C CA 1
ATOM 2899 C C . LEU C 1 84 ? 106.946 8.989 42.949 1.00 15.95 84 LEU C C 1
ATOM 2900 O O . LEU C 1 84 ? 105.893 9.601 42.764 1.00 20.14 84 LEU C O 1
ATOM 2905 N N . MET C 1 85 ? 108.055 9.578 43.379 1.00 13.75 85 MET C N 1
ATOM 2906 C CA . MET C 1 85 ? 108.084 11.000 43.684 1.00 15.17 85 MET C CA 1
ATOM 2907 C C . MET C 1 85 ? 109.284 11.718 43.101 1.00 16.83 85 MET C C 1
ATOM 2908 O O . MET C 1 85 ? 110.327 11.113 42.828 1.00 18.61 85 MET C O 1
ATOM 2913 N N . LYS C 1 86 ? 109.130 13.025 42.927 1.00 16.86 86 LYS C N 1
ATOM 2914 C CA . LYS C 1 86 ? 110.211 13.860 42.435 1.00 18.50 86 LYS C CA 1
ATOM 2915 C C . LYS C 1 86 ? 110.491 14.859 43.554 1.00 18.22 86 LYS C C 1
ATOM 2916 O O . LYS C 1 86 ? 109.575 15.276 44.264 1.00 18.38 86 LYS C O 1
ATOM 2922 N N . TYR C 1 87 ? 111.760 15.214 43.724 1.00 18.79 87 TYR C N 1
ATOM 2923 C CA . TYR C 1 87 ? 112.184 16.166 44.745 1.00 20.63 87 TYR C CA 1
ATOM 2924 C C . TYR C 1 87 ? 111.534 17.533 44.545 1.00 23.47 87 TYR C C 1
ATOM 2925 O O . TYR C 1 87 ? 111.396 18.000 43.412 1.00 23.94 87 TYR C O 1
ATOM 2934 N N . LYS C 1 88 ? 111.142 18.176 45.642 1.00 24.71 88 LYS C N 1
ATOM 2935 C CA . LYS C 1 88 ? 110.539 19.504 45.575 1.00 27.44 88 LYS C CA 1
ATOM 2936 C C . LYS C 1 88 ? 111.375 20.492 46.372 1.00 28.44 88 LYS C C 1
ATOM 2937 O O . LYS C 1 88 ? 111.664 21.591 45.905 1.00 29.91 88 LYS C O 1
ATOM 2943 N N . GLU C 1 89 ? 111.768 20.096 47.579 1.00 27.76 89 GLU C N 1
ATOM 2944 C CA . GLU C 1 89 ? 112.586 20.954 48.424 1.00 26.92 89 GLU C CA 1
ATOM 2945 C C . GLU C 1 89 ? 113.053 20.219 49.673 1.00 26.28 89 GLU C C 1
ATOM 2946 O O . GLU C 1 89 ? 112.611 19.103 49.947 1.00 22.85 89 GLU C O 1
ATOM 2952 N N . GLY C 1 90 ? 113.958 20.849 50.415 1.00 24.83 90 GLY C N 1
ATOM 2953 C CA . GLY C 1 90 ? 114.464 20.255 51.639 1.00 25.67 90 GLY C CA 1
ATOM 2954 C C . GLY C 1 90 ? 115.793 19.538 51.513 1.00 25.46 90 GLY C C 1
ATOM 2955 O O . GLY C 1 90 ? 116.245 19.203 50.416 1.00 27.09 90 GLY C O 1
ATOM 2956 N N . GLU C 1 91 ? 116.426 19.309 52.657 1.00 25.56 91 GLU C N 1
ATOM 2957 C CA . GLU C 1 91 ? 117.702 18.615 52.715 1.00 26.07 91 GLU C CA 1
ATOM 2958 C C . GLU C 1 91 ? 117.528 17.350 53.549 1.00 25.80 91 GLU C C 1
ATOM 2959 O O . GLU C 1 91 ? 116.746 17.328 54.499 1.00 23.33 91 GLU C O 1
ATOM 2965 N N . PRO C 1 92 ? 118.238 16.272 53.187 1.00 26.55 92 PRO C N 1
ATOM 2966 C CA . PRO C 1 92 ? 118.116 15.031 53.955 1.00 27.50 92 PRO C CA 1
ATOM 2967 C C . PRO C 1 92 ? 118.505 15.262 55.412 1.00 27.85 92 PRO C C 1
ATOM 2968 O O . PRO C 1 92 ? 119.603 15.733 55.715 1.00 30.09 92 PRO C O 1
ATOM 2972 N N . ARG C 1 93 ? 117.578 14.953 56.307 1.00 25.65 93 ARG C N 1
ATOM 2973 C CA . ARG C 1 93 ? 117.781 15.104 57.740 1.00 23.15 93 ARG C CA 1
ATOM 2974 C C . ARG C 1 93 ? 116.982 13.959 58.358 1.00 20.47 93 ARG C C 1
ATOM 2975 O O . ARG C 1 93 ? 115.758 13.941 58.276 1.00 21.53 93 ARG C O 1
ATOM 2983 N N . PRO C 1 94 ? 117.662 12.990 58.985 1.00 16.80 94 PRO C N 1
ATOM 2984 C CA . PRO C 1 94 ? 116.921 11.874 59.582 1.00 14.03 94 PRO C CA 1
ATOM 2985 C C . PRO C 1 94 ? 116.083 12.226 60.804 1.00 13.22 94 PRO C C 1
ATOM 2986 O O . PRO C 1 94 ? 116.449 13.096 61.597 1.00 13.59 94 PRO C O 1
ATOM 2990 N N . SER C 1 95 ? 114.960 11.527 60.948 1.00 10.89 95 SER C N 1
ATOM 2991 C CA . SER C 1 95 ? 114.076 11.699 62.092 1.00 10.27 95 SER C CA 1
ATOM 2992 C C . SER C 1 95 ? 114.745 10.948 63.241 1.00 9.35 95 SER C C 1
ATOM 2993 O O . SER C 1 95 ? 115.803 10.351 63.059 1.00 8.69 95 SER C O 1
ATOM 2996 N N . TRP C 1 96 ? 114.129 10.982 64.420 1.00 10.89 96 TRP C N 1
ATOM 2997 C CA . TRP C 1 96 ? 114.676 10.277 65.573 1.00 11.78 96 TRP C CA 1
ATOM 2998 C C . TRP C 1 96 ? 114.581 8.766 65.334 1.00 15.33 96 TRP C C 1
ATOM 2999 O O . TRP C 1 96 ? 115.330 7.994 65.922 1.00 18.01 96 TRP C O 1
ATOM 3010 N N . GLU C 1 97 ? 113.658 8.370 64.463 1.00 18.10 97 GLU C N 1
ATOM 3011 C CA . GLU C 1 97 ? 113.408 6.960 64.152 1.00 22.56 97 GLU C CA 1
ATOM 3012 C C . GLU C 1 97 ? 114.419 6.276 63.223 1.00 22.63 97 GLU C C 1
ATOM 3013 O O . GLU C 1 97 ? 114.493 5.043 63.186 1.00 22.61 97 GLU C O 1
ATOM 3019 N N . VAL C 1 98 ? 115.193 7.061 62.478 1.00 18.91 98 VAL C N 1
ATOM 3020 C CA . VAL C 1 98 ? 116.165 6.488 61.548 1.00 16.29 98 VAL C CA 1
ATOM 3021 C C . VAL C 1 98 ? 117.580 7.000 61.778 1.00 15.47 98 VAL C C 1
ATOM 3022 O O . VAL C 1 98 ? 117.777 8.068 62.353 1.00 16.01 98 VAL C O 1
ATOM 3026 N N . LYS C 1 99 ? 118.566 6.229 61.324 1.00 12.98 99 LYS C N 1
ATOM 3027 C CA . LYS C 1 99 ? 119.969 6.582 61.505 1.00 11.99 99 LYS C CA 1
ATOM 3028 C C . LYS C 1 99 ? 120.519 7.593 60.516 1.00 13.21 99 LYS C C 1
ATOM 3029 O O . LYS C 1 99 ? 121.414 8.372 60.852 1.00 11.27 99 LYS C O 1
ATOM 3035 N N . ASP C 1 100 ? 119.989 7.578 59.299 1.00 14.34 100 ASP C N 1
ATOM 3036 C CA . ASP C 1 100 ? 120.453 8.494 58.267 1.00 13.62 100 ASP C CA 1
ATOM 3037 C C . ASP C 1 100 ? 119.452 8.544 57.116 1.00 14.29 100 ASP C C 1
ATOM 3038 O O . ASP C 1 100 ? 118.607 7.660 56.972 1.00 14.02 100 ASP C O 1
ATOM 3043 N N . ALA C 1 101 ? 119.538 9.608 56.319 1.00 13.55 101 ALA C N 1
ATOM 3044 C CA . ALA C 1 101 ? 118.683 9.804 55.150 1.00 13.91 101 ALA C CA 1
ATOM 3045 C C . ALA C 1 101 ? 119.649 10.349 54.109 1.00 14.20 101 ALA C C 1
ATOM 3046 O O . ALA C 1 101 ? 120.323 11.350 54.361 1.00 12.44 101 ALA C O 1
ATOM 3048 N N . LYS C 1 102 ? 119.720 9.704 52.948 1.00 14.89 102 LYS C N 1
ATOM 3049 C CA . LYS C 1 102 ? 120.677 10.127 51.926 1.00 15.39 102 LYS C CA 1
ATOM 3050 C C . LYS C 1 102 ? 120.287 9.727 50.504 1.00 15.23 102 LYS C C 1
ATOM 3051 O O . LYS C 1 102 ? 119.557 8.756 50.303 1.00 13.36 102 LYS C O 1
ATOM 3057 N N . PHE C 1 103 ? 120.781 10.491 49.526 1.00 15.49 103 PHE C N 1
ATOM 3058 C CA . PHE C 1 103 ? 120.536 10.222 48.111 1.00 16.73 103 PHE C CA 1
ATOM 3059 C C . PHE C 1 103 ? 121.653 9.325 47.579 1.00 16.43 103 PHE C C 1
ATOM 3060 O O . PHE C 1 103 ? 122.827 9.515 47.914 1.00 17.47 103 PHE C O 1
ATOM 3068 N N . PHE C 1 104 ? 121.287 8.352 46.751 1.00 16.15 104 PHE C N 1
ATOM 3069 C CA . PHE C 1 104 ? 122.252 7.407 46.195 1.00 18.31 104 PHE C CA 1
ATOM 3070 C C . PHE C 1 104 ? 122.095 7.181 44.700 1.00 19.56 104 PHE C C 1
ATOM 3071 O O . PHE C 1 104 ? 120.980 7.192 44.168 1.00 17.38 104 PHE C O 1
ATOM 3079 N N . PRO C 1 105 ? 123.219 6.964 43.999 1.00 20.69 105 PRO C N 1
ATOM 3080 C CA . PRO C 1 105 ? 123.139 6.717 42.561 1.00 21.02 105 PRO C CA 1
ATOM 3081 C C . PRO C 1 105 ? 122.370 5.407 42.443 1.00 20.82 105 PRO C C 1
ATOM 3082 O O . PRO C 1 105 ? 122.505 4.533 43.302 1.00 19.30 105 PRO C O 1
ATOM 3086 N N . ILE C 1 106 ? 121.566 5.266 41.398 1.00 21.45 106 ILE C N 1
ATOM 3087 C CA . ILE C 1 106 ? 120.771 4.058 41.214 1.00 21.43 106 ILE C CA 1
ATOM 3088 C C . ILE C 1 106 ? 121.566 2.759 41.349 1.00 23.38 106 ILE C C 1
ATOM 3089 O O . ILE C 1 106 ? 121.107 1.802 41.980 1.00 21.02 106 ILE C O 1
ATOM 3094 N N . LYS C 1 107 ? 122.756 2.724 40.758 1.00 25.29 107 LYS C N 1
ATOM 3095 C CA . LYS C 1 107 ? 123.594 1.531 40.813 1.00 29.23 107 LYS C CA 1
ATOM 3096 C C . LYS C 1 107 ? 123.909 1.127 42.251 1.00 28.04 107 LYS C C 1
ATOM 3097 O O . LYS C 1 107 ? 123.787 -0.040 42.619 1.00 27.74 107 LYS C O 1
ATOM 3103 N N . GLU C 1 108 ? 124.310 2.103 43.058 1.00 28.42 108 GLU C N 1
ATOM 3104 C CA . GLU C 1 108 ? 124.644 1.858 44.454 1.00 27.39 108 GLU C CA 1
ATOM 3105 C C . GLU C 1 108 ? 123.413 1.460 45.275 1.00 26.56 108 GLU C C 1
ATOM 3106 O O . GLU C 1 108 ? 123.467 0.532 46.090 1.00 23.37 108 GLU C O 1
ATOM 3112 N N . ALA C 1 109 ? 122.305 2.157 45.044 1.00 22.61 109 ALA C N 1
ATOM 3113 C CA . ALA C 1 109 ? 121.064 1.883 45.760 1.00 22.72 109 ALA C CA 1
ATOM 3114 C C . ALA C 1 109 ? 120.589 0.451 45.538 1.00 23.20 109 ALA C C 1
ATOM 3115 O O . ALA C 1 109 ? 120.116 -0.199 46.468 1.00 20.97 109 ALA C O 1
ATOM 3117 N N . LYS C 1 110 ? 120.711 -0.045 44.309 1.00 23.92 110 LYS C N 1
ATOM 3118 C CA . LYS C 1 110 ? 120.280 -1.409 44.019 1.00 26.70 110 LYS C CA 1
ATOM 3119 C C . LYS C 1 110 ? 121.032 -2.409 44.886 1.00 25.61 110 LYS C C 1
ATOM 3120 O O . LYS C 1 110 ? 120.464 -3.403 45.334 1.00 28.10 110 LYS C O 1
ATOM 3126 N N . LYS C 1 111 ? 122.310 -2.135 45.122 1.00 25.76 111 LYS C N 1
ATOM 3127 C CA . LYS C 1 111 ? 123.151 -3.015 45.928 1.00 27.04 111 LYS C CA 1
ATOM 3128 C C . LYS C 1 111 ? 122.840 -2.916 47.419 1.00 25.93 111 LYS C C 1
ATOM 3129 O O . LYS C 1 111 ? 122.979 -3.895 48.154 1.00 24.82 111 LYS C O 1
ATOM 3135 N N . LEU C 1 112 ? 122.419 -1.733 47.861 1.00 23.36 112 LEU C N 1
ATOM 3136 C CA . LEU C 1 112 ? 122.107 -1.506 49.270 1.00 22.51 112 LEU C CA 1
ATOM 3137 C C . LEU C 1 112 ? 120.780 -2.099 49.739 1.00 21.15 112 LEU C C 1
ATOM 3138 O O . LEU C 1 112 ? 120.668 -2.523 50.888 1.00 22.31 112 LEU C O 1
ATOM 3143 N N . LEU C 1 113 ? 119.775 -2.121 48.868 1.00 18.60 113 LEU C N 1
ATOM 3144 C CA . LEU C 1 113 ? 118.473 -2.670 49.245 1.00 20.23 113 LEU C CA 1
ATOM 3145 C C . LEU C 1 113 ? 118.595 -4.126 49.687 1.00 20.80 113 LEU C C 1
ATOM 3146 O O . LEU C 1 113 ? 119.361 -4.898 49.107 1.00 21.99 113 LEU C O 1
ATOM 3151 N N . LYS C 1 114 ? 117.836 -4.494 50.716 1.00 22.12 114 LYS C N 1
ATOM 3152 C CA . LYS C 1 114 ? 117.871 -5.850 51.263 1.00 22.92 114 LYS C CA 1
ATOM 3153 C C . LYS C 1 114 ? 116.502 -6.516 51.305 1.00 24.70 114 LYS C C 1
ATOM 3154 O O . LYS C 1 114 ? 116.350 -7.666 50.892 1.00 25.40 114 LYS C O 1
ATOM 3160 N N . TYR C 1 115 ? 115.506 -5.801 51.816 1.00 22.67 115 TYR C N 1
ATOM 3161 C CA . TYR C 1 115 ? 114.163 -6.355 51.903 1.00 23.59 115 TYR C CA 1
ATOM 3162 C C . TYR C 1 115 ? 113.672 -6.753 50.509 1.00 25.13 115 TYR C C 1
ATOM 3163 O O . TYR C 1 115 ? 113.836 -5.999 49.545 1.00 23.77 115 TYR C O 1
ATOM 3172 N N . LYS C 1 116 ? 113.081 -7.939 50.395 1.00 24.29 116 LYS C N 1
ATOM 3173 C CA . LYS C 1 116 ? 112.597 -8.402 49.097 1.00 25.92 116 LYS C CA 1
ATOM 3174 C C . LYS C 1 116 ? 111.610 -7.405 48.507 1.00 23.50 116 LYS C C 1
ATOM 3175 O O . LYS C 1 116 ? 111.684 -7.070 47.323 1.00 23.54 116 LYS C O 1
ATOM 3181 N N . GLY C 1 117 ? 110.690 -6.934 49.344 1.00 20.70 117 GLY C N 1
ATOM 3182 C CA . GLY C 1 117 ? 109.700 -5.972 48.905 1.00 21.12 117 GLY C CA 1
ATOM 3183 C C . GLY C 1 117 ? 110.314 -4.716 48.312 1.00 19.68 117 GLY C C 1
ATOM 3184 O O . GLY C 1 117 ? 109.839 -4.218 47.292 1.00 19.53 117 GLY C O 1
ATOM 3185 N N . ASP C 1 118 ? 111.362 -4.196 48.946 1.00 19.80 118 ASP C N 1
ATOM 3186 C CA . ASP C 1 118 ? 112.022 -2.992 48.446 1.00 18.84 118 ASP C CA 1
ATOM 3187 C C . ASP C 1 118 ? 112.615 -3.217 47.060 1.00 18.82 118 ASP C C 1
ATOM 3188 O O . ASP C 1 118 ? 112.491 -2.368 46.180 1.00 16.67 118 ASP C O 1
ATOM 3193 N N . LYS C 1 119 ? 113.264 -4.363 46.874 1.00 19.60 119 LYS C N 1
ATOM 3194 C CA . LYS C 1 119 ? 113.872 -4.693 45.591 1.00 20.71 119 LYS C CA 1
ATOM 3195 C C . LYS C 1 119 ? 112.830 -4.779 44.482 1.00 19.76 119 LYS C C 1
ATOM 3196 O O . LYS C 1 119 ? 113.044 -4.271 43.386 1.00 21.04 119 LYS C O 1
ATOM 3202 N N . GLU C 1 120 ? 111.711 -5.435 44.767 1.00 21.37 120 GLU C N 1
ATOM 3203 C CA . GLU C 1 120 ? 110.644 -5.575 43.781 1.00 21.45 120 GLU C CA 1
ATOM 3204 C C . GLU C 1 120 ? 110.088 -4.211 43.412 1.00 20.59 120 GLU C C 1
ATOM 3205 O O . GLU C 1 120 ? 109.910 -3.893 42.233 1.00 17.97 120 GLU C O 1
ATOM 3211 N N . ILE C 1 121 ? 109.812 -3.407 44.433 1.00 18.97 121 ILE C N 1
ATOM 3212 C CA . ILE C 1 121 ? 109.279 -2.068 44.233 1.00 17.99 121 ILE C CA 1
ATOM 3213 C C . ILE C 1 121 ? 110.253 -1.164 43.485 1.00 16.97 121 ILE C C 1
ATOM 3214 O O . ILE C 1 121 ? 109.843 -0.384 42.624 1.00 18.13 121 ILE C O 1
ATOM 3219 N N . PHE C 1 122 ? 111.538 -1.267 43.804 1.00 17.49 122 PHE C N 1
ATOM 3220 C CA . PHE C 1 122 ? 112.538 -0.427 43.145 1.00 17.19 122 PHE C CA 1
ATOM 3221 C C . PHE C 1 122 ? 112.629 -0.774 41.664 1.00 17.43 122 PHE C C 1
ATOM 3222 O O . PHE C 1 122 ? 112.794 0.111 40.830 1.00 17.42 122 PHE C O 1
ATOM 3230 N N . GLU C 1 123 ? 112.516 -2.060 41.343 1.00 19.05 123 GLU C N 1
ATOM 3231 C CA . GLU C 1 123 ? 112.560 -2.487 39.947 1.00 21.44 123 GLU C CA 1
ATOM 3232 C C . GLU C 1 123 ? 111.419 -1.826 39.185 1.00 20.86 123 GLU C C 1
ATOM 3233 O O . GLU C 1 123 ? 111.631 -1.258 38.114 1.00 21.08 123 GL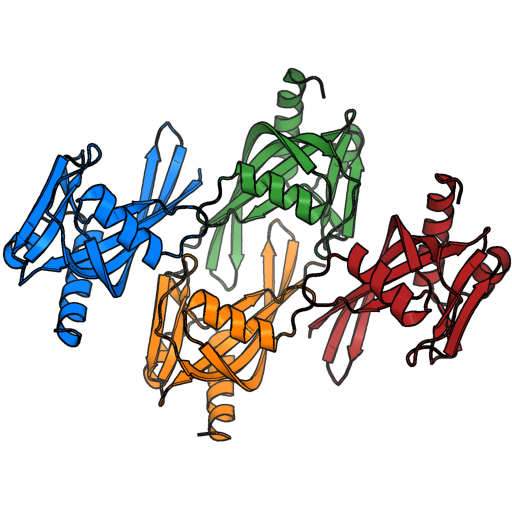U C O 1
ATOM 3239 N N . LYS C 1 124 ? 110.209 -1.897 39.740 1.00 19.36 124 LYS C N 1
ATOM 3240 C CA . LYS C 1 124 ? 109.046 -1.291 39.098 1.00 18.82 124 LYS C CA 1
ATOM 3241 C C . LYS C 1 124 ? 109.216 0.219 39.005 1.00 19.59 124 LYS C C 1
ATOM 3242 O O . LYS C 1 124 ? 108.861 0.835 37.998 1.00 19.01 124 LYS C O 1
ATOM 3248 N N . ALA C 1 125 ? 109.754 0.815 40.063 1.00 18.90 125 ALA C N 1
ATOM 3249 C CA . ALA C 1 125 ? 109.972 2.258 40.094 1.00 18.40 125 ALA C CA 1
ATOM 3250 C C . ALA C 1 125 ? 110.893 2.723 38.969 1.00 18.41 125 ALA C C 1
ATOM 3251 O O . ALA C 1 125 ? 110.652 3.763 38.343 1.00 18.90 125 ALA C O 1
ATOM 3253 N N . LEU C 1 126 ? 111.953 1.960 38.723 1.00 16.58 126 LEU C N 1
ATOM 3254 C CA . LEU C 1 126 ? 112.913 2.312 37.683 1.00 17.53 126 LEU C CA 1
ATOM 3255 C C . LEU C 1 126 ? 112.317 2.274 36.281 1.00 17.89 126 LEU C C 1
ATOM 3256 O O . LEU C 1 126 ? 112.700 3.066 35.425 1.00 18.86 126 LEU C O 1
ATOM 3261 N N . LYS C 1 127 ? 111.381 1.359 36.047 1.00 21.00 127 LYS C N 1
ATOM 3262 C CA . LYS C 1 127 ? 110.742 1.250 34.738 1.00 24.67 127 LYS C CA 1
ATOM 3263 C C . LYS C 1 127 ? 109.752 2.387 34.550 1.00 25.86 127 LYS C C 1
ATOM 3264 O O . LYS C 1 127 ? 109.597 2.921 33.452 1.00 25.02 127 LYS C O 1
ATOM 3270 N N . LEU C 1 128 ? 109.093 2.758 35.640 1.00 26.07 128 LEU C N 1
ATOM 3271 C CA . LEU C 1 128 ? 108.093 3.811 35.613 1.00 28.79 128 LEU C CA 1
ATOM 3272 C C . LEU C 1 128 ? 108.672 5.217 35.490 1.00 29.30 128 LEU C C 1
ATOM 3273 O O . LEU C 1 128 ? 108.120 6.051 34.778 1.00 32.22 128 LEU C O 1
ATOM 3278 N N . LYS C 1 129 ? 109.782 5.483 36.172 1.00 31.47 129 LYS C N 1
ATOM 3279 C CA . LYS C 1 129 ? 110.381 6.816 36.139 1.00 33.68 129 LYS C CA 1
ATOM 3280 C C . LYS C 1 129 ? 110.842 7.257 34.753 1.00 35.33 129 LYS C C 1
ATOM 3281 O O . LYS C 1 129 ? 110.984 8.453 34.494 1.00 33.88 129 LYS C O 1
ATOM 3287 N N . GLU C 1 130 ? 111.084 6.293 33.870 1.00 37.63 130 GLU C N 1
ATOM 3288 C CA . GLU C 1 130 ? 111.526 6.601 32.512 1.00 40.79 130 GLU C CA 1
ATOM 3289 C C . GLU C 1 130 ? 110.578 7.613 31.855 1.00 42.75 130 GLU C C 1
ATOM 3290 O O . GLU C 1 130 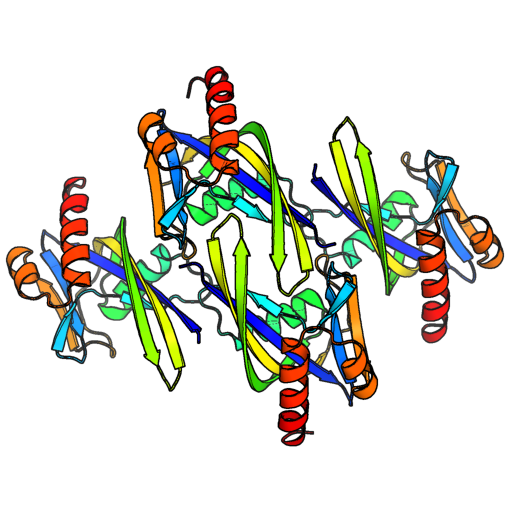? 111.011 8.483 31.100 1.00 43.05 130 GLU C O 1
ATOM 3296 N N . LYS C 1 131 ? 109.288 7.498 32.161 1.00 44.34 131 LYS C N 1
ATOM 3297 C CA . LYS C 1 131 ? 108.270 8.389 31.607 1.00 45.79 131 LYS C CA 1
ATOM 3298 C C . LYS C 1 131 ? 108.443 9.848 32.017 1.00 46.78 131 LYS C C 1
ATOM 3299 O O . LYS C 1 131 ? 108.091 10.756 31.264 1.00 47.02 131 LYS C O 1
ATOM 3305 N N . PHE C 1 132 ? 108.980 10.075 33.211 1.00 46.53 132 PHE C N 1
ATOM 3306 C CA . PHE C 1 132 ? 109.162 11.435 33.703 1.00 47.42 132 PHE C CA 1
ATOM 3307 C C . PHE C 1 132 ? 110.606 11.910 33.597 1.00 49.62 132 PHE C C 1
ATOM 3308 O O . PHE C 1 132 ? 110.953 12.974 34.108 1.00 50.30 132 PHE C O 1
ATOM 3316 N N . LYS C 1 133 ? 111.437 11.119 32.927 1.00 52.89 133 LYS C N 1
ATOM 3317 C CA . LYS C 1 133 ? 112.853 11.433 32.749 1.00 55.93 133 LYS C CA 1
ATOM 3318 C C . LYS C 1 133 ? 113.529 11.865 34.053 1.00 56.97 133 LYS C C 1
ATOM 3319 O O . LYS C 1 133 ? 113.952 13.013 34.201 1.00 56.87 133 LYS C O 1
ATOM 3325 N N . LEU C 1 134 ? 113.626 10.928 34.994 1.00 58.60 134 LEU C N 1
ATOM 3326 C CA . LEU C 1 134 ? 114.255 11.179 36.289 1.00 60.19 134 LEU C CA 1
ATOM 3327 C C . LEU C 1 134 ? 115.628 10.512 36.381 1.00 61.18 134 LEU C C 1
ATOM 3328 O O . LEU C 1 134 ? 115.821 9.676 37.290 1.00 61.74 134 LEU C O 1
ATOM 3333 N N . MET D 1 1 ? 113.626 -0.617 81.403 1.00 18.22 1 MET D N 1
ATOM 3334 C CA . MET D 1 1 ? 114.359 -0.267 80.151 1.00 19.34 1 MET D CA 1
ATOM 3335 C C . MET D 1 1 ? 113.678 0.936 79.501 1.00 18.14 1 MET D C 1
ATOM 3336 O O . MET D 1 1 ? 112.452 1.021 79.463 1.00 17.15 1 MET D O 1
ATOM 3341 N N . LYS D 1 2 ? 114.476 1.863 78.983 1.00 17.30 2 LYS D N 1
ATOM 3342 C CA . LYS D 1 2 ? 113.923 3.067 78.381 1.00 17.00 2 LYS D CA 1
ATOM 3343 C C . LYS D 1 2 ? 114.861 3.584 77.305 1.00 14.54 2 LYS D C 1
ATOM 3344 O O . LYS D 1 2 ? 116.028 3.212 77.262 1.00 13.09 2 LYS D O 1
ATOM 3350 N N . LYS D 1 3 ? 114.342 4.434 76.426 1.00 13.13 3 LYS D N 1
ATOM 3351 C CA . LYS D 1 3 ? 115.158 5.034 75.384 1.00 11.32 3 LYS D CA 1
ATOM 3352 C C . LYS D 1 3 ? 115.386 6.491 75.766 1.00 11.38 3 LYS D C 1
ATOM 3353 O O . LYS D 1 3 ? 114.555 7.094 76.442 1.00 10.98 3 LYS D O 1
ATOM 3359 N N . GLU D 1 4 ? 116.517 7.044 75.348 1.00 10.15 4 GLU D N 1
ATOM 3360 C CA . GLU D 1 4 ? 116.822 8.450 75.611 1.00 9.74 4 GLU D CA 1
ATOM 3361 C C . GLU D 1 4 ? 117.292 9.069 74.303 1.00 8.98 4 GLU D C 1
ATOM 3362 O O . GLU D 1 4 ? 118.073 8.463 73.565 1.00 8.70 4 GLU D O 1
ATOM 3368 N N . PHE D 1 5 ? 116.821 10.281 74.023 1.00 7.06 5 PHE D N 1
ATOM 3369 C CA . PHE D 1 5 ? 117.189 10.986 72.801 1.00 8.06 5 PHE D CA 1
ATOM 3370 C C . PHE D 1 5 ? 117.810 12.332 73.108 1.00 7.45 5 PHE D C 1
ATOM 3371 O O . PHE D 1 5 ? 117.267 13.105 73.888 1.00 7.43 5 PHE D O 1
ATOM 3379 N N . SER D 1 6 ? 118.947 12.606 72.479 1.00 8.14 6 SER D N 1
ATOM 3380 C CA . SER D 1 6 ? 119.654 13.872 72.671 1.00 7.77 6 SER D CA 1
ATOM 3381 C C . SER D 1 6 ? 120.209 14.299 71.325 1.00 7.52 6 SER D C 1
ATOM 3382 O O . SER D 1 6 ? 120.325 13.494 70.408 1.00 6.08 6 SER D O 1
ATOM 3385 N N . ALA D 1 7 ? 120.555 15.575 71.203 1.00 5.22 7 ALA D N 1
ATOM 3386 C CA . ALA D 1 7 ? 121.137 16.062 69.967 1.00 3.66 7 ALA D CA 1
ATOM 3387 C C . ALA D 1 7 ? 122.049 17.209 70.354 1.00 7.08 7 ALA D C 1
ATOM 3388 O O . ALA D 1 7 ? 121.828 17.875 71.362 1.00 6.75 7 ALA D O 1
ATOM 3390 N N . GLY D 1 8 ? 123.085 17.421 69.558 1.00 9.10 8 GLY D N 1
ATOM 3391 C CA . GLY D 1 8 ? 124.021 18.484 69.848 1.00 8.69 8 GLY D CA 1
ATOM 3392 C C . GLY D 1 8 ? 124.711 18.916 68.578 1.00 8.54 8 GLY D C 1
ATOM 3393 O O . GLY D 1 8 ? 124.314 18.527 67.476 1.00 8.66 8 GLY D O 1
ATOM 3394 N N . GLY D 1 9 ? 125.751 19.723 68.714 1.00 9.21 9 GLY D N 1
ATOM 3395 C CA . GLY D 1 9 ? 126.426 20.165 67.518 1.00 9.84 9 GLY D CA 1
ATOM 3396 C C . GLY D 1 9 ? 127.918 20.348 67.629 1.00 6.29 9 GLY D C 1
ATOM 3397 O O . GLY D 1 9 ? 128.481 20.424 68.728 1.00 5.85 9 GLY D O 1
ATOM 3398 N N . VAL D 1 10 ? 128.543 20.373 66.458 1.00 6.57 10 VAL D N 1
ATOM 3399 C CA . VAL D 1 10 ? 129.963 20.625 66.311 1.00 6.76 10 VAL D CA 1
ATOM 3400 C C . VAL D 1 10 ? 129.824 21.980 65.633 1.00 7.06 10 VAL D C 1
ATOM 3401 O O . VAL D 1 10 ? 129.535 22.081 64.440 1.00 6.41 10 VAL D O 1
ATOM 3405 N N . LEU D 1 11 ? 129.986 23.021 66.436 1.00 9.74 11 LEU D N 1
ATOM 3406 C CA . LEU D 1 11 ? 129.794 24.386 65.985 1.00 8.80 11 LEU D CA 1
ATOM 3407 C C . LEU D 1 11 ? 131.118 25.118 65.797 1.00 10.90 11 LEU D C 1
ATOM 3408 O O . LEU D 1 11 ? 131.977 25.098 66.671 1.00 9.76 11 LEU D O 1
ATOM 3413 N N . PHE D 1 12 ? 131.255 25.772 64.649 1.00 10.51 12 PHE D N 1
ATOM 3414 C CA . PHE D 1 12 ? 132.479 26.484 64.305 1.00 11.93 12 PHE D CA 1
ATOM 3415 C C . PHE D 1 12 ? 132.316 27.989 64.218 1.00 13.99 12 PHE D C 1
ATOM 3416 O O . PHE D 1 12 ? 131.320 28.489 63.698 1.00 12.31 12 PHE D O 1
ATOM 3424 N N . LYS D 1 13 ? 133.310 28.698 64.737 1.00 15.68 13 LYS D N 1
ATOM 3425 C CA . LYS D 1 13 ? 133.338 30.154 64.677 1.00 19.73 13 LYS D CA 1
ATOM 3426 C C . LYS D 1 13 ? 134.750 30.547 64.287 1.00 20.72 13 LYS D C 1
ATOM 3427 O O . LYS D 1 13 ? 135.701 30.265 65.019 1.00 21.01 13 LYS D O 1
ATOM 3433 N N . ASP D 1 14 ? 134.885 31.189 63.132 1.00 23.86 14 ASP D N 1
ATOM 3434 C CA . ASP D 1 14 ? 136.193 31.621 62.650 1.00 24.83 14 ASP D CA 1
ATOM 3435 C C . ASP D 1 14 ? 137.209 30.478 62.600 1.00 24.93 14 ASP D C 1
ATOM 3436 O O . ASP D 1 14 ? 138.396 30.677 62.873 1.00 23.50 14 ASP D O 1
ATOM 3441 N N . GLY D 1 15 ? 136.738 29.282 62.257 1.00 23.90 15 GLY D N 1
ATOM 3442 C CA . GLY D 1 15 ? 137.628 28.139 62.157 1.00 21.83 15 GLY D CA 1
ATOM 3443 C C . GLY D 1 15 ? 137.859 27.368 63.445 1.00 22.71 15 GLY D C 1
ATOM 3444 O O . GLY D 1 15 ? 138.533 26.338 63.434 1.00 25.55 15 GLY D O 1
ATOM 3445 N N . GLU D 1 16 ? 137.310 27.857 64.551 1.00 19.90 16 GLU D N 1
ATOM 3446 C CA . GLU D 1 16 ? 137.467 27.190 65.838 1.00 19.97 16 GLU D CA 1
ATOM 3447 C C . GLU D 1 16 ? 136.198 26.424 66.183 1.00 17.83 16 GLU D C 1
ATOM 3448 O O . GLU D 1 16 ? 135.122 26.749 65.690 1.00 17.63 16 GLU D O 1
ATOM 3454 N N . VAL D 1 17 ? 136.325 25.412 67.034 1.00 14.95 17 VAL D N 1
ATOM 3455 C CA . VAL D 1 17 ? 135.167 24.615 67.413 1.00 12.97 17 VAL D CA 1
ATOM 3456 C C . VAL D 1 17 ? 134.799 24.822 68.873 1.00 10.77 17 VAL D C 1
ATOM 3457 O O . VAL D 1 17 ? 135.663 24.978 69.735 1.00 10.44 17 VAL D O 1
ATOM 3461 N N . LEU D 1 18 ? 133.497 24.829 69.135 1.00 10.52 18 LEU D N 1
ATOM 3462 C CA . LEU D 1 18 ? 132.968 25.021 70.473 1.00 9.85 18 LEU D CA 1
ATOM 3463 C C . LEU D 1 18 ? 132.945 23.715 71.254 1.00 11.68 18 LEU D C 1
ATOM 3464 O O . LEU D 1 18 ? 132.264 22.763 70.856 1.00 9.14 18 LEU D O 1
ATOM 3469 N N . LEU D 1 19 ? 133.691 23.663 72.356 1.00 10.32 19 LEU D N 1
ATOM 3470 C CA . LEU D 1 19 ? 133.702 22.472 73.193 1.00 12.14 19 LEU D CA 1
ATOM 3471 C C . LEU D 1 19 ? 133.218 22.802 74.598 1.00 11.57 19 LEU D C 1
ATOM 3472 O O . LEU D 1 19 ? 133.249 23.955 75.024 1.00 9.58 19 LEU D O 1
ATOM 3477 N N . ILE D 1 20 ? 132.756 21.784 75.312 1.00 11.53 20 ILE D N 1
ATOM 3478 C CA . ILE D 1 20 ? 132.335 21.969 76.691 1.00 12.14 20 ILE D CA 1
ATOM 3479 C C . ILE D 1 20 ? 133.139 20.984 77.523 1.00 13.84 20 ILE D C 1
ATOM 3480 O O . ILE D 1 20 ? 133.687 20.007 76.988 1.00 11.56 20 ILE D O 1
ATOM 3485 N N . LYS D 1 21 ? 133.250 21.255 78.819 1.00 12.20 21 LYS D N 1
ATOM 3486 C CA . LYS D 1 21 ? 133.987 20.359 79.699 1.00 14.69 21 LYS D CA 1
ATOM 3487 C C . LYS D 1 21 ? 132.961 19.655 80.565 1.00 15.01 21 LYS D C 1
ATOM 3488 O O . LYS D 1 21 ? 132.185 20.299 81.266 1.00 15.95 21 LYS D O 1
ATOM 3494 N N . THR D 1 22 ? 132.944 18.329 80.496 1.00 16.17 22 THR D N 1
ATOM 3495 C CA . THR D 1 22 ? 131.985 17.542 81.260 1.00 15.79 22 THR D CA 1
ATOM 3496 C C . THR D 1 22 ? 132.331 17.508 82.741 1.00 16.68 22 THR D C 1
ATOM 3497 O O . THR D 1 22 ? 133.435 17.874 83.138 1.00 17.39 22 THR D O 1
ATOM 3501 N N . PRO D 1 23 ? 131.375 17.081 83.578 1.00 17.63 23 PRO D N 1
ATOM 3502 C CA . PRO D 1 23 ? 131.624 17.003 85.017 1.00 19.30 23 PRO D CA 1
ATOM 3503 C C . PRO D 1 23 ? 132.802 16.062 85.293 1.00 20.33 23 PRO D C 1
ATOM 3504 O O . PRO D 1 23 ? 133.464 16.173 86.325 1.00 20.74 23 PRO D O 1
ATOM 3508 N N . SER D 1 24 ? 133.065 15.153 84.354 1.00 20.20 24 SER D N 1
ATOM 3509 C CA . SER D 1 24 ? 134.160 14.192 84.494 1.00 21.01 24 SER D CA 1
ATOM 3510 C C . SER D 1 24 ? 135.495 14.769 84.040 1.00 21.17 24 SER D C 1
ATOM 3511 O O . SER D 1 24 ? 136.486 14.049 83.919 1.00 21.21 24 SER D O 1
ATOM 3514 N N . ASN D 1 25 ? 135.511 16.072 83.783 1.00 20.27 25 ASN D N 1
ATOM 3515 C CA . ASN D 1 25 ? 136.718 16.767 83.363 1.00 21.72 25 ASN D CA 1
ATOM 3516 C C . ASN D 1 25 ? 137.226 16.404 81.978 1.00 21.44 25 ASN D C 1
ATOM 3517 O O . ASN D 1 25 ? 138.432 16.404 81.732 1.00 23.19 25 ASN D O 1
ATOM 3522 N N . VAL D 1 26 ? 136.305 16.109 81.071 1.00 19.31 26 VAL D N 1
ATOM 3523 C CA . VAL D 1 26 ? 136.667 15.753 79.707 1.00 17.55 26 VAL D CA 1
ATOM 3524 C C . VAL D 1 26 ? 136.045 16.761 78.747 1.00 15.16 26 VAL D C 1
ATOM 3525 O O . VAL D 1 26 ? 134.891 17.145 78.915 1.00 14.60 26 VAL D O 1
ATOM 3529 N N . TRP D 1 27 ? 136.816 17.203 77.758 1.00 14.83 27 TRP D N 1
ATOM 3530 C CA . TRP D 1 27 ? 136.294 18.137 76.771 1.00 13.06 27 TRP D CA 1
ATOM 3531 C C . TRP D 1 27 ? 135.485 17.322 75.772 1.00 13.31 27 TRP D C 1
ATOM 3532 O O . TRP D 1 27 ? 135.931 16.271 75.304 1.00 13.82 27 TRP D O 1
ATOM 3543 N N . SER D 1 28 ? 134.289 17.806 75.456 1.00 11.74 28 SER D N 1
ATOM 3544 C CA . SER D 1 28 ? 133.389 17.105 74.551 1.00 10.70 28 SER D CA 1
ATOM 3545 C C . SER D 1 28 ? 132.484 18.115 73.837 1.00 9.36 28 SER D C 1
ATOM 3546 O O . SER D 1 28 ? 132.705 19.321 73.926 1.00 9.56 28 SER D O 1
ATOM 3549 N N . PHE D 1 29 ? 131.466 17.625 73.136 1.00 9.48 29 PHE D N 1
ATOM 3550 C CA . PHE D 1 29 ? 130.561 18.516 72.414 1.00 8.41 29 PHE D CA 1
ATOM 3551 C C . PHE D 1 29 ? 129.291 18.832 73.183 1.00 9.73 29 PHE D C 1
ATOM 3552 O O . PHE D 1 29 ? 128.795 18.008 73.958 1.00 9.46 29 PHE D O 1
ATOM 3560 N N . PRO D 1 30 ? 128.748 20.044 72.978 1.00 9.60 30 PRO D N 1
ATOM 3561 C CA . PRO D 1 30 ? 127.518 20.477 73.645 1.00 8.55 30 PRO D CA 1
ATOM 3562 C C . PRO D 1 30 ? 126.334 19.707 73.058 1.00 8.81 30 PRO D C 1
ATOM 3563 O O . PRO D 1 30 ? 126.217 19.558 71.837 1.00 7.29 30 PRO D O 1
ATOM 3567 N N . LYS D 1 31 ? 125.457 19.227 73.932 1.00 9.08 31 LYS D N 1
ATOM 3568 C CA . LYS D 1 31 ? 124.307 18.442 73.507 1.00 9.31 31 LYS D CA 1
ATOM 3569 C C . LYS D 1 31 ? 123.324 18.332 74.659 1.00 8.90 31 LYS D C 1
ATOM 3570 O O . LYS D 1 31 ? 123.675 18.621 75.794 1.00 7.89 31 LYS D O 1
ATOM 3576 N N . GLY D 1 32 ? 122.101 17.902 74.366 1.00 6.97 32 GLY D N 1
ATOM 3577 C CA . GLY D 1 32 ? 121.113 17.764 75.418 1.00 8.69 32 GLY D CA 1
ATOM 3578 C C . GLY D 1 32 ? 119.897 16.964 75.007 1.00 7.03 32 GLY D C 1
ATOM 3579 O O . GLY D 1 32 ? 119.726 16.625 73.831 1.00 7.34 32 GLY D O 1
ATOM 3580 N N . ASN D 1 33 ? 119.036 16.698 75.986 1.00 7.11 33 ASN D N 1
ATOM 3581 C CA . ASN D 1 33 ? 117.817 15.919 75.791 1.00 10.22 33 ASN D CA 1
ATOM 3582 C C . ASN D 1 33 ? 116.713 16.591 74.990 1.00 11.50 33 ASN D C 1
ATOM 3583 O O . ASN D 1 33 ? 116.465 17.799 75.099 1.00 9.40 33 ASN D O 1
ATOM 3588 N N . ILE D 1 34 ? 116.024 15.765 74.214 1.00 7.76 34 ILE D N 1
ATOM 3589 C CA . ILE D 1 34 ? 114.899 16.185 73.401 1.00 10.01 34 ILE D CA 1
ATOM 3590 C C . ILE D 1 34 ? 113.802 16.722 74.323 1.00 12.71 34 ILE D C 1
ATOM 3591 O O . ILE D 1 34 ? 113.714 16.328 75.483 1.00 13.21 34 ILE D O 1
ATOM 3596 N N . GLU D 1 35 ? 112.992 17.642 73.813 1.00 14.83 35 GLU D N 1
ATOM 3597 C CA . GLU D 1 35 ? 111.852 18.164 74.564 1.00 17.18 35 GLU D CA 1
ATOM 3598 C C . GLU D 1 35 ? 110.670 17.591 73.793 1.00 17.83 35 GLU D C 1
ATOM 3599 O O . GLU D 1 35 ? 110.833 17.071 72.691 1.00 17.76 35 GLU D O 1
ATOM 3605 N N . PRO D 1 36 ? 109.461 17.684 74.358 1.00 21.73 36 PRO D N 1
ATOM 3606 C CA . PRO D 1 36 ? 108.250 17.167 73.715 1.00 21.64 36 PRO D CA 1
ATOM 3607 C C . PRO D 1 36 ? 107.990 17.775 72.331 1.00 19.86 36 PRO D C 1
ATOM 3608 O O . PRO D 1 36 ? 107.963 18.996 72.172 1.00 21.13 36 PRO D O 1
ATOM 3612 N N . GLY D 1 37 ? 107.835 16.905 71.334 1.00 19.85 37 GLY D N 1
ATOM 3613 C CA . GLY D 1 37 ? 107.536 17.338 69.977 1.00 19.14 37 GLY D CA 1
ATOM 3614 C C . GLY D 1 37 ? 108.663 17.775 69.058 1.00 17.30 37 GLY D C 1
ATOM 3615 O O . GLY D 1 37 ? 108.429 18.030 67.882 1.00 16.12 37 GLY D O 1
ATOM 3616 N N . GLU D 1 38 ? 109.885 17.850 69.567 1.00 14.94 38 GLU D N 1
ATOM 3617 C CA . GLU D 1 38 ? 111.002 18.294 68.745 1.00 13.59 38 GLU D CA 1
ATOM 3618 C C . GLU D 1 38 ? 111.597 17.277 67.784 1.00 14.45 38 GLU D C 1
ATOM 3619 O O . GLU D 1 38 ? 111.636 16.078 68.072 1.00 12.27 38 GLU D O 1
ATOM 3625 N N . LYS D 1 39 ? 112.064 17.780 66.643 1.00 12.14 39 LYS D N 1
ATOM 3626 C CA . LYS D 1 39 ? 112.780 16.971 65.669 1.00 13.51 39 LYS D CA 1
ATOM 3627 C C . LYS D 1 39 ? 114.216 17.125 66.187 1.00 11.17 39 LYS D C 1
ATOM 3628 O O . LYS D 1 39 ? 114.533 18.122 66.856 1.00 9.27 39 LYS D O 1
ATOM 3634 N N . PRO D 1 40 ? 115.108 16.164 65.888 1.00 11.59 40 PRO D N 1
ATOM 3635 C CA . PRO D 1 40 ? 116.488 16.276 66.381 1.00 10.33 40 PRO D CA 1
ATOM 3636 C C . PRO D 1 40 ? 117.234 17.581 66.060 1.00 10.35 40 PRO D C 1
ATOM 3637 O O . PRO D 1 40 ? 118.025 18.061 66.873 1.00 9.86 40 PRO D O 1
ATOM 3641 N N . GLU D 1 41 ? 116.995 18.158 64.888 1.00 10.39 41 GLU D N 1
ATOM 3642 C CA . GLU D 1 41 ? 117.674 19.411 64.550 1.00 14.27 41 GLU D CA 1
ATOM 3643 C C . GLU D 1 41 ? 117.212 20.536 65.473 1.00 12.52 41 GLU D C 1
ATOM 3644 O O . GLU D 1 41 ? 117.979 21.438 65.808 1.00 13.14 41 GLU D O 1
ATOM 3650 N N . GLU D 1 42 ? 115.955 20.475 65.889 1.00 12.45 42 GLU D N 1
ATOM 3651 C CA . GLU D 1 42 ? 115.400 21.493 66.771 1.00 11.13 42 GLU D CA 1
ATOM 3652 C C . GLU D 1 42 ? 115.996 21.346 68.164 1.00 11.36 42 GLU D C 1
ATOM 3653 O O . GLU D 1 42 ? 116.337 22.327 68.825 1.00 9.76 42 GLU D O 1
ATOM 3659 N N . THR D 1 43 ? 116.131 20.101 68.607 1.00 8.47 43 THR D N 1
ATOM 3660 C CA . THR D 1 43 ? 116.721 19.820 69.901 1.00 7.12 43 THR D CA 1
ATOM 3661 C C . THR D 1 43 ? 118.163 20.312 69.924 1.00 7.93 43 THR D C 1
ATOM 3662 O O . THR D 1 43 ? 118.606 20.912 70.901 1.00 8.03 43 THR D O 1
ATOM 3666 N N . ALA D 1 44 ? 118.898 20.047 68.845 1.00 7.65 44 ALA D N 1
ATOM 3667 C CA . ALA D 1 44 ? 120.301 20.439 68.760 1.00 7.88 44 ALA D CA 1
ATOM 3668 C C . ALA D 1 44 ? 120.511 21.942 68.917 1.00 9.80 44 ALA D C 1
ATOM 3669 O O . ALA D 1 44 ? 121.331 22.388 69.727 1.00 7.07 44 ALA D O 1
ATOM 3671 N N . VAL D 1 45 ? 119.771 22.726 68.146 1.00 8.81 45 VAL D N 1
ATOM 3672 C CA . VAL D 1 45 ? 119.923 24.177 68.227 1.00 8.97 45 VAL D CA 1
ATOM 3673 C C . VAL D 1 45 ? 119.609 24.682 69.637 1.00 7.45 45 VAL D C 1
ATOM 3674 O O . VAL D 1 45 ? 120.400 25.420 70.235 1.00 7.78 45 VAL D O 1
ATOM 3678 N N . ARG D 1 46 ? 118.471 24.267 70.181 1.00 8.22 46 ARG D N 1
ATOM 3679 C CA . ARG D 1 46 ? 118.077 24.696 71.517 1.00 8.49 46 ARG D CA 1
ATOM 3680 C C . ARG D 1 46 ? 119.047 24.262 72.607 1.00 8.78 46 ARG D C 1
ATOM 3681 O O . ARG D 1 46 ? 119.437 25.069 73.449 1.00 7.66 46 ARG D O 1
ATOM 3689 N N . GLU D 1 47 ? 119.444 22.991 72.606 1.00 6.75 47 GLU D N 1
ATOM 3690 C CA . GLU D 1 47 ? 120.350 22.519 73.647 1.00 7.79 47 GLU D CA 1
ATOM 3691 C C . GLU D 1 47 ? 121.752 23.128 73.606 1.00 6.89 47 GLU D C 1
ATOM 3692 O O . GLU D 1 47 ? 122.340 23.373 74.657 1.00 9.10 47 GLU D O 1
ATOM 3698 N N . VAL D 1 48 ? 122.294 23.381 72.419 1.00 7.27 48 VAL D N 1
ATOM 3699 C CA . VAL D 1 48 ? 123.618 23.991 72.353 1.00 8.93 48 VAL D CA 1
ATOM 3700 C C . VAL D 1 48 ? 123.510 25.389 72.964 1.00 10.78 48 VAL D C 1
ATOM 3701 O O . VAL D 1 48 ? 124.396 25.829 73.700 1.00 10.42 48 VAL D O 1
ATOM 3705 N N . TRP D 1 49 ? 122.407 26.071 72.669 1.00 10.55 49 TRP D N 1
ATOM 3706 C CA . TRP D 1 49 ? 122.186 27.414 73.195 1.00 12.15 49 TRP D CA 1
ATOM 3707 C C . TRP D 1 49 ? 122.049 27.389 74.715 1.00 13.54 49 TRP D C 1
ATOM 3708 O O . TRP D 1 49 ? 122.674 28.188 75.416 1.00 13.36 49 TRP D O 1
ATOM 3719 N N . GLU D 1 50 ? 121.236 26.469 75.226 1.00 12.04 50 GLU D N 1
ATOM 3720 C CA . GLU D 1 50 ? 121.038 26.358 76.668 1.00 12.45 50 GLU D CA 1
ATOM 3721 C C . GLU D 1 50 ? 122.318 25.952 77.387 1.00 13.08 50 GLU D C 1
ATOM 3722 O O . GLU D 1 50 ? 122.602 26.429 78.487 1.00 12.78 50 GLU D O 1
ATOM 3728 N N . GLU D 1 51 ? 123.099 25.076 76.763 1.00 9.95 51 GLU D N 1
ATOM 3729 C CA . GLU D 1 51 ? 124.317 24.596 77.396 1.00 11.17 51 GLU D CA 1
ATOM 3730 C C . GLU D 1 51 ? 125.531 25.513 77.335 1.00 11.67 51 GLU D C 1
ATOM 3731 O O . GLU D 1 51 ? 126.387 25.454 78.222 1.00 11.49 51 GLU D O 1
ATOM 3737 N N . THR D 1 52 ? 125.593 26.367 76.314 1.00 10.19 52 THR D N 1
ATOM 3738 C CA . THR D 1 52 ? 126.744 27.248 76.120 1.00 11.38 52 THR D CA 1
ATOM 3739 C C . THR D 1 52 ? 126.411 28.719 75.904 1.00 11.97 52 THR D C 1
ATOM 3740 O O . THR D 1 52 ? 127.309 29.562 75.923 1.00 12.34 52 THR D O 1
ATOM 3744 N N . GLY D 1 53 ? 125.136 29.016 75.679 1.00 12.27 53 GLY D N 1
ATOM 3745 C CA . GLY D 1 53 ? 124.716 30.386 75.432 1.00 12.68 53 GLY D CA 1
ATOM 3746 C C . GLY D 1 53 ? 125.017 30.806 74.003 1.00 14.85 53 GLY D C 1
ATOM 3747 O O . GLY D 1 53 ? 124.830 31.971 73.623 1.00 13.81 53 GLY D O 1
ATOM 3748 N N . VAL D 1 54 ? 125.478 29.856 73.196 1.00 11.20 54 VAL D N 1
ATOM 3749 C CA . VAL D 1 54 ? 125.819 30.140 71.807 1.00 10.27 54 VAL D CA 1
ATOM 3750 C C . VAL D 1 54 ? 124.756 29.650 70.829 1.00 11.11 54 VAL D C 1
ATOM 3751 O O . VAL D 1 54 ? 124.352 28.483 70.864 1.00 8.32 54 VAL D O 1
ATOM 3755 N N . LYS D 1 55 ? 124.305 30.549 69.958 1.00 9.88 55 LYS D N 1
ATOM 3756 C CA . LYS D 1 55 ? 123.308 30.201 68.953 1.00 10.65 55 LYS D CA 1
ATOM 3757 C C . LYS D 1 55 ? 124.022 29.745 67.689 1.00 11.54 55 LYS D C 1
ATOM 3758 O O . LYS D 1 55 ? 124.907 30.432 67.170 1.00 11.65 55 LYS D O 1
ATOM 3764 N N . GLY D 1 56 ? 123.643 28.571 67.201 1.00 9.91 56 GLY D N 1
ATOM 3765 C CA . GLY D 1 56 ? 124.242 28.056 65.990 1.00 9.90 56 GLY D CA 1
ATOM 3766 C C . GLY D 1 56 ? 123.192 27.788 64.931 1.00 8.77 56 GLY D C 1
ATOM 3767 O O . GLY D 1 56 ? 122.001 27.670 65.232 1.00 10.03 56 GLY D O 1
ATOM 3768 N N . GLU D 1 57 ? 123.637 27.712 63.684 1.00 10.36 57 GLU D N 1
ATOM 3769 C CA . GLU D 1 57 ? 122.755 27.438 62.558 1.00 10.73 57 GLU D CA 1
ATOM 3770 C C . GLU D 1 57 ? 123.175 26.096 61.977 1.00 11.38 57 GLU D C 1
ATOM 3771 O O . GLU D 1 57 ? 124.349 25.891 61.676 1.00 12.48 57 GLU D O 1
ATOM 3777 N N . ILE D 1 58 ? 122.222 25.188 61.809 1.00 11.89 58 ILE D N 1
ATOM 3778 C CA . ILE D 1 58 ? 122.546 23.872 61.275 1.00 11.71 58 ILE D CA 1
ATOM 3779 C C . ILE D 1 58 ? 122.851 23.877 59.780 1.00 11.52 58 ILE D C 1
ATOM 3780 O O . ILE D 1 58 ? 122.078 24.393 58.974 1.00 12.08 58 ILE D O 1
ATOM 3785 N N . LEU D 1 59 ? 123.997 23.308 59.419 1.00 10.91 59 LEU D N 1
ATOM 3786 C CA . LEU D 1 59 ? 124.402 23.232 58.021 1.00 12.61 59 LEU D CA 1
ATOM 3787 C C . LEU D 1 59 ? 124.213 21.821 57.479 1.00 13.46 59 LEU D C 1
ATOM 3788 O O . LEU D 1 59 ? 124.019 21.637 56.279 1.00 15.38 59 LEU D O 1
ATOM 3793 N N . ASP D 1 60 ? 124.286 20.822 58.352 1.00 14.16 60 ASP D N 1
ATOM 3794 C CA . ASP D 1 60 ? 124.103 19.442 57.903 1.00 14.13 60 ASP D CA 1
ATOM 3795 C C . ASP D 1 60 ? 124.128 18.447 59.058 1.00 13.41 60 ASP D C 1
ATOM 3796 O O . ASP D 1 60 ? 124.565 18.763 60.162 1.00 12.55 60 ASP D O 1
ATOM 3801 N N . TYR D 1 61 ? 123.642 17.243 58.786 1.00 11.33 61 TYR D N 1
ATOM 3802 C CA . TYR D 1 61 ? 123.624 16.164 59.769 1.00 11.38 61 TYR D CA 1
ATOM 3803 C C . TYR D 1 61 ? 124.967 15.432 59.679 1.00 11.39 61 TYR D C 1
ATOM 3804 O O . TYR D 1 61 ? 125.412 15.076 58.589 1.00 11.31 61 TYR D O 1
ATOM 3813 N N . ILE D 1 62 ? 125.610 15.199 60.819 1.00 9.39 62 ILE D N 1
ATOM 3814 C CA . ILE D 1 62 ? 126.911 14.525 60.835 1.00 10.02 62 ILE D CA 1
ATOM 3815 C C . ILE D 1 62 ? 126.778 13.020 61.009 1.00 12.61 62 ILE D C 1
ATOM 3816 O O . ILE D 1 62 ? 127.289 12.230 60.207 1.00 13.28 62 ILE D O 1
ATOM 3821 N N . GLY D 1 63 ? 126.091 12.633 62.073 1.00 11.00 63 GLY D N 1
ATOM 3822 C CA . GLY D 1 63 ? 125.925 11.229 62.373 1.00 12.17 63 GLY D CA 1
ATOM 3823 C C . GLY D 1 63 ? 125.442 11.102 63.797 1.00 13.17 63 GLY D C 1
ATOM 3824 O O . GLY D 1 63 ? 125.062 12.095 64.415 1.00 10.98 63 GLY D O 1
ATOM 3825 N N . GLU D 1 64 ? 125.452 9.886 64.330 1.00 11.74 64 GLU D N 1
ATOM 3826 C CA . GLU D 1 64 ? 124.979 9.683 65.688 1.00 11.56 64 GLU D CA 1
ATOM 3827 C C . GLU D 1 64 ? 125.878 8.746 66.466 1.00 11.52 64 GLU D C 1
ATOM 3828 O O . GLU D 1 64 ? 126.687 8.014 65.895 1.00 14.65 64 GLU D O 1
ATOM 3834 N N . ILE D 1 65 ? 125.734 8.795 67.780 1.00 10.58 65 ILE D N 1
ATOM 3835 C CA . ILE D 1 65 ? 126.473 7.928 68.684 1.00 11.40 65 ILE D CA 1
ATOM 3836 C C . ILE D 1 65 ? 125.391 7.336 69.579 1.00 12.39 65 ILE D C 1
ATOM 3837 O O . ILE D 1 65 ? 124.461 8.034 69.982 1.00 9.60 65 ILE D O 1
ATOM 3842 N N . HIS D 1 66 ? 125.476 6.045 69.863 1.00 11.73 66 HIS D N 1
ATOM 3843 C CA . HIS D 1 66 ? 124.487 5.449 70.738 1.00 9.96 66 HIS D CA 1
ATOM 3844 C C . HIS D 1 66 ? 125.169 4.481 71.681 1.00 12.48 66 HIS D C 1
ATOM 3845 O O . HIS D 1 66 ? 126.269 4.007 71.406 1.00 11.07 66 HIS D O 1
ATOM 3852 N N . TYR D 1 67 ? 124.517 4.217 72.804 1.00 10.92 67 TYR D N 1
ATOM 3853 C CA . TYR D 1 67 ? 125.069 3.318 73.805 1.00 14.29 67 TYR D CA 1
ATOM 3854 C C . TYR D 1 67 ? 124.068 3.078 74.911 1.00 13.85 67 TYR D C 1
ATOM 3855 O O . TYR D 1 67 ? 123.089 3.806 75.053 1.00 12.90 67 TYR D O 1
ATOM 3864 N N . TRP D 1 68 ? 124.321 2.037 75.692 1.00 14.50 68 TRP D N 1
ATOM 3865 C CA . TRP D 1 68 ? 123.478 1.710 76.821 1.00 14.36 68 TRP D CA 1
ATOM 3866 C C . TRP D 1 68 ? 124.202 2.184 78.069 1.00 13.98 68 TRP D C 1
ATOM 3867 O O . TRP D 1 68 ? 125.428 2.095 78.157 1.00 15.88 68 TRP D O 1
ATOM 3878 N N . TYR D 1 69 ? 123.455 2.709 79.029 1.00 14.02 69 TYR D N 1
ATOM 3879 C CA . TYR D 1 69 ? 124.053 3.118 80.290 1.00 15.23 69 TYR D CA 1
ATOM 3880 C C . TYR D 1 69 ? 122.962 2.998 81.341 1.00 14.85 69 TYR D C 1
ATOM 3881 O O . TYR D 1 69 ? 121.802 2.774 81.004 1.00 14.92 69 TYR D O 1
ATOM 3890 N N . THR D 1 70 ? 123.323 3.116 82.610 1.00 15.04 70 THR D N 1
ATOM 3891 C CA . THR D 1 70 ? 122.333 2.979 83.665 1.00 15.50 70 THR D CA 1
ATOM 3892 C C . THR D 1 70 ? 122.011 4.286 84.374 1.00 14.51 70 THR D C 1
ATOM 3893 O O . THR D 1 70 ? 122.904 4.995 84.845 1.00 16.35 70 THR D O 1
ATOM 3897 N N . LEU D 1 71 ? 120.722 4.598 84.439 1.00 15.45 71 LEU D N 1
ATOM 3898 C CA . LEU D 1 71 ? 120.249 5.820 85.085 1.00 16.39 71 LEU D CA 1
ATOM 3899 C C . LEU D 1 71 ? 119.150 5.489 86.088 1.00 16.20 71 LEU D C 1
ATOM 3900 O O . LEU D 1 71 ? 118.127 4.909 85.731 1.00 16.25 71 LEU D O 1
ATOM 3905 N N . LYS D 1 72 ? 119.361 5.861 87.347 1.00 15.92 72 LYS D N 1
ATOM 3906 C CA . LYS D 1 72 ? 118.379 5.592 88.390 1.00 15.20 72 LYS D CA 1
ATOM 3907 C C . LYS D 1 72 ? 117.824 4.169 88.338 1.00 14.86 72 LYS D C 1
ATOM 3908 O O . LYS D 1 72 ? 116.611 3.959 88.208 1.00 15.86 72 LYS D O 1
ATOM 3914 N N . GLY D 1 73 ? 118.730 3.201 88.433 1.00 14.91 73 GLY D N 1
ATOM 3915 C CA . GLY D 1 73 ? 118.358 1.797 88.455 1.00 16.01 73 GLY D CA 1
ATOM 3916 C C . GLY D 1 73 ? 117.655 1.243 87.238 1.00 18.08 73 GLY D C 1
ATOM 3917 O O . GLY D 1 73 ? 116.884 0.290 87.352 1.00 18.17 73 GLY D O 1
ATOM 3918 N N . GLU D 1 74 ? 117.920 1.820 86.071 1.00 18.14 74 GLU D N 1
ATOM 3919 C CA . GLU D 1 74 ? 117.282 1.348 84.848 1.00 18.22 74 GLU D CA 1
ATOM 3920 C C . GLU D 1 74 ? 118.209 1.465 83.648 1.00 16.56 74 GLU D C 1
ATOM 3921 O O . GLU D 1 74 ? 118.94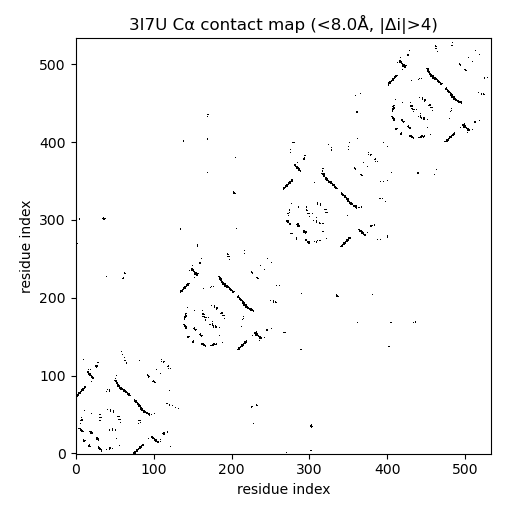7 2.439 83.512 1.00 15.66 74 GLU D O 1
ATOM 3927 N N . ARG D 1 75 ? 118.182 0.457 82.784 1.00 15.25 75 ARG D N 1
ATOM 3928 C CA . ARG D 1 75 ? 119.018 0.473 81.593 1.00 14.26 75 ARG D CA 1
ATOM 3929 C C . ARG D 1 75 ? 118.386 1.416 80.577 1.00 12.71 75 ARG D C 1
ATOM 3930 O O . ARG D 1 75 ? 117.184 1.352 80.314 1.00 11.04 75 ARG D O 1
ATOM 3938 N N . ILE D 1 76 ? 119.213 2.297 80.027 1.00 11.65 76 ILE D N 1
ATOM 3939 C CA . ILE D 1 76 ? 118.765 3.298 79.063 1.00 10.66 76 ILE D CA 1
ATOM 3940 C C . ILE D 1 76 ? 119.512 3.155 77.751 1.00 10.47 76 ILE D C 1
ATOM 3941 O O . ILE D 1 76 ? 120.743 3.076 77.750 1.00 11.82 76 ILE D O 1
ATOM 3946 N N . PHE D 1 77 ? 118.781 3.109 76.640 1.00 9.29 77 PHE D N 1
ATOM 3947 C CA . PHE D 1 77 ? 119.432 3.050 75.347 1.00 7.65 77 PHE D CA 1
ATOM 3948 C C . PHE D 1 77 ? 119.406 4.480 74.845 1.00 9.73 77 PHE D C 1
ATOM 3949 O O . PHE D 1 77 ? 118.353 4.993 74.480 1.00 8.08 77 PHE D O 1
ATOM 3957 N N . LYS D 1 78 ? 120.574 5.108 74.818 1.00 9.56 78 LYS D N 1
ATOM 3958 C CA . LYS D 1 78 ? 120.669 6.503 74.414 1.00 9.34 78 LYS D CA 1
ATOM 3959 C C . LYS D 1 78 ? 121.231 6.719 73.018 1.00 8.50 78 LYS D C 1
ATOM 3960 O O . LYS D 1 78 ? 122.204 6.080 72.611 1.00 8.58 78 LYS D O 1
ATOM 3966 N N . THR D 1 79 ? 120.600 7.629 72.283 1.00 7.36 79 THR D N 1
ATOM 3967 C CA . THR D 1 79 ? 121.039 7.974 70.941 1.00 8.38 79 THR D CA 1
ATOM 3968 C C . THR D 1 79 ? 121.251 9.476 70.916 1.00 7.86 79 THR D C 1
ATOM 3969 O O . THR D 1 79 ? 120.385 10.228 71.353 1.00 9.34 79 THR D O 1
ATOM 3973 N N . VAL D 1 80 ? 122.415 9.895 70.435 1.00 8.29 80 VAL D N 1
ATOM 3974 C CA . VAL D 1 80 ? 122.736 11.313 70.326 1.00 9.67 80 VAL D CA 1
ATOM 3975 C C . VAL D 1 80 ? 123.041 11.628 68.865 1.00 7.31 80 VAL D C 1
ATOM 3976 O O . VAL D 1 80 ? 123.967 11.067 68.277 1.00 8.53 80 VAL D O 1
ATOM 3980 N N . LYS D 1 81 ? 122.251 12.524 68.278 1.00 6.82 81 LYS D N 1
ATOM 3981 C CA . LYS D 1 81 ? 122.454 12.932 66.894 1.00 7.13 81 LYS D CA 1
ATOM 3982 C C . LYS D 1 81 ? 123.229 14.248 66.892 1.00 7.74 81 LYS D C 1
ATOM 3983 O O . LYS D 1 81 ? 122.938 15.151 67.684 1.00 6.90 81 LYS D O 1
ATOM 3989 N N . TYR D 1 82 ? 124.206 14.344 65.998 1.00 7.32 82 TYR D N 1
ATOM 3990 C CA . TYR D 1 82 ? 125.068 15.523 65.894 1.00 8.34 82 TYR D CA 1
ATOM 3991 C C . TYR D 1 82 ? 124.925 16.268 64.576 1.00 8.57 82 TYR D C 1
ATOM 3992 O O . TYR D 1 82 ? 124.804 15.660 63.517 1.00 8.66 82 TYR D O 1
ATOM 4001 N N . TYR D 1 83 ? 124.978 17.595 64.652 1.00 7.48 83 TYR D N 1
ATOM 4002 C CA . TYR D 1 83 ? 124.831 18.445 63.478 1.00 7.94 83 TYR D CA 1
ATOM 4003 C C . TYR D 1 83 ? 125.976 19.431 63.344 1.00 8.03 83 TYR D C 1
ATOM 4004 O O . TYR D 1 83 ? 126.457 19.952 64.341 1.00 7.22 83 TYR D O 1
ATOM 4013 N N . LEU D 1 84 ? 126.398 19.678 62.107 1.00 7.02 84 LEU D N 1
ATOM 4014 C CA . LEU D 1 84 ? 127.458 20.646 61.838 1.00 7.49 84 LEU D CA 1
ATOM 4015 C C . LEU D 1 84 ? 126.770 21.995 61.953 1.00 8.56 84 LEU D C 1
ATOM 4016 O O . LEU D 1 84 ? 125.717 22.211 61.350 1.00 9.46 84 LEU D O 1
ATOM 4021 N N . MET D 1 85 ? 127.362 22.901 62.720 1.00 9.34 85 MET D N 1
ATOM 4022 C CA . MET D 1 85 ? 126.761 24.208 62.928 1.00 10.20 85 MET D CA 1
ATOM 4023 C C . MET D 1 85 ? 127.693 25.376 62.674 1.00 11.32 85 MET D C 1
ATOM 4024 O O . MET D 1 85 ? 128.898 25.273 62.857 1.00 10.90 85 MET D O 1
ATOM 4029 N N . LYS D 1 86 ? 127.091 26.491 62.268 1.00 12.49 86 LYS D N 1
ATOM 4030 C CA . LYS D 1 86 ? 127.794 27.737 62.019 1.00 12.84 86 LYS D CA 1
ATOM 4031 C C . LYS D 1 86 ? 127.443 28.690 63.161 1.00 12.73 86 LYS D C 1
ATOM 4032 O O . LYS D 1 86 ? 126.276 28.824 63.524 1.00 13.02 86 LYS D O 1
ATOM 4038 N N . TYR D 1 87 ? 128.456 29.338 63.732 1.00 13.23 87 TYR D N 1
ATOM 4039 C CA . TYR D 1 87 ? 128.243 30.292 64.814 1.00 12.96 87 TYR D CA 1
ATOM 4040 C C . TYR D 1 87 ? 127.388 31.454 64.319 1.00 13.41 87 TYR D C 1
ATOM 4041 O O . TYR D 1 87 ? 127.609 31.967 63.218 1.00 13.40 87 TYR D O 1
ATOM 4050 N N . LYS D 1 88 ? 126.428 31.875 65.137 1.00 13.23 88 LYS D N 1
ATOM 4051 C CA . LYS D 1 88 ? 125.562 32.996 64.782 1.00 15.23 88 LYS D CA 1
ATOM 4052 C C . LYS D 1 88 ? 125.582 34.090 65.852 1.00 16.84 88 LYS D C 1
ATOM 4053 O O . LYS D 1 88 ? 125.760 35.271 65.541 1.00 17.38 88 LYS D O 1
ATOM 4059 N N . GLU D 1 89 ? 125.416 33.699 67.111 1.00 16.12 89 GLU D N 1
ATOM 4060 C CA . GLU D 1 89 ? 125.342 34.682 68.187 1.00 17.14 89 GLU D CA 1
ATOM 4061 C C . GLU D 1 89 ? 125.709 34.116 69.560 1.00 16.72 89 GLU D C 1
ATOM 4062 O O . GLU D 1 89 ? 125.606 32.911 69.797 1.00 15.83 89 GLU D O 1
ATOM 4068 N N . GLY D 1 90 ? 126.139 34.997 70.461 1.00 14.37 90 GLY D N 1
ATOM 4069 C CA . GLY D 1 90 ? 126.465 34.581 71.812 1.00 15.13 90 GLY D CA 1
ATOM 4070 C C . GLY D 1 90 ? 127.922 34.466 72.216 1.00 13.85 90 GLY D C 1
ATOM 4071 O O . GLY D 1 90 ? 128.826 34.409 71.381 1.00 15.93 90 GLY D O 1
ATOM 4072 N N . GLU D 1 91 ? 128.133 34.443 73.526 1.00 15.49 91 GLU D N 1
ATOM 4073 C CA . GLU D 1 91 ? 129.457 34.297 74.108 1.00 16.73 91 GLU D CA 1
ATOM 4074 C C . GLU D 1 91 ? 129.363 33.031 74.944 1.00 14.79 91 GLU D C 1
ATOM 4075 O O . GLU D 1 91 ? 128.442 32.876 75.742 1.00 15.06 91 GLU D O 1
ATOM 4081 N N . PRO D 1 92 ? 130.311 32.104 74.773 1.00 14.21 92 PRO D N 1
ATOM 4082 C CA . PRO D 1 92 ? 130.255 30.864 75.550 1.00 14.48 92 PRO D CA 1
ATOM 4083 C C . PRO D 1 92 ? 130.342 30.998 77.065 1.00 16.15 92 PRO D C 1
ATOM 4084 O O . PRO D 1 92 ? 131.245 31.642 77.601 1.00 17.37 92 PRO D O 1
ATOM 4088 N N . ARG D 1 93 ? 129.372 30.391 77.740 1.00 15.91 93 ARG D N 1
ATOM 4089 C CA . ARG D 1 93 ? 129.294 30.363 79.198 1.00 17.62 93 ARG D CA 1
ATOM 4090 C C . ARG D 1 93 ? 128.693 29.015 79.559 1.00 16.10 93 ARG D C 1
ATOM 4091 O O . ARG D 1 93 ? 127.679 28.616 78.989 1.00 17.94 93 ARG D O 1
ATOM 4099 N N . PRO D 1 94 ? 129.302 28.295 80.511 1.00 17.97 94 PRO D N 1
ATOM 4100 C CA . PRO D 1 94 ? 128.766 26.988 80.895 1.00 16.53 94 PRO D CA 1
ATOM 4101 C C . PRO D 1 94 ? 127.449 27.051 81.660 1.00 18.32 94 PRO D C 1
ATOM 4102 O O . PRO D 1 94 ? 127.241 27.941 82.489 1.00 18.07 94 PRO D O 1
ATOM 4106 N N . SER D 1 95 ? 126.563 26.101 81.372 1.00 15.45 95 SER D N 1
ATOM 4107 C CA . SER D 1 95 ? 125.281 26.004 82.063 1.00 15.30 95 SER D CA 1
ATOM 4108 C C . SER D 1 95 ? 125.614 25.267 83.357 1.00 16.46 95 SER D C 1
ATOM 4109 O O . SER D 1 95 ? 126.769 24.899 83.582 1.00 15.68 95 SER D O 1
ATOM 4112 N N . TRP D 1 96 ? 124.611 25.014 84.192 1.00 16.43 96 TRP D N 1
ATOM 4113 C CA . TRP D 1 96 ? 124.864 24.312 85.445 1.00 18.36 96 TRP D CA 1
ATOM 4114 C C . TRP D 1 96 ? 125.302 22.864 85.220 1.00 17.90 96 TRP D C 1
ATOM 4115 O O . TRP D 1 96 ? 125.847 22.230 86.119 1.00 16.89 96 TRP D O 1
ATOM 4126 N N . GLU D 1 97 ? 125.085 22.348 84.015 1.00 15.96 97 GLU D N 1
ATOM 4127 C CA . GLU D 1 97 ? 125.443 20.965 83.709 1.00 16.05 97 GLU D CA 1
ATOM 4128 C C . GLU D 1 97 ? 126.882 20.732 83.256 1.00 13.68 97 GLU D C 1
ATOM 4129 O O . GLU D 1 97 ? 127.341 19.594 83.235 1.00 14.59 97 GLU D O 1
ATOM 4135 N N . VAL D 1 98 ? 127.594 21.794 82.898 1.00 13.05 98 VAL D N 1
ATOM 4136 C CA . VAL D 1 98 ? 128.974 21.646 82.435 1.00 13.75 98 VAL D CA 1
ATOM 4137 C C . VAL D 1 98 ? 129.945 22.588 83.150 1.00 14.92 98 VAL D C 1
ATOM 4138 O O . VAL D 1 98 ? 129.540 23.621 83.682 1.00 14.13 98 VAL D O 1
ATOM 4142 N N . LYS D 1 99 ? 131.228 22.229 83.153 1.00 16.53 99 LYS D N 1
ATOM 4143 C CA . LYS D 1 99 ? 132.253 23.018 83.844 1.00 15.32 99 LYS D CA 1
ATOM 4144 C C . LYS D 1 99 ? 132.797 24.210 83.068 1.00 16.52 99 LYS D C 1
ATOM 4145 O O . LYS D 1 99 ? 133.297 25.176 83.663 1.00 14.63 99 LYS D O 1
ATOM 4151 N N . ASP D 1 100 ? 132.709 24.153 81.743 1.00 14.99 100 ASP D N 1
ATOM 4152 C CA . ASP D 1 100 ? 133.209 25.239 80.914 1.00 15.18 100 ASP D CA 1
ATOM 4153 C C . ASP D 1 100 ? 132.666 25.100 79.493 1.00 14.02 100 ASP D C 1
ATOM 4154 O O . ASP D 1 100 ? 132.194 24.036 79.104 1.00 14.33 100 ASP D O 1
ATOM 4159 N N . ALA D 1 101 ? 132.717 26.192 78.739 1.00 14.35 101 ALA D N 1
ATOM 4160 C CA . ALA D 1 101 ? 132.274 26.2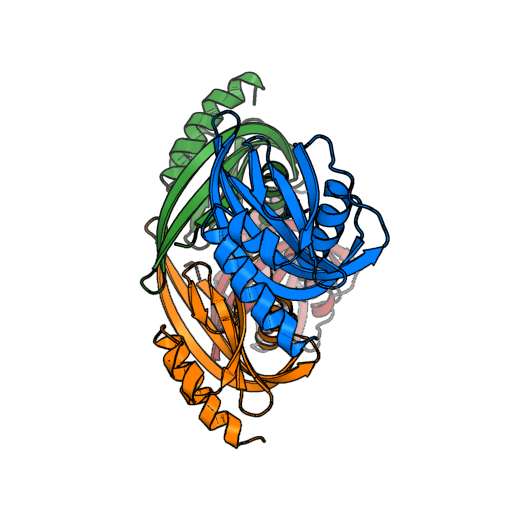24 77.345 1.00 14.97 101 ALA D CA 1
ATOM 4161 C C . ALA D 1 101 ? 133.271 27.148 76.671 1.00 16.32 101 ALA D C 1
ATOM 4162 O O . ALA D 1 101 ? 133.405 28.310 77.064 1.00 15.80 101 ALA D O 1
ATOM 4164 N N . LYS D 1 102 ? 133.970 26.649 75.658 1.00 15.58 102 LYS D N 1
ATOM 4165 C CA . LYS D 1 102 ? 134.993 27.464 75.012 1.00 17.63 102 LYS D CA 1
ATOM 4166 C C . LYS D 1 102 ? 135.357 27.061 73.587 1.00 17.01 102 LYS D C 1
ATOM 4167 O O . LYS D 1 102 ? 135.238 25.899 73.206 1.00 16.67 102 LYS D O 1
ATOM 4173 N N . PHE D 1 103 ? 135.808 28.039 72.806 1.00 15.95 103 PHE D N 1
ATOM 4174 C CA . PHE D 1 103 ? 136.222 27.803 71.428 1.00 16.58 103 PHE D CA 1
ATOM 4175 C C . PHE D 1 103 ? 137.698 27.420 71.403 1.00 17.71 103 PHE D C 1
ATOM 4176 O O . PHE D 1 103 ? 138.501 28.006 72.128 1.00 18.22 103 PHE D O 1
ATOM 4184 N N . PHE D 1 104 ? 138.042 26.437 70.575 1.00 15.54 104 PHE D N 1
ATOM 4185 C CA . PHE D 1 104 ? 139.423 25.963 70.444 1.00 17.83 104 PHE D CA 1
ATOM 4186 C C . PHE D 1 104 ? 139.810 25.773 68.988 1.00 17.48 104 PHE D C 1
ATOM 4187 O O . PHE D 1 104 ? 138.982 25.390 68.167 1.00 15.79 104 PHE D O 1
ATOM 4195 N N . PRO D 1 105 ? 141.085 26.031 68.648 1.00 18.46 105 PRO D N 1
ATOM 4196 C CA . PRO D 1 105 ? 141.500 25.838 67.257 1.00 18.99 105 PRO D CA 1
ATOM 4197 C C . PRO D 1 105 ? 141.343 24.335 66.998 1.00 18.17 105 PRO D C 1
ATOM 4198 O O . PRO D 1 105 ? 141.461 23.534 67.927 1.00 17.53 105 PRO D O 1
ATOM 4202 N N . ILE D 1 106 ? 141.077 23.957 65.754 1.00 18.38 106 ILE D N 1
ATOM 4203 C CA . ILE D 1 106 ? 140.881 22.557 65.399 1.00 19.70 106 ILE D CA 1
ATOM 4204 C C . ILE D 1 106 ? 142.024 21.638 65.827 1.00 22.23 106 ILE D C 1
ATOM 4205 O O . ILE D 1 106 ? 141.786 20.554 66.362 1.00 21.95 106 ILE D O 1
ATOM 4210 N N . LYS D 1 107 ? 143.262 22.067 65.603 1.00 22.46 107 LYS D N 1
ATOM 4211 C CA . LYS D 1 107 ? 144.409 21.245 65.973 1.00 25.08 107 LYS D CA 1
ATOM 4212 C C . LYS D 1 107 ? 144.454 20.946 67.469 1.00 23.57 107 LYS D C 1
ATOM 4213 O O . LYS D 1 107 ? 144.816 19.844 67.877 1.00 25.73 107 LYS D O 1
ATOM 4219 N N . GLU D 1 108 ? 144.078 21.920 68.288 1.00 23.02 108 GLU D N 1
ATOM 4220 C CA . GLU D 1 108 ? 144.080 21.722 69.733 1.00 23.37 108 GLU D CA 1
ATOM 4221 C C . GLU D 1 108 ? 142.893 20.857 70.158 1.00 23.04 108 GLU D C 1
ATOM 4222 O O . GLU D 1 108 ? 143.018 19.998 71.037 1.00 23.27 108 GLU D O 1
ATOM 4228 N N . ALA D 1 109 ? 141.747 21.079 69.523 1.00 19.88 109 ALA D N 1
ATOM 4229 C CA . ALA D 1 109 ? 140.542 20.319 69.834 1.00 19.72 109 ALA D CA 1
ATOM 4230 C C . ALA D 1 109 ? 140.781 18.829 69.612 1.00 19.27 109 ALA D C 1
ATOM 4231 O O . ALA D 1 109 ? 140.360 17.996 70.417 1.00 17.59 109 ALA D O 1
ATOM 4233 N N . LYS D 1 110 ? 141.460 18.499 68.516 1.00 21.33 110 LYS D N 1
ATOM 4234 C CA . LYS D 1 110 ? 141.756 17.107 68.199 1.00 24.83 110 LYS D CA 1
ATOM 4235 C C . LYS D 1 110 ? 142.487 16.434 69.353 1.00 25.40 110 LYS D C 1
ATOM 4236 O O . LYS D 1 110 ? 142.251 15.264 69.651 1.00 27.11 110 LYS D O 1
ATOM 4242 N N . LYS D 1 111 ? 143.366 17.187 70.004 1.00 26.12 111 LYS D N 1
ATOM 4243 C CA . LYS D 1 111 ? 144.148 16.673 71.122 1.00 27.13 111 LYS D CA 1
ATOM 4244 C C . LYS D 1 111 ? 143.328 16.606 72.410 1.00 26.58 111 LYS D C 1
ATOM 4245 O O . LYS D 1 111 ? 143.553 15.738 73.253 1.00 27.77 111 LYS D O 1
ATOM 4251 N N . LEU D 1 112 ? 142.377 17.521 72.563 1.00 24.00 112 LEU D N 1
ATOM 4252 C CA . LEU D 1 112 ? 141.547 17.559 73.768 1.00 22.06 112 LEU D CA 1
ATOM 4253 C C . LEU D 1 112 ? 140.492 16.459 73.861 1.00 19.93 112 LEU D C 1
ATOM 4254 O O . LEU D 1 112 ? 140.267 15.906 74.936 1.00 20.05 112 LEU D O 1
ATOM 4259 N N . LEU D 1 113 ? 139.843 16.140 72.744 1.00 18.99 113 LEU D N 1
ATOM 4260 C CA . LEU D 1 113 ? 138.810 15.107 72.746 1.00 18.47 113 LEU D CA 1
ATOM 4261 C C . LEU D 1 113 ? 139.350 13.748 73.166 1.00 20.43 113 LEU D C 1
ATOM 4262 O O . LEU D 1 113 ? 140.424 13.339 72.732 1.00 20.89 113 LEU D O 1
ATOM 4267 N N . LYS D 1 114 ? 138.599 13.052 74.011 1.00 20.74 114 LYS D N 1
ATOM 4268 C CA . LYS D 1 114 ? 139.020 11.748 74.509 1.00 23.26 114 LYS D CA 1
ATOM 4269 C C . LYS D 1 114 ? 138.153 10.544 74.171 1.00 22.75 114 LYS D C 1
ATOM 4270 O O . LYS D 1 114 ? 138.654 9.442 73.967 1.00 25.55 114 LYS D O 1
ATOM 4276 N N . TYR D 1 115 ? 136.845 10.760 74.121 1.00 22.55 115 TYR D N 1
ATOM 4277 C CA . TYR D 1 115 ? 135.910 9.688 73.823 1.00 22.23 115 TYR D CA 1
ATOM 4278 C C . TYR D 1 115 ? 136.023 9.348 72.344 1.00 22.12 115 TYR D C 1
ATOM 4279 O O . TYR D 1 115 ? 136.104 10.232 71.489 1.00 21.56 115 TYR D O 1
ATOM 4288 N N . LYS D 1 116 ? 136.035 8.053 72.048 1.00 20.59 116 LYS D N 1
ATOM 4289 C CA . LYS D 1 116 ? 136.150 7.592 70.674 1.00 19.99 116 LYS D CA 1
ATOM 4290 C C . LYS D 1 116 ? 135.035 8.134 69.789 1.00 17.57 116 LYS D C 1
ATOM 4291 O O . LYS D 1 116 ? 135.280 8.538 68.653 1.00 18.69 116 LYS D O 1
ATOM 4297 N N . GLY D 1 117 ? 133.812 8.137 70.307 1.00 16.43 117 GLY D N 1
ATOM 4298 C CA . GLY D 1 117 ? 132.691 8.635 69.530 1.00 17.10 117 GLY D CA 1
ATOM 4299 C C . GLY D 1 117 ? 132.880 10.087 69.131 1.00 15.01 117 GLY D C 1
ATOM 4300 O O . GLY D 1 117 ? 132.610 10.465 67.990 1.00 14.34 117 GLY D O 1
ATOM 4301 N N . ASP D 1 118 ? 133.331 10.903 70.079 1.00 13.90 118 ASP D N 1
ATOM 4302 C CA . ASP D 1 118 ? 133.559 12.323 69.818 1.00 12.52 118 ASP D CA 1
ATOM 4303 C C . ASP D 1 118 ? 134.599 12.510 68.725 1.00 14.41 118 ASP D C 1
ATOM 4304 O O . ASP D 1 118 ? 134.439 13.351 67.842 1.00 13.51 118 ASP D O 1
ATOM 4309 N N . LYS D 1 119 ? 135.674 11.729 68.789 1.00 14.31 119 LYS D N 1
ATOM 4310 C CA . LYS D 1 119 ? 136.732 11.824 67.791 1.00 14.30 119 LYS D CA 1
ATOM 4311 C C . LYS D 1 119 ? 136.209 11.501 66.398 1.00 12.93 119 LYS D C 1
ATOM 4312 O O . LYS D 1 119 ? 136.545 12.183 65.432 1.00 13.65 119 LYS D O 1
ATOM 4318 N N . GLU D 1 120 ? 135.387 10.460 66.301 1.00 15.12 120 GLU D N 1
ATOM 4319 C CA . GLU D 1 120 ? 134.817 10.053 65.024 1.00 15.00 120 GLU D CA 1
ATOM 4320 C C . GLU D 1 120 ? 133.848 11.105 64.493 1.00 15.14 120 GLU D C 1
ATOM 4321 O O . GLU D 1 120 ? 133.865 11.430 63.307 1.00 14.80 120 GLU D O 1
ATOM 4327 N N . ILE D 1 121 ? 132.997 11.628 65.369 1.00 13.11 121 ILE D N 1
ATOM 4328 C CA . ILE D 1 121 ? 132.046 12.663 64.964 1.00 11.83 121 ILE D CA 1
ATOM 4329 C C . ILE D 1 121 ? 132.789 13.912 64.487 1.00 11.37 121 ILE D C 1
ATOM 4330 O O . ILE D 1 121 ? 132.406 14.532 63.489 1.00 10.89 121 ILE D O 1
ATOM 4335 N N . PHE D 1 122 ? 133.853 14.276 65.197 1.00 11.84 122 PHE D N 1
ATOM 4336 C CA . PHE D 1 122 ? 134.638 15.454 64.834 1.00 13.41 122 PHE D CA 1
ATOM 4337 C C . PHE D 1 122 ? 135.271 15.246 63.460 1.00 15.68 122 PHE D C 1
ATOM 4338 O O . PHE D 1 122 ? 135.237 16.134 62.608 1.00 13.59 122 PHE D O 1
ATOM 4346 N N . GLU D 1 123 ? 135.826 14.059 63.243 1.00 15.64 123 GLU D N 1
ATOM 4347 C CA . GLU D 1 123 ? 136.447 13.730 61.966 1.00 17.95 123 GLU D CA 1
ATOM 4348 C C . GLU D 1 123 ? 135.428 13.895 60.839 1.00 17.26 123 GLU D C 1
ATOM 4349 O O . GLU D 1 123 ? 135.737 14.463 59.786 1.00 16.20 123 GLU D O 1
ATOM 4355 N N . LYS D 1 124 ? 134.208 13.412 61.063 1.00 14.21 124 LYS D N 1
ATOM 4356 C CA . LYS D 1 124 ? 133.157 13.522 60.060 1.00 15.23 124 LYS D CA 1
ATOM 4357 C C . LYS D 1 124 ? 132.737 14.972 59.846 1.00 14.00 124 LYS D C 1
ATOM 4358 O O . LYS D 1 124 ? 132.490 15.396 58.721 1.00 13.60 124 LYS D O 1
ATOM 4364 N N . ALA D 1 125 ? 132.660 15.726 60.936 1.00 13.52 125 ALA D N 1
ATOM 4365 C CA . ALA D 1 125 ? 132.261 17.128 60.867 1.00 12.43 125 ALA D CA 1
ATOM 4366 C C . ALA D 1 125 ? 133.249 17.949 60.041 1.00 12.83 125 ALA D C 1
ATOM 4367 O O . ALA D 1 125 ? 132.847 18.765 59.211 1.00 14.69 125 ALA D O 1
ATOM 4369 N N . LEU D 1 126 ? 134.537 17.728 60.273 1.00 13.45 126 LEU D N 1
ATOM 4370 C CA . LEU D 1 126 ? 135.574 18.460 59.552 1.00 15.79 126 LEU D CA 1
ATOM 4371 C C . LEU D 1 126 ? 135.484 18.199 58.053 1.00 17.41 126 LEU D C 1
ATOM 4372 O O . LEU D 1 126 ? 135.711 19.099 57.247 1.00 16.86 126 LEU D O 1
ATOM 4377 N N . LYS D 1 127 ? 135.140 16.970 57.684 1.00 17.45 127 LYS D N 1
ATOM 4378 C CA . LYS D 1 127 ? 135.011 16.615 56.279 1.00 18.64 127 LYS D CA 1
ATOM 4379 C C . LYS D 1 127 ? 133.820 17.345 55.665 1.00 18.86 127 LYS D C 1
ATOM 4380 O O . LYS D 1 127 ? 133.899 17.851 54.546 1.00 17.52 127 LYS D O 1
ATOM 4386 N N . LEU D 1 128 ? 132.719 17.408 56.409 1.00 17.10 128 LEU D N 1
ATOM 4387 C CA . LEU D 1 128 ? 131.524 18.086 55.928 1.00 18.04 128 LEU D CA 1
ATOM 4388 C C . LEU D 1 128 ? 131.738 19.593 55.864 1.00 17.33 128 LEU D C 1
ATOM 4389 O O . LEU D 1 128 ? 131.201 20.268 54.986 1.00 19.69 128 LEU D O 1
ATOM 4394 N N . LYS D 1 129 ? 132.527 20.110 56.798 1.00 16.71 129 LYS D N 1
ATOM 4395 C CA . LYS D 1 129 ? 132.812 21.538 56.870 1.00 18.75 129 LYS D CA 1
ATOM 4396 C C . LYS D 1 129 ? 133.470 22.043 55.583 1.00 20.87 129 LYS D C 1
ATOM 4397 O O . LYS D 1 129 ? 133.340 23.213 55.229 1.00 22.21 129 LYS D O 1
ATOM 4403 N N . GLU D 1 130 ? 134.158 21.148 54.884 1.00 22.62 130 GLU D N 1
ATOM 4404 C CA . GLU D 1 130 ? 134.837 21.490 53.633 1.00 27.51 130 GLU D CA 1
ATOM 4405 C C . GLU D 1 130 ? 133.899 21.992 52.537 1.00 29.23 130 GLU D C 1
ATOM 4406 O O . GLU D 1 130 ? 134.317 22.733 51.647 1.00 31.53 130 GLU D O 1
ATOM 4412 N N . LYS D 1 131 ? 132.637 21.585 52.596 1.00 31.17 131 LYS D N 1
ATOM 4413 C CA . LYS D 1 131 ? 131.663 21.980 51.587 1.00 33.87 131 LYS D CA 1
ATOM 4414 C C . LYS D 1 131 ? 131.134 23.395 51.773 1.00 35.19 131 LYS D C 1
ATOM 4415 O O . LYS D 1 131 ? 130.528 23.955 50.862 1.00 35.87 131 LYS D O 1
ATOM 4421 N N . PHE D 1 132 ? 131.366 23.976 52.946 1.00 34.99 132 PHE D N 1
ATOM 4422 C CA . PHE D 1 132 ? 130.879 25.321 53.219 1.00 36.69 132 PHE D CA 1
ATOM 4423 C C . PHE D 1 132 ? 132.004 26.326 53.407 1.00 39.37 132 PHE D C 1
ATOM 4424 O O . PHE D 1 132 ? 133.166 25.957 53.562 1.00 39.40 132 PHE D O 1
ATOM 4432 N N . LYS D 1 133 ? 131.645 27.604 53.387 1.00 44.50 133 LYS D N 1
ATOM 4433 C CA . LYS D 1 133 ? 132.614 28.674 53.574 1.00 48.80 133 LYS D CA 1
ATOM 4434 C C . LYS D 1 133 ? 132.806 28.850 55.078 1.00 51.12 133 LYS D C 1
ATOM 4435 O O . LYS D 1 133 ? 133.130 29.937 55.557 1.00 52.71 133 LYS D O 1
ATOM 4441 N N . LEU D 1 134 ? 132.596 27.762 55.813 1.00 52.63 134 LEU D N 1
ATOM 4442 C CA . LEU D 1 134 ? 132.728 27.761 57.266 1.00 53.94 134 LEU D CA 1
ATOM 4443 C C . LEU D 1 134 ? 134.158 27.415 57.667 1.00 54.37 134 LEU D C 1
ATOM 4444 O O . LEU D 1 134 ? 134.819 26.688 56.899 1.00 53.84 134 LEU D O 1
#

CATH classification: 3.90.79.10

B-factor: mean 27.42, std 13.05, range [3.66, 72.66]

InterPro domains:
  IPR000086 NUDIX hydrolase domain [PF00293] (6-123)
  IPR000086 NUDIX hydrolase domain [PS51462] (2-127)
  IPR015797 NUDIX hydrolase-like domain superfamily [SSF55811] (6-127)
  IPR020084 NUDIX hydrolase, conserved site [PS00893] (32-53)
  IPR020476 NUDIX hydrolase [PR00502] (27-41)
  IPR020476 NUDIX hydrolase [PR00502] (41-56)
  IPR051325 Nudix hydrolase domain-containing protein [PTHR21340] (5-127)

Foldseek 3Di:
DEEWEKEAEFEDEPQKTKWFAAPVRAIFTFMDTDDPPDDRVRRHQVRNCVFFVWGWAFDAWQAKDWDWDDDPHDIYIYMYTYTYIYGDDGGGDGDPRTPGMDIDRLVGVLVRHDPPVRNSSSVSNVVVVVVVD/DAEFEKEAEFEDEPQWTKWFQAPVRAIFTFMDTQDPPHDSVRRHQVRNCQAFVWGWDFDAWQAKDWDWDDDPRDIYIYMYTYTYTYTDDGGGDGHVGTDGMDIGRLVVVCVRHDDPVRNVSSVSNVVVCVVDD/DAEFEKEAEFEDEPQWTKWFQAPVRATFTFMDTQDPPHDSVRRHQVRNCQAFVWGWDFPAWQAKDKDWDDDPNDIYIYMYTYTYTYTDDGGGDGHPRTDGMDIGRLVVVCVRHDDPRRNVSVVSNVVVCVVVPD/DEEWEKEEEFEDDPQWTKWFAAPVRATFTFMDTDDPPDDRVRRHQVRNCQFFVWGWDFDAWQAKDWDWDDDPRDIYTYIYTYTYTYTDDGDTDGHPRTDGMDIGHLVVVCVRHDDPVRNNSSVSNVVVCVVDPD

Radius of gyration: 27.39 Å; Cα contacts (8 Å, |Δi|>4): 1318; chains: 4; bounding box: 86×51×67 Å

Solvent-accessible surface area: 26134 Å² total; per-residue (Å²): 20,81,66,27,22,0,0,0,0,0,0,2,55,140,39,51,0,0,0,4,52,30,100,80,76,8,39,6,0,0,47,11,66,20,77,107,78,32,123,4,27,82,0,0,44,51,25,0,134,90,20,0,24,0,90,0,59,22,38,28,12,10,4,34,27,87,89,111,70,85,106,208,71,49,132,2,13,24,13,0,4,1,0,0,0,83,64,93,105,27,126,44,182,51,34,231,102,14,113,46,5,108,18,18,53,39,139,73,0,112,144,58,8,129,113,142,22,9,77,94,3,5,95,90,0,34,121,33,30,127,156,86,130,92,67,14,37,7,5,0,0,0,0,2,15,44,140,41,57,0,0,0,5,56,27,41,28,80,16,37,3,3,1,52,12,60,29,81,30,24,36,128,6,60,76,0,0,30,67,23,1,125,92,24,0,22,0,82,4,64,48,44,47,87,17,7,39,23,81,42,117,17,61,24,68,74,40,139,8,16,25,2,0,11,2,12,0,1,85,64,97,112,28,107,19,48,2,19,24,91,7,35,36,6,106,20,10,64,40,164,73,0,99,149,57,7,106,19,152,14,4,99,87,2,2,78,110,0,30,147,39,58,126,132,59,226,107,66,37,35,10,5,0,0,1,0,0,3,60,136,27,59,0,1,0,8,59,22,31,38,83,24,32,4,3,0,53,12,71,30,80,24,24,38,138,26,66,86,0,0,28,70,23,0,104,78,25,0,26,0,88,4,83,53,38,60,86,16,5,51,19,95,39,134,17,61,26,66,68,28,136,6,18,32,4,0,18,5,8,0,0,86,56,108,114,29,100,26,42,1,18,22,82,7,40,40,5,96,29,6,63,48,154,74,0,107,142,45,3,112,21,160,18,5,100,73,1,2,99,108,0,31,162,27,19,122,162,67,185,43,28,71,60,26,25,2,0,0,0,0,0,0,49,138,31,56,0,0,0,2,47,22,101,82,84,25,36,3,0,0,51,12,70,18,82,103,76,30,89,1,30,89,0,0,34,50,17,0,140,88,13,0,31,0,77,0,62,30,29,26,17,15,8,40,36,82,93,106,70,94,78,196,80,44,134,2,26,33,11,2,1,4,0,0,0,76,51,101,126,23,104,37,162,61,29,232,87,18,114,50,5,101,20,10,63,42,144,74,0,117,142,41,2,119,110,137,21,6,91,75,4,5,125,103,0,33,134,35,31,123,133,67,219,42

Nearest PDB structures (foldseek):
  3i7u-assembly1_B  TM=1.008E+00  e=1.748E-28  Aquifex aeolicus VF5
  2azw-assembly1_A  TM=8.276E-01  e=1.553E-09  Enterococcus faecalis V583
  3eeu-assembly1_B  TM=7.890E-01  e=5.930E-10  Bdellovibrio bacteriovorus
  2b0v-assembly1_A  TM=8.145E-01  e=4.321E-09  Nitrosomonas europaea
  4jzs-assembly1_A  TM=7.142E-01  e=2.547E-06  Bacillus subtilis subsp. subtilis str. 168

Sequence (534 aa):
MKKEFSAGGVLFKDGEVLLIKTPSNVWSFPKGNIEPGEKPEETAVREVWEETGVKGEILDYIGEIHYWYTLKGERIFKTVKYYLMKYKEGEPRPSWEVKDAKFFPIKEAKKLLKYKGDKEIFEKALKLKEKFKMKKEFSAGGVLFKDGEVLLIKTPSNVWSFPKGNIEPGEKPEETAVREVWEETGVKGEILDYIGEIHYWYTLKGERIFKTVKYYLMKYKEGEPRPSWEVKDAKFFPIKEAKKLLKYKGDKEIFEKALKLKEKFKMKKEFSAGGVLFKDGEVLLIKTPSNVWSFPKGNIEPGEKPEETAVREVWEETGVKGEILDYIGEIHYWYTLKGERIFKTVKYYLMKYKEGEPRPSWEVKDAKFFPIKEAKKLLKYKGDKEIFEKALKLKEKFKLMKKEFSAGGVLFKDGEVLLIKTPSNVWSFPKGNIEPGEKPEETAVREVWEETGVKGEILDYIGEIHYWYTLKGERIFKTVKYYLMKYKEGEPRPSWEVKDAKFFPIKEAKKLLKYKGDKEIFEKALKLKEKFKL

Organism: Aquifex aeolicus (strain VF5) (NCBI:txid224324)

Secondary structure (DSSP, 8-state):
-EEEEEEEEEEEETTEEEEEE-TTS-EE--EEE--TT--HHHHHHHHHHHHHSEEEEEEEEEEEEEEEEEETTEEEEEEEEEEEEEEEEE-----TTSSEEEEEEHHHHHHHB-SHHHHHHHHHHHHHHHHH-/--EEEEEEEEEEETTEEEEEE-TTS-EE--EEE--TT--HHHHHHHHHHHHHS-EEEEEEEEEEEEEEEEETTEEEEEEEEEEEEEEEE------SS-SEEEEEEHHHHHHH--SHHHHHHHHHHHHHHHT--/-EEEEEEEEEEEETTEEEEEE-TTS-EE--EEE--TT--HHHHHHHHHHHHHS-EEEEEEEEEEEEEEEEETTEEEEEEEEEEEEEEEE------TT-SEEEEEEHHHHHHHB-SHHHHHHHHHHHHHHGGGT-/-EEEEEEEEEEEETTEEEEEE-TTS-EE--EEE--TT--HHHHHHHHHHHHHS-EEEEEEEEEEEEEEEEETTEEEEEEEEEEEEEEEE------TT-SEEEEEEHHHHHHHB-SHHHHHHHHHHHHHHTTTT-